Protein AF-0000000074036406 (afdb_homodimer)

Sequence (628 aa):
MITITDKYSKDADAIIYNGSCYEFVKKIPSESVKLVVTSPPYNIGKEYEKRTDLDQYYKDQEKIIDECVRILSEDGSICWQVGNYVTNGEIVPLDVLLFPIFTKHNLKLRNRIVWHFGHGLHASKRFSGRYETILWFTKGDNYTFNLDAVRIPQKYPNKKYFKGNKRGELSCNPLGKNPSDIWEIPNVKSNHVEKTIHPCQFPIELIERLVLSMTNENDYVFDPFLGVGSTTAAAVKNKRKGIGSEIMKEYWEIAVERTEAAYNGTLKTRPMHKPVYDPADPKINLNYDKELHSQTQQTLFEKKRKYEVINENRMITITDKYSKDADAIIYNGSCYEFVKKIPSESVKLVVTSPPYNIGKEYEKRTDLDQYYKDQEKIIDECVRILSEDGSICWQVGNYVTNGEIVPLDVLLFPIFTKHNLKLRNRIVWHFGHGLHASKRFSGRYETILWFTKGDNYTFNLDAVRIPQKYPNKKYFKGNKRGELSCNPLGKNPSDIWEIPNVKSNHVEKTIHPCQFPIELIERLVLSMTNENDYVFDPFLGVGSTTAAAVKNKRKGIGSEIMKEYWEIAVERTEAAYNGTLKTRPMHKPVYDPADPKINLNYDKELHSQTQQTLFEKKRKYEVINENR

Organism: NCBI:txid159291

pLDDT: mean 85.47, std 21.01, range [24.28, 98.94]

InterPro domains:
  IPR001091 Restriction/modification DNA-methyltransferase [PR00508] (32-46)
  IPR001091 Restriction/modification DNA-methyltransferase [PR00508] (64-84)
  IPR001091 Restriction/modification DNA-methyltransferase [PR00508] (198-215)
  IPR001091 Restriction/modification DNA-methyltransferase [PR00508] (217-235)
  IPR001091 Restriction/modification DNA-methyltransferase [PR00508] (240-260)
  IPR002941 DNA methylase N-4/N-6 [PF01555] (33-257)
  IPR017985 DNA methylase, N-4 cytosine-specific, conserved site [PS00093] (37-42)
  IPR029063 S-adenosyl-L-methionine-dependent methyltransferase superfamily [G3DSA:3.40.50.150] (11-295)
  IPR029063 S-adenosyl-L-methionine-dependent methyltransferase superfamily [SSF53335] (9-262)

Nearest PDB structures (foldseek):
  1nw6-assembly1_A  TM=8.028E-01  e=1.243E-21  Cereibacter sphaeroides
  1nw8-assembly1_A  TM=8.332E-01  e=6.015E-21  Cereibacter sphaeroides
  1eg2-assembly1_A  TM=8.199E-01  e=3.770E-21  Cereibacter sphaeroides
  8urk-assembly1_B  TM=8.378E-01  e=5.869E-20  Burkholderia cenocepacia
  9c3u-assembly1_A  TM=8.305E-01  e=1.183E-19  Burkholderia cenocepacia

Foldseek 3Di:
DAAEDCADDLPHQEHEHAAALLVRLVRAAFQQFAEEAEEDDPQQDPPDDSVVSLVVVLVVVLSNVVSVNRRHHQQHKYKYKYAWDDDPNDTDQVCVVNVVSCVVLVWDWPDWAWEFADDDDDDDVDHTDGTITITMTHNDDRHFFDQLQAAAAEPCQLDADCDDPRGNDGPDDPSHHRPPRYDYDHADDDPFLQDDPDHGDGALLVLLSVPRTGHDAQGEYEYADQFQASNLLSQLLRRYGYYYYHNDPVRSVNNVVSNVCSNVVNHDHDDHNPDDDDPVPVVCVVCVVPDPPDDDVPPSVVVVVVVVVVVVPD/DAAEDCADDLPHQEHEHAAALLVRLVRAAFQQFAEEAEEDDPQQDPPDDSVVSLVVVQVVVLSNVVSVNGRHHQQHKYKYKYAWDDDPNDTDGVCVVNVVSCVVLVWDWPDWAWEFADDDDDDDVDHTDGTITITMTHNDDRHFFDQLQAAAAEPCQLDADCDDPRGNDGPDDLSHHRPPRYDYDHAQDDPFLQDDPDHGDGALLVLLSVPRTGHDAQGEYEYADQFQASNLLSQLLRRYGYYYYHNDPVSSVNNVVSNVCSNVVNHDHDDHNPDDDDPVPVVCVVCVVPDPPDDDVPPSVVVVVPVVVVVVVD

Structure (mmCIF, N/CA/C/O backbone):
data_AF-0000000074036406-model_v1
#
loop_
_entity.id
_entity.type
_entity.pdbx_description
1 polymer Methyltransferase
#
loop_
_atom_site.group_PDB
_atom_site.id
_atom_site.type_symbol
_atom_site.label_atom_id
_atom_site.label_alt_id
_atom_site.label_comp_id
_atom_site.label_asym_id
_atom_site.label_entity_id
_atom_site.label_seq_id
_atom_site.pdbx_PDB_ins_code
_atom_site.Cartn_x
_atom_site.Cartn_y
_atom_site.Cartn_z
_atom_site.occupancy
_atom_site.B_iso_or_equiv
_atom_site.auth_seq_id
_atom_site.auth_comp_id
_atom_site.auth_asym_id
_atom_site.auth_atom_id
_atom_site.pdbx_PDB_model_num
ATOM 1 N N . MET A 1 1 ? 8.789 -39.25 -10.5 1 86.31 1 MET A N 1
ATOM 2 C CA . MET A 1 1 ? 9.742 -38.312 -11.102 1 86.31 1 MET A CA 1
ATOM 3 C C . MET A 1 1 ? 9.016 -37.156 -11.781 1 86.31 1 MET A C 1
ATOM 5 O O . MET A 1 1 ? 7.965 -37.344 -12.391 1 86.31 1 MET A O 1
ATOM 9 N N . ILE A 1 2 ? 9.578 -35.938 -11.531 1 92.62 2 ILE A N 1
ATOM 10 C CA . ILE A 1 2 ? 8.961 -34.75 -12.133 1 92.62 2 ILE A CA 1
ATOM 11 C C . ILE A 1 2 ? 9.289 -34.719 -13.625 1 92.62 2 ILE A C 1
ATOM 13 O O . ILE A 1 2 ? 10.391 -35.062 -14.039 1 92.62 2 ILE A O 1
ATOM 17 N N . THR A 1 3 ? 8.344 -34.375 -14.406 1 95.81 3 THR A N 1
ATOM 18 C CA . THR A 1 3 ? 8.555 -34.156 -15.836 1 95.81 3 THR A CA 1
ATOM 19 C C . THR A 1 3 ? 8.648 -32.656 -16.156 1 95.81 3 THR A C 1
ATOM 21 O O . THR A 1 3 ? 7.664 -31.938 -16.016 1 95.81 3 THR A O 1
ATOM 24 N N . ILE A 1 4 ? 9.836 -32.219 -16.562 1 96.88 4 ILE A N 1
ATOM 25 C CA . ILE A 1 4 ? 10.07 -30.828 -16.953 1 96.88 4 ILE A CA 1
ATOM 26 C C . ILE A 1 4 ? 10.43 -30.766 -18.438 1 96.88 4 ILE A C 1
ATOM 28 O O . ILE A 1 4 ? 11.305 -31.484 -18.906 1 96.88 4 ILE A O 1
ATOM 32 N N . THR A 1 5 ? 9.742 -29.953 -19.172 1 96.69 5 THR A N 1
ATOM 33 C CA . THR A 1 5 ? 10 -29.781 -20.594 1 96.69 5 THR A CA 1
ATOM 34 C C . THR A 1 5 ? 10.211 -28.312 -20.922 1 96.69 5 THR A C 1
ATOM 36 O O . THR A 1 5 ? 10.016 -27.438 -20.078 1 96.69 5 THR A O 1
ATOM 39 N N . ASP A 1 6 ? 10.656 -28.016 -22.141 1 94.19 6 ASP A N 1
ATOM 40 C CA . ASP A 1 6 ? 10.867 -26.641 -22.594 1 94.19 6 ASP A CA 1
ATOM 41 C C . ASP A 1 6 ? 9.891 -26.281 -23.703 1 94.19 6 ASP A C 1
ATOM 43 O O . ASP A 1 6 ? 10.023 -25.219 -24.328 1 94.19 6 ASP A O 1
ATOM 47 N N . LYS A 1 7 ? 8.984 -27.219 -23.969 1 91.75 7 LYS A N 1
ATOM 48 C CA . LYS A 1 7 ? 7.887 -26.984 -24.891 1 91.75 7 LYS A CA 1
ATOM 49 C C . LYS A 1 7 ? 6.539 -27.281 -24.234 1 91.75 7 LYS A C 1
ATOM 51 O O . LYS A 1 7 ? 6.445 -28.156 -23.375 1 91.75 7 LYS A O 1
ATOM 56 N N . TYR A 1 8 ? 5.629 -26.547 -24.719 1 88.88 8 TYR A N 1
ATOM 57 C CA . TYR A 1 8 ? 4.309 -26.766 -24.141 1 88.88 8 TYR A CA 1
ATOM 58 C C . TYR A 1 8 ? 3.881 -28.219 -24.281 1 88.88 8 TYR A C 1
ATOM 60 O O . TYR A 1 8 ? 3.975 -28.797 -25.375 1 88.88 8 TYR A O 1
ATOM 68 N N . SER A 1 9 ? 3.516 -28.812 -23.203 1 89.19 9 SER A N 1
ATOM 69 C CA . SER A 1 9 ? 3.045 -30.188 -23.125 1 89.19 9 SER A CA 1
ATOM 70 C C . SER A 1 9 ? 2.041 -30.359 -21.984 1 89.19 9 SER A C 1
ATOM 72 O O . SER A 1 9 ? 2.316 -29.984 -20.844 1 89.19 9 SER A O 1
ATOM 74 N N . LYS A 1 10 ? 0.959 -30.984 -22.266 1 88.5 10 LYS A N 1
ATOM 75 C CA . LYS A 1 10 ? -0.092 -31.172 -21.266 1 88.5 10 LYS A CA 1
ATOM 76 C C . LYS A 1 10 ? 0.315 -32.219 -20.219 1 88.5 10 LYS A C 1
ATOM 78 O O . LYS A 1 10 ? -0.265 -32.25 -19.125 1 88.5 10 LYS A O 1
ATOM 83 N N . ASP A 1 11 ? 1.328 -32.969 -20.531 1 90.12 11 ASP A N 1
ATOM 84 C CA . ASP A 1 11 ? 1.706 -34.094 -19.656 1 90.12 11 ASP A CA 1
ATOM 85 C C . ASP A 1 11 ? 2.822 -33.688 -18.703 1 90.12 11 ASP A C 1
ATOM 87 O O . ASP A 1 11 ? 3.129 -34.406 -17.75 1 90.12 11 ASP A O 1
ATOM 91 N N . ALA A 1 12 ? 3.35 -32.5 -18.922 1 95.06 12 ALA A N 1
ATOM 92 C CA . ALA A 1 12 ? 4.492 -32.094 -18.109 1 95.06 12 ALA A CA 1
ATOM 93 C C . ALA A 1 12 ? 4.035 -31.484 -16.797 1 95.06 12 ALA A C 1
ATOM 95 O O . ALA A 1 12 ? 2.965 -30.875 -16.719 1 95.06 12 ALA A O 1
ATOM 96 N N . ASP A 1 13 ? 4.828 -31.703 -15.797 1 97.06 13 ASP A N 1
ATOM 97 C CA . ASP A 1 13 ? 4.594 -31.047 -14.508 1 97.06 13 ASP A CA 1
ATOM 98 C C . ASP A 1 13 ? 5.023 -29.594 -14.547 1 97.06 13 ASP A C 1
ATOM 100 O O . ASP A 1 13 ? 4.465 -28.75 -13.828 1 97.06 13 ASP A O 1
ATOM 104 N N . ALA A 1 14 ? 6.02 -29.391 -15.297 1 98.31 14 ALA A N 1
ATOM 105 C CA . ALA A 1 14 ? 6.52 -28.031 -15.477 1 98.31 14 ALA A CA 1
ATOM 106 C C . ALA A 1 14 ? 7.055 -27.828 -16.891 1 98.31 14 ALA A C 1
ATOM 108 O O . ALA A 1 14 ? 7.582 -28.75 -17.5 1 98.31 14 ALA A O 1
ATOM 109 N N . ILE A 1 15 ? 6.797 -26.703 -17.375 1 98.56 15 ILE A N 1
ATOM 110 C CA . ILE A 1 15 ? 7.324 -26.25 -18.656 1 98.56 15 ILE A CA 1
ATOM 111 C C . ILE A 1 15 ? 8.188 -25.016 -18.469 1 98.56 15 ILE A C 1
ATOM 113 O O . ILE A 1 15 ? 7.672 -23.938 -18.156 1 98.56 15 ILE A O 1
ATOM 117 N N . ILE A 1 16 ? 9.445 -25.078 -18.609 1 98.62 16 ILE A N 1
ATOM 118 C CA . ILE A 1 16 ? 10.383 -23.984 -18.391 1 98.62 16 ILE A CA 1
ATOM 119 C C . ILE A 1 16 ? 11.18 -23.719 -19.672 1 98.62 16 ILE A C 1
ATOM 121 O O . ILE A 1 16 ? 12.133 -24.438 -19.984 1 98.62 16 ILE A O 1
ATOM 125 N N . TYR A 1 17 ? 10.828 -22.672 -20.312 1 98.56 17 T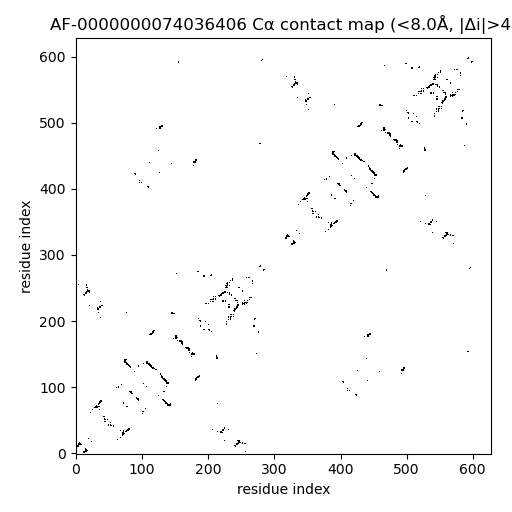YR A N 1
ATOM 126 C CA . TYR A 1 17 ? 11.383 -22.344 -21.625 1 98.56 17 TYR A CA 1
ATOM 127 C C . TYR A 1 17 ? 12.562 -21.391 -21.484 1 98.56 17 TYR A C 1
ATOM 129 O O . TYR A 1 17 ? 12.461 -20.359 -20.812 1 98.56 17 TYR A O 1
ATOM 137 N N . ASN A 1 18 ? 13.719 -21.734 -22.047 1 98.56 18 ASN A N 1
ATOM 138 C CA . ASN A 1 18 ? 14.859 -20.812 -22.109 1 98.56 18 ASN A CA 1
ATOM 139 C C . ASN A 1 18 ? 14.797 -19.922 -23.359 1 98.56 18 ASN A C 1
ATOM 141 O O . ASN A 1 18 ? 15.305 -20.297 -24.422 1 98.56 18 ASN A O 1
ATOM 145 N N . GLY A 1 19 ? 14.211 -18.781 -23.219 1 98 19 GLY A N 1
ATOM 146 C CA . GLY A 1 19 ? 14.039 -17.859 -24.328 1 98 19 GLY A CA 1
ATOM 147 C C . GLY A 1 19 ? 13.102 -16.719 -24.016 1 98 19 GLY A C 1
ATOM 148 O O . GLY A 1 19 ? 12.727 -16.516 -22.859 1 98 19 GLY A O 1
ATOM 149 N N . SER A 1 20 ? 12.727 -16.031 -25 1 97.31 20 SER A N 1
ATOM 150 C CA . SER A 1 20 ? 11.883 -14.852 -24.859 1 97.31 20 SER A CA 1
ATOM 151 C C . SER A 1 20 ? 10.445 -15.234 -24.5 1 97.31 20 SER A C 1
ATOM 153 O O . SER A 1 20 ? 9.852 -16.078 -25.172 1 97.31 20 SER A O 1
ATOM 155 N N . CYS A 1 21 ? 9.969 -14.562 -23.484 1 97.12 21 CYS A N 1
ATOM 156 C CA . CYS A 1 21 ? 8.586 -14.805 -23.094 1 97.12 21 CYS A CA 1
ATOM 157 C C . CYS A 1 21 ? 7.625 -14.398 -24.203 1 97.12 21 CYS A C 1
ATOM 159 O O . CYS A 1 21 ? 6.566 -15.016 -24.359 1 97.12 21 CYS A O 1
ATOM 161 N N . TYR A 1 22 ? 7.965 -13.406 -25.016 1 96.75 22 TYR A N 1
ATOM 162 C CA . TYR A 1 22 ? 7.102 -12.875 -26.062 1 96.75 22 TYR A CA 1
ATOM 163 C C . TYR A 1 22 ? 6.863 -13.914 -27.156 1 96.75 22 TYR A C 1
ATOM 165 O O . TYR A 1 22 ? 5.797 -13.938 -27.766 1 96.75 22 TYR A O 1
ATOM 173 N N . GLU A 1 23 ? 7.793 -14.727 -27.312 1 96.62 23 GLU A N 1
ATOM 174 C CA . GLU A 1 23 ? 7.668 -15.797 -28.297 1 96.62 23 GLU A CA 1
ATOM 175 C C . GLU A 1 23 ? 7.004 -17.031 -27.688 1 96.62 23 GLU A C 1
ATOM 177 O O . GLU A 1 23 ? 6.141 -17.656 -28.312 1 96.62 23 GLU A O 1
ATOM 182 N N . PHE A 1 24 ? 7.406 -17.312 -26.547 1 97.75 24 PHE A N 1
ATOM 183 C CA . PHE A 1 24 ? 6.949 -18.547 -25.891 1 97.75 24 PHE A CA 1
ATOM 184 C C . PHE A 1 24 ? 5.453 -18.484 -25.609 1 97.75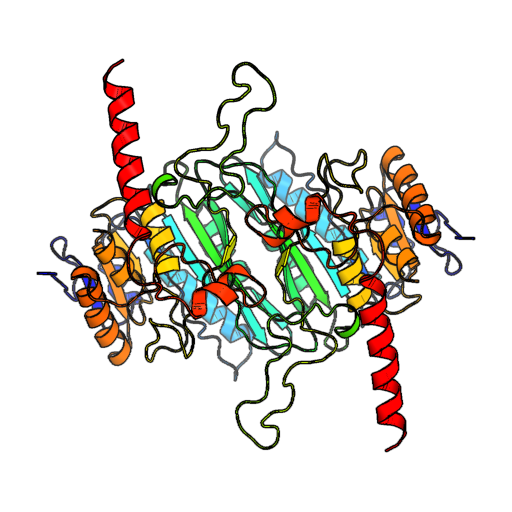 24 PHE A C 1
ATOM 186 O O . PHE A 1 24 ? 4.738 -19.469 -25.828 1 97.75 24 PHE A O 1
ATOM 193 N N . VAL A 1 25 ? 4.961 -17.344 -25.141 1 98.12 25 VAL A N 1
ATOM 194 C CA . VAL A 1 25 ? 3.58 -17.188 -24.703 1 98.12 25 VAL A CA 1
ATOM 195 C C . VAL A 1 25 ? 2.635 -17.438 -25.875 1 98.12 25 VAL A C 1
ATOM 197 O O . VAL A 1 25 ? 1.507 -17.906 -25.672 1 98.12 25 VAL A O 1
ATOM 200 N N . LYS A 1 26 ? 3.062 -17.203 -27.094 1 97.56 26 LYS A N 1
ATOM 201 C CA . LYS A 1 26 ? 2.254 -17.406 -28.281 1 97.56 26 LYS A CA 1
ATOM 202 C C . LYS A 1 26 ? 1.947 -18.875 -28.5 1 97.56 26 LYS A C 1
ATOM 204 O O . LYS A 1 26 ? 1.013 -19.219 -29.234 1 97.56 26 LYS A O 1
ATOM 209 N N . LYS A 1 27 ? 2.74 -19.703 -27.906 1 97 27 LYS A N 1
ATOM 210 C CA . LYS A 1 27 ? 2.594 -21.156 -28.078 1 97 27 LYS A CA 1
ATOM 211 C C . LYS A 1 27 ? 1.662 -21.734 -27.016 1 97 27 LYS A C 1
ATOM 213 O O . LYS A 1 27 ? 1.32 -22.922 -27.078 1 97 27 LYS A O 1
ATOM 218 N N . ILE A 1 28 ? 1.323 -21 -26.047 1 97.69 28 ILE A N 1
ATOM 219 C CA . ILE A 1 28 ? 0.422 -21.453 -24.984 1 97.69 28 ILE A CA 1
ATOM 220 C C . ILE A 1 28 ? -1.026 -21.25 -25.422 1 97.69 28 ILE A C 1
ATOM 222 O O . ILE A 1 28 ? -1.403 -20.156 -25.859 1 97.69 28 ILE A O 1
ATOM 226 N N . PRO A 1 29 ? -1.901 -22.266 -25.359 1 97.94 29 PRO A N 1
ATOM 227 C CA . PRO A 1 29 ? -3.289 -22.141 -25.812 1 97.94 29 PRO A CA 1
ATOM 228 C C . PRO A 1 29 ? -4.086 -21.125 -25 1 97.94 29 PRO A C 1
ATOM 230 O O . PRO A 1 29 ? -3.824 -20.922 -23.812 1 97.94 29 PRO A O 1
ATOM 233 N N . SER A 1 30 ? -5.094 -20.516 -25.672 1 98.44 30 SER A N 1
ATOM 234 C CA . SER A 1 30 ? -5.988 -19.578 -25.016 1 98.44 30 SER A CA 1
ATOM 235 C C . SER A 1 30 ? -6.734 -20.25 -23.859 1 98.44 30 SER A C 1
ATOM 237 O O . SER A 1 30 ? -7.066 -21.438 -23.938 1 98.44 30 SER A O 1
ATOM 239 N N . GLU A 1 31 ? -6.938 -19.484 -22.797 1 98.44 31 GLU A N 1
ATOM 240 C CA . GLU A 1 31 ? -7.789 -19.844 -21.672 1 98.44 31 GLU A CA 1
ATOM 241 C C . GLU A 1 31 ? -7.332 -21.172 -21.047 1 98.44 31 GLU A C 1
ATOM 243 O O . GLU A 1 31 ? -8.156 -21.984 -20.656 1 98.44 31 GLU A O 1
ATOM 248 N N . SER A 1 32 ? -6.012 -21.391 -21 1 98.12 32 SER A N 1
ATOM 249 C CA . SER A 1 32 ? -5.477 -22.656 -20.5 1 98.12 32 SER A CA 1
ATOM 250 C C . SER A 1 32 ? -4.809 -22.484 -19.141 1 98.12 32 SER A C 1
ATOM 252 O O . SER A 1 32 ? -4.516 -23.469 -18.469 1 98.12 32 SER A O 1
ATOM 254 N N . VAL A 1 33 ? -4.609 -21.281 -18.766 1 98.69 33 VAL A N 1
ATOM 255 C CA . VAL A 1 33 ? -3.867 -20.969 -17.547 1 98.69 33 VAL A CA 1
ATOM 256 C C . VAL A 1 33 ? -4.82 -20.438 -16.469 1 98.69 33 VAL A C 1
ATOM 258 O O . VAL A 1 33 ? -5.691 -19.609 -16.766 1 98.69 33 VAL A O 1
ATOM 261 N N . LYS A 1 34 ? -4.629 -20.922 -15.25 1 98.94 34 LYS A N 1
ATOM 262 C CA . LYS A 1 34 ? -5.512 -20.516 -14.156 1 98.94 34 LYS A CA 1
ATOM 263 C C . LYS A 1 34 ? -4.969 -19.281 -13.438 1 98.94 34 LYS A C 1
ATOM 265 O O . LYS A 1 34 ? -5.738 -18.438 -12.961 1 98.94 34 LYS A O 1
ATOM 270 N N . LEU A 1 35 ? -3.699 -19.188 -13.336 1 98.94 35 LEU A N 1
ATOM 271 C CA . LEU A 1 35 ? -3.053 -18.094 -12.641 1 98.94 35 LEU A CA 1
ATOM 272 C C . LEU A 1 35 ? -1.825 -17.609 -13.406 1 98.94 35 LEU A C 1
ATOM 274 O O . LEU A 1 35 ? -0.971 -18.406 -13.789 1 98.94 35 LEU A O 1
ATOM 278 N N . VAL A 1 36 ? -1.831 -16.344 -13.703 1 98.94 36 VAL A N 1
ATOM 279 C CA . VAL A 1 36 ? -0.621 -15.641 -14.125 1 98.94 36 VAL A CA 1
ATOM 280 C C . VAL A 1 36 ? -0.043 -14.852 -12.961 1 98.94 36 VAL A C 1
ATOM 282 O O . VAL A 1 36 ? -0.745 -14.047 -12.336 1 98.94 36 VAL A O 1
ATOM 285 N N . VAL A 1 37 ? 1.159 -15.094 -12.562 1 98.88 37 VAL A N 1
ATOM 286 C CA . VAL A 1 37 ? 1.828 -14.352 -11.5 1 98.88 37 VAL A CA 1
ATOM 287 C C . VAL A 1 37 ? 3.262 -14.031 -11.914 1 98.88 37 VAL A C 1
ATOM 289 O O . VAL A 1 37 ? 3.979 -14.898 -12.414 1 98.88 37 VAL A O 1
ATOM 292 N N . THR A 1 38 ? 3.648 -12.789 -11.75 1 98.56 38 THR A N 1
ATOM 293 C CA . THR A 1 38 ? 4.977 -12.43 -12.234 1 98.56 38 THR A CA 1
ATOM 294 C C . THR A 1 38 ? 5.453 -11.133 -11.578 1 98.56 38 THR A C 1
ATOM 296 O O . THR A 1 38 ? 4.664 -10.422 -10.953 1 98.56 38 THR A O 1
ATOM 299 N N . SER A 1 39 ? 6.691 -10.898 -11.641 1 97.94 39 SER A N 1
ATOM 300 C CA . SER A 1 39 ? 7.367 -9.625 -11.398 1 97.94 39 SER A CA 1
ATOM 301 C C . SER A 1 39 ? 8.219 -9.219 -12.602 1 97.94 39 SER A C 1
ATOM 303 O O . SER A 1 39 ? 9.367 -9.641 -12.719 1 97.94 39 SER A O 1
ATOM 305 N N . PRO A 1 40 ? 7.715 -8.383 -13.414 1 96.31 40 PRO A N 1
ATOM 306 C CA . PRO A 1 40 ? 8.438 -8.039 -14.641 1 96.31 40 PRO A CA 1
ATOM 307 C C . PRO A 1 40 ? 9.695 -7.219 -14.367 1 96.31 40 PRO A C 1
ATOM 309 O O . PRO A 1 40 ? 9.789 -6.531 -13.352 1 96.31 40 PRO A O 1
ATOM 312 N N . PRO A 1 41 ? 10.664 -7.309 -15.234 1 90.88 41 PRO A N 1
ATOM 313 C CA . PRO A 1 41 ? 11.859 -6.477 -15.094 1 90.88 41 PRO A CA 1
ATOM 314 C C . PRO A 1 41 ? 11.57 -4.988 -15.297 1 90.88 41 PRO A C 1
ATOM 316 O O . PRO A 1 41 ? 10.641 -4.633 -16.031 1 90.88 41 PRO A O 1
ATOM 319 N N . TYR A 1 42 ? 12.344 -4.199 -14.5 1 82.62 42 TYR A N 1
ATOM 320 C CA . TYR A 1 42 ? 12.242 -2.752 -14.633 1 82.62 42 TYR A CA 1
ATOM 321 C C . TYR A 1 42 ? 13.234 -2.23 -15.664 1 82.62 42 TYR A C 1
ATOM 323 O O . TYR A 1 42 ? 14.164 -1.496 -15.32 1 82.62 42 TYR A O 1
ATOM 331 N N . ASN A 1 43 ? 13.258 -2.58 -16.812 1 72.31 43 ASN A N 1
ATOM 332 C CA . ASN A 1 43 ? 14.188 -2.154 -17.859 1 72.31 43 ASN A CA 1
ATOM 333 C C . ASN A 1 43 ? 14.031 -0.67 -18.172 1 72.31 43 ASN A C 1
ATOM 335 O O . ASN A 1 43 ? 13.875 -0.291 -19.344 1 72.31 43 ASN A O 1
ATOM 339 N N . ILE A 1 44 ? 13.977 0.204 -17.203 1 68.88 44 ILE A N 1
ATOM 340 C CA . ILE A 1 44 ? 13.82 1.643 -17.391 1 68.88 44 ILE A CA 1
ATOM 341 C C . ILE A 1 44 ? 15.188 2.316 -17.359 1 68.88 44 ILE A C 1
ATOM 343 O O . ILE A 1 44 ? 15.953 2.164 -16.406 1 68.88 44 ILE A O 1
ATOM 347 N N . GLY A 1 45 ? 15.922 2.5 -18.562 1 59.09 45 GLY A N 1
ATOM 348 C CA . GLY A 1 45 ? 17.266 2.996 -18.797 1 59.09 45 GLY A CA 1
ATOM 349 C C . GLY A 1 45 ? 17.578 4.285 -18.047 1 59.09 45 GLY A C 1
ATOM 350 O O . GLY A 1 45 ? 16.656 4.984 -17.625 1 59.09 45 GLY A O 1
ATOM 351 N N . LYS A 1 46 ? 18.719 4.488 -17.297 1 51.09 46 LYS A N 1
ATOM 352 C CA . LYS A 1 46 ? 19.188 5.727 -16.688 1 51.09 46 LYS A CA 1
ATOM 353 C C . LYS A 1 46 ? 19.562 6.762 -17.734 1 51.09 46 LYS A C 1
ATOM 355 O O . LYS A 1 46 ? 19.453 7.969 -17.5 1 51.09 46 LYS A O 1
ATOM 360 N N . GLU A 1 47 ? 20.219 6.34 -18.781 1 47.22 47 GLU A N 1
ATOM 361 C CA . GLU A 1 47 ? 20.953 7.316 -19.562 1 47.22 47 GLU A CA 1
ATOM 362 C C . GLU A 1 47 ? 20.016 8.203 -20.375 1 47.22 47 GLU A C 1
ATOM 364 O O . GLU A 1 47 ? 20.344 9.344 -20.703 1 47.22 47 GLU A O 1
ATOM 369 N N . TYR A 1 48 ? 19.172 7.648 -21.172 1 46.69 48 TYR A N 1
ATOM 370 C CA . TYR A 1 48 ? 18.422 8.484 -22.109 1 46.69 48 TYR A CA 1
ATOM 371 C C . TYR A 1 48 ? 17.25 9.156 -21.422 1 46.69 48 TYR A C 1
ATOM 373 O O . TYR A 1 48 ? 16.969 8.891 -20.25 1 46.69 48 TYR A O 1
ATOM 381 N N . GLU A 1 49 ? 16.312 9.922 -22.219 1 51.62 49 GLU A N 1
ATOM 382 C CA . GLU A 1 49 ? 15.164 10.703 -21.75 1 51.62 49 GLU A CA 1
ATOM 383 C C . GLU A 1 49 ? 14.18 9.836 -20.969 1 51.62 49 GLU A C 1
ATOM 385 O O . GLU A 1 49 ? 13.641 8.867 -21.5 1 51.62 49 GLU A O 1
ATOM 390 N N . LYS A 1 50 ? 14.195 9.922 -19.672 1 56.34 50 LYS A N 1
ATOM 391 C CA . LYS A 1 50 ? 13.383 9.227 -18.672 1 56.34 50 LYS A CA 1
ATOM 392 C C . LYS A 1 50 ? 12 8.906 -19.219 1 56.34 50 LYS A C 1
ATOM 394 O O . LYS A 1 50 ? 11.508 7.785 -19.078 1 56.34 50 LYS A O 1
ATOM 399 N N . ARG A 1 51 ? 11.539 9.742 -19.922 1 59.66 51 ARG A N 1
ATOM 400 C CA . ARG A 1 51 ? 10.18 9.586 -20.438 1 59.66 51 ARG A CA 1
ATOM 401 C C . ARG A 1 51 ? 10.133 8.523 -21.547 1 59.66 51 ARG A C 1
ATOM 403 O O . ARG A 1 51 ? 9.211 7.703 -21.578 1 59.66 51 ARG A O 1
ATOM 410 N N . THR A 1 52 ? 11.094 8.547 -22.391 1 67.31 52 THR A N 1
ATOM 411 C CA . THR A 1 52 ? 11.141 7.602 -23.5 1 67.31 52 THR A CA 1
ATOM 412 C C . THR A 1 52 ? 11.32 6.176 -22.984 1 67.31 52 THR A C 1
ATOM 414 O O . THR A 1 52 ? 10.703 5.242 -23.5 1 67.31 52 THR A O 1
ATOM 417 N N . ASP A 1 53 ? 11.922 6.172 -21.859 1 80.06 53 ASP A N 1
ATOM 418 C CA . ASP A 1 53 ? 12.195 4.859 -21.281 1 80.06 53 ASP A CA 1
ATOM 419 C C . ASP A 1 53 ? 10.953 4.281 -20.609 1 80.06 53 ASP A C 1
ATOM 421 O O . ASP A 1 53 ? 10.656 3.096 -20.766 1 80.06 53 ASP A O 1
ATOM 425 N N . LEU A 1 54 ? 10.203 5.145 -20.016 1 85.44 54 LEU A N 1
ATOM 426 C CA . LEU A 1 54 ? 8.977 4.691 -19.375 1 85.44 54 LEU A CA 1
ATOM 427 C C . LEU A 1 54 ? 7.93 4.312 -20.406 1 85.44 54 LEU A C 1
ATOM 429 O O . LEU A 1 54 ? 7.172 3.359 -20.219 1 85.44 54 LEU A O 1
ATOM 433 N N . ASP A 1 55 ? 7.938 4.992 -21.469 1 89.38 55 ASP A N 1
ATOM 434 C CA . ASP A 1 55 ? 6.996 4.703 -22.547 1 89.38 55 ASP A CA 1
ATOM 435 C C . ASP A 1 55 ? 7.277 3.338 -23.172 1 89.38 55 ASP A C 1
ATOM 437 O O . ASP A 1 55 ? 6.352 2.574 -23.453 1 89.38 55 ASP A O 1
ATOM 441 N N . GLN A 1 56 ? 8.547 3.115 -23.422 1 91.56 56 GLN A N 1
ATOM 442 C CA . GLN A 1 56 ? 8.914 1.818 -23.984 1 91.56 56 GLN A CA 1
ATOM 443 C C . GLN A 1 56 ? 8.594 0.688 -23 1 91.56 56 GLN A C 1
ATOM 445 O O . GLN A 1 56 ? 8.102 -0.365 -23.406 1 91.56 56 GLN A O 1
ATOM 450 N N . TYR A 1 57 ? 8.898 0.98 -21.797 1 93.12 57 TYR A N 1
ATOM 451 C CA . TYR A 1 57 ? 8.555 0.016 -20.766 1 93.12 57 TYR A CA 1
ATOM 452 C C . TYR A 1 57 ? 7.059 -0.288 -20.781 1 93.12 57 TYR A C 1
ATOM 454 O O . TYR A 1 57 ? 6.656 -1.452 -20.75 1 93.12 57 TYR A O 1
ATOM 462 N N . TYR A 1 58 ? 6.27 0.695 -20.812 1 94.94 58 TYR A N 1
ATOM 463 C CA . TYR A 1 58 ? 4.816 0.579 -20.844 1 94.94 58 TYR A CA 1
ATOM 464 C C . TYR A 1 58 ? 4.363 -0.26 -22.031 1 94.94 58 TYR A C 1
ATOM 466 O O . TYR A 1 58 ? 3.555 -1.179 -21.891 1 94.94 58 TYR A O 1
ATOM 474 N N . LYS A 1 59 ? 4.891 -0.033 -23.188 1 95.31 59 LYS A N 1
ATOM 475 C CA . LYS A 1 59 ? 4.512 -0.739 -24.406 1 95.31 59 LYS A CA 1
ATOM 476 C C . LYS A 1 59 ? 4.891 -2.215 -24.328 1 95.31 59 LYS A C 1
ATOM 478 O O . LYS A 1 59 ? 4.125 -3.084 -24.75 1 95.31 59 LYS A O 1
ATOM 483 N N . ASP A 1 60 ? 6.047 -2.426 -23.844 1 94.75 60 ASP A N 1
ATOM 484 C CA . ASP A 1 60 ? 6.504 -3.805 -23.703 1 94.75 60 ASP A CA 1
ATOM 485 C C . ASP A 1 60 ? 5.613 -4.578 -22.719 1 94.75 60 ASP A C 1
ATOM 487 O O . ASP A 1 60 ? 5.258 -5.73 -22.984 1 94.75 60 ASP A O 1
ATOM 491 N N . GLN A 1 61 ? 5.277 -3.914 -21.641 1 97.25 61 GLN A N 1
ATOM 492 C CA . GLN A 1 61 ? 4.383 -4.535 -20.672 1 97.25 61 GLN A CA 1
ATOM 493 C C . GLN A 1 61 ? 3.004 -4.789 -21.281 1 97.25 61 GLN A C 1
ATOM 495 O O . GLN A 1 61 ? 2.393 -5.832 -21.031 1 97.25 61 GLN A O 1
ATOM 500 N N . GLU A 1 62 ? 2.547 -3.861 -22.047 1 97.88 62 GLU A N 1
ATOM 501 C CA . GLU A 1 62 ? 1.241 -4.008 -22.688 1 97.88 62 GLU A CA 1
ATOM 502 C C . GLU A 1 62 ? 1.189 -5.258 -23.562 1 97.88 62 GLU A C 1
ATOM 504 O O . GLU A 1 62 ? 0.225 -6.023 -23.5 1 97.88 62 GLU A O 1
ATOM 509 N N . LYS A 1 63 ? 2.213 -5.508 -24.328 1 97.69 63 LYS A N 1
ATOM 510 C CA . LYS A 1 63 ? 2.275 -6.652 -25.219 1 97.69 63 LYS A CA 1
ATOM 511 C C . LYS A 1 63 ? 2.156 -7.965 -24.453 1 97.69 63 LYS A C 1
ATOM 513 O O . LYS A 1 63 ? 1.38 -8.844 -24.828 1 97.69 63 LYS A O 1
ATOM 518 N N . ILE A 1 64 ? 2.914 -8.047 -23.422 1 98.38 64 ILE A N 1
ATOM 519 C CA . ILE A 1 64 ? 2.934 -9.312 -22.688 1 98.38 64 ILE A CA 1
ATOM 520 C C . ILE A 1 64 ? 1.637 -9.469 -21.891 1 98.38 64 ILE A C 1
ATOM 522 O O . ILE A 1 64 ? 1.116 -10.578 -21.75 1 98.38 64 ILE A O 1
ATOM 526 N N . ILE A 1 65 ? 1.103 -8.383 -21.359 1 98.75 65 ILE A N 1
ATOM 527 C CA . ILE A 1 65 ? -0.149 -8.43 -20.609 1 98.75 65 ILE A CA 1
ATOM 528 C C . ILE A 1 65 ? -1.285 -8.859 -21.531 1 98.75 65 ILE A C 1
ATOM 530 O O . ILE A 1 65 ? -2.146 -9.648 -21.141 1 98.75 65 ILE A O 1
ATOM 534 N N . ASP A 1 66 ? -1.257 -8.406 -22.781 1 98.62 66 ASP A N 1
ATOM 535 C CA . ASP A 1 66 ? -2.244 -8.82 -23.766 1 98.62 66 ASP A CA 1
ATOM 536 C C . ASP A 1 66 ? -2.256 -10.344 -23.922 1 98.62 66 ASP A C 1
ATOM 538 O O . ASP A 1 66 ? -3.32 -10.961 -23.906 1 98.62 66 ASP A O 1
ATOM 542 N N . GLU A 1 67 ? -1.121 -10.883 -24.062 1 98.81 67 GLU A N 1
ATOM 543 C CA . GLU A 1 67 ? -0.992 -12.328 -24.234 1 98.81 67 GLU A CA 1
ATOM 544 C C . GLU A 1 67 ? -1.396 -13.07 -22.969 1 98.81 67 GLU A C 1
ATOM 546 O O . GLU A 1 67 ? -1.999 -14.148 -23.031 1 98.81 67 GLU A O 1
ATOM 551 N N . CYS A 1 68 ? -1.052 -12.492 -21.828 1 98.88 68 CYS A N 1
ATOM 552 C CA . CYS A 1 68 ? -1.433 -13.109 -20.562 1 98.88 68 CYS A CA 1
ATOM 553 C C . CYS A 1 68 ? -2.949 -13.164 -20.422 1 98.88 68 CYS A C 1
ATOM 555 O O . CYS A 1 68 ? -3.494 -14.141 -19.906 1 98.88 68 CYS A O 1
ATOM 557 N N . VAL A 1 69 ? -3.613 -12.117 -20.828 1 98.81 69 VAL A N 1
ATOM 558 C CA . VAL A 1 69 ? -5.074 -12.094 -20.781 1 98.81 69 VAL A CA 1
ATOM 559 C C . VAL A 1 69 ? -5.629 -13.188 -21.703 1 98.81 69 VAL A C 1
ATOM 561 O O . VAL A 1 69 ? -6.578 -13.883 -21.344 1 98.81 69 VAL A O 1
ATOM 564 N N . ARG A 1 70 ? -5.059 -13.359 -22.859 1 98.75 70 ARG A N 1
ATOM 565 C CA . ARG A 1 70 ? -5.5 -14.359 -23.828 1 98.75 70 ARG A CA 1
ATOM 566 C C . ARG A 1 70 ? -5.414 -15.766 -23.25 1 98.75 70 ARG A C 1
ATOM 568 O O . ARG A 1 70 ? -6.34 -16.562 -23.406 1 98.75 70 ARG A O 1
ATOM 575 N N . ILE A 1 71 ? -4.355 -16.094 -22.578 1 98.75 71 ILE A N 1
ATOM 576 C CA . ILE A 1 71 ? -4.125 -17.469 -22.141 1 98.75 71 ILE A CA 1
ATOM 577 C C . ILE A 1 71 ? -4.848 -17.734 -20.828 1 98.75 71 ILE A C 1
ATOM 579 O O . ILE A 1 71 ? -4.996 -18.891 -20.406 1 98.75 71 ILE A O 1
ATOM 583 N N . LEU A 1 72 ? -5.254 -16.703 -20.141 1 98.88 72 LEU A N 1
ATOM 584 C CA . LEU A 1 72 ? -5.922 -16.828 -18.844 1 98.88 72 LEU A CA 1
ATOM 585 C C . LEU A 1 72 ? -7.32 -17.422 -19 1 98.88 72 LEU A C 1
ATOM 587 O O . LEU A 1 72 ? -8.078 -17 -19.875 1 98.88 72 LEU A O 1
ATOM 591 N N . SER A 1 73 ? -7.648 -18.438 -18.172 1 98.75 73 SER A N 1
ATOM 592 C CA . SER A 1 73 ? -8.992 -19 -18.156 1 98.75 73 SER A CA 1
ATOM 593 C C . SER A 1 73 ? -10.016 -17.984 -17.672 1 98.75 73 SER A C 1
ATOM 595 O O . SER A 1 73 ? -9.664 -17 -17.016 1 98.75 73 SER A O 1
ATOM 597 N N . GLU A 1 74 ? -11.297 -18.203 -17.922 1 98.38 74 GLU A N 1
ATOM 598 C CA . GLU A 1 74 ? -12.367 -17.266 -17.578 1 98.38 74 GLU A CA 1
ATOM 599 C C . GLU A 1 74 ? -12.469 -17.078 -16.078 1 98.38 74 GLU A C 1
ATOM 601 O O . GLU A 1 74 ? -12.812 -15.984 -15.602 1 98.38 74 GLU A O 1
ATOM 606 N N . ASP A 1 75 ? -12.133 -18.094 -15.352 1 98.69 75 ASP A N 1
ATOM 607 C CA . ASP A 1 75 ? -12.25 -18.047 -13.898 1 98.69 75 ASP A CA 1
ATOM 608 C C . ASP A 1 75 ? -10.875 -17.922 -13.242 1 98.69 75 ASP A C 1
ATOM 610 O O . ASP A 1 75 ? -10.695 -18.297 -12.086 1 98.69 75 ASP A O 1
ATOM 614 N N . GLY A 1 76 ? -9.867 -17.422 -14.039 1 98.88 76 GLY A N 1
ATOM 615 C CA . GLY A 1 76 ? -8.5 -17.312 -13.555 1 98.88 76 GLY A CA 1
ATOM 616 C C . GLY A 1 76 ? -8.164 -15.938 -13.008 1 98.88 76 GLY A C 1
ATOM 617 O O . GLY A 1 76 ? -9.016 -15.055 -12.961 1 98.88 76 GLY A O 1
ATOM 618 N N . SER A 1 77 ? -6.91 -15.82 -12.555 1 98.94 77 SER A N 1
ATOM 619 C CA . SER A 1 77 ? -6.43 -14.578 -11.945 1 98.94 77 SER A CA 1
ATOM 620 C C . SER A 1 77 ? -5.082 -14.172 -12.523 1 98.94 77 SER A C 1
ATOM 622 O O . SER A 1 77 ? -4.297 -15.016 -12.953 1 98.94 77 SER A O 1
ATOM 624 N N . ILE A 1 78 ? -4.891 -12.891 -12.57 1 98.94 78 ILE A N 1
ATOM 625 C CA . ILE A 1 78 ? -3.592 -12.305 -12.883 1 98.94 78 ILE A CA 1
ATOM 626 C C . ILE A 1 78 ? -3.068 -11.531 -11.672 1 98.94 78 ILE A C 1
ATOM 628 O O . ILE A 1 78 ? -3.771 -10.688 -11.117 1 98.94 78 ILE A O 1
ATOM 632 N N . CYS A 1 79 ? -1.876 -11.852 -11.242 1 98.94 79 CYS A N 1
ATOM 633 C CA . CYS A 1 79 ? -1.165 -11.148 -10.188 1 98.94 79 CYS A CA 1
ATOM 634 C C . CYS A 1 79 ? 0.134 -10.547 -10.711 1 98.94 79 CYS A C 1
ATOM 636 O O . CYS A 1 79 ? 1.05 -11.273 -11.094 1 98.94 79 CYS A O 1
ATOM 638 N N . TRP A 1 80 ? 0.212 -9.258 -10.695 1 98.88 80 TRP A N 1
ATOM 639 C CA . TRP A 1 80 ? 1.328 -8.508 -11.266 1 98.88 80 TRP A CA 1
ATOM 640 C C . TRP A 1 80 ? 2.074 -7.742 -10.172 1 98.88 80 TRP A C 1
ATOM 642 O O . TRP A 1 80 ? 1.565 -6.75 -9.648 1 98.88 80 TRP A O 1
ATOM 652 N N . GLN A 1 81 ? 3.242 -8.234 -9.789 1 98.62 81 GLN A N 1
ATOM 653 C CA . GLN A 1 81 ? 3.998 -7.66 -8.68 1 98.62 81 GLN A CA 1
ATOM 654 C C . GLN A 1 81 ? 5.012 -6.637 -9.18 1 98.62 81 GLN A C 1
ATOM 656 O O . GLN A 1 81 ? 5.852 -6.949 -10.023 1 98.62 81 GLN A O 1
ATOM 661 N N . VAL A 1 82 ? 4.926 -5.383 -8.688 1 97.69 82 VAL A N 1
ATOM 662 C CA . VAL A 1 82 ? 5.848 -4.332 -9.109 1 97.69 82 VAL A CA 1
ATOM 663 C C . VAL A 1 82 ? 6.176 -3.428 -7.93 1 97.69 82 VAL A C 1
ATOM 665 O O . VAL A 1 82 ? 5.484 -3.447 -6.91 1 97.69 82 VAL A O 1
ATOM 668 N N . GLY A 1 83 ? 7.246 -2.744 -8.039 1 95.56 83 GLY A N 1
ATOM 669 C CA . GLY A 1 83 ? 7.652 -1.721 -7.09 1 95.56 83 GLY A CA 1
ATOM 670 C C . GLY A 1 83 ? 7.598 -0.318 -7.668 1 95.56 83 GLY A C 1
ATOM 671 O O . GLY A 1 83 ? 6.672 0.024 -8.398 1 95.56 83 GLY A O 1
ATOM 672 N N . ASN A 1 84 ? 8.5 0.473 -7.211 1 93.5 84 ASN A N 1
ATOM 673 C CA . ASN A 1 84 ? 8.594 1.869 -7.625 1 93.5 84 ASN A CA 1
ATOM 674 C C . ASN A 1 84 ? 9.82 2.113 -8.5 1 93.5 84 ASN A C 1
ATOM 676 O O . ASN A 1 84 ? 10.875 1.502 -8.289 1 93.5 84 ASN A O 1
ATOM 680 N N . TYR A 1 85 ? 9.617 2.918 -9.5 1 91.69 85 TYR A N 1
ATOM 681 C CA . TYR A 1 85 ? 10.758 3.504 -10.188 1 91.69 85 TYR A CA 1
ATOM 682 C C . TYR A 1 85 ? 11.18 4.812 -9.531 1 91.69 85 TYR A C 1
ATOM 684 O O . TYR A 1 85 ? 10.398 5.758 -9.453 1 91.69 85 TYR A O 1
ATOM 692 N N . VAL A 1 86 ? 12.391 4.871 -8.984 1 87.69 86 VAL A N 1
ATOM 693 C CA . VAL A 1 86 ? 12.844 6.016 -8.203 1 87.69 86 VAL A CA 1
ATOM 694 C C . VAL A 1 86 ? 13.945 6.75 -8.961 1 87.69 86 VAL A C 1
ATOM 696 O O . VAL A 1 86 ? 14.938 6.145 -9.383 1 87.69 86 VAL A O 1
ATOM 699 N N . THR A 1 87 ? 13.75 8 -9.227 1 84.81 87 THR A N 1
ATOM 700 C CA . THR A 1 87 ? 14.758 8.844 -9.852 1 84.81 87 THR A CA 1
ATOM 701 C C . THR A 1 87 ? 14.828 10.211 -9.164 1 84.81 87 THR A C 1
ATOM 703 O O . THR A 1 87 ? 13.836 10.938 -9.117 1 84.81 87 THR A O 1
ATOM 706 N N . ASN A 1 88 ? 15.977 10.602 -8.609 1 84.5 88 ASN A N 1
ATOM 707 C CA . ASN A 1 88 ? 16.219 11.898 -7.984 1 84.5 88 ASN A CA 1
ATOM 708 C C . ASN A 1 88 ? 15.172 12.211 -6.922 1 84.5 88 ASN A C 1
ATOM 710 O O . ASN A 1 88 ? 14.586 13.289 -6.93 1 84.5 88 ASN A O 1
ATOM 714 N N . GLY A 1 89 ? 14.875 11.273 -6.105 1 87.25 89 GLY A N 1
ATOM 715 C CA . GLY A 1 89 ? 13.969 11.484 -4.984 1 87.25 89 GLY A CA 1
ATOM 716 C C . GLY A 1 89 ? 12.508 11.477 -5.387 1 87.25 89 GLY A C 1
ATOM 717 O O . GLY A 1 89 ? 11.625 11.672 -4.547 1 87.25 89 GLY A O 1
ATOM 718 N N . GLU A 1 90 ? 12.242 11.312 -6.617 1 92.5 90 GLU A N 1
ATOM 719 C CA . GLU A 1 90 ? 10.883 11.195 -7.137 1 92.5 90 GLU A CA 1
ATOM 720 C C . GLU A 1 90 ? 10.523 9.734 -7.402 1 92.5 90 GLU A C 1
ATOM 722 O O . GLU A 1 90 ? 11.344 8.969 -7.914 1 92.5 90 GLU A O 1
ATOM 727 N N . ILE A 1 91 ? 9.297 9.43 -7.051 1 94.12 91 ILE A N 1
ATOM 728 C CA . ILE A 1 91 ? 8.844 8.055 -7.191 1 94.12 91 ILE A CA 1
ATOM 729 C C . ILE A 1 91 ? 7.781 7.969 -8.281 1 94.12 91 ILE A C 1
ATOM 731 O O . ILE A 1 91 ? 6.895 8.82 -8.359 1 94.12 91 ILE A O 1
ATOM 735 N N . VAL A 1 92 ? 7.902 6.988 -9.133 1 93.19 92 VAL A N 1
ATOM 736 C CA . VAL A 1 92 ? 6.832 6.574 -10.031 1 93.19 92 VAL A CA 1
ATOM 737 C C . VAL A 1 92 ? 6.363 5.164 -9.664 1 93.19 92 VAL A C 1
ATOM 739 O O . VAL A 1 92 ? 7.078 4.188 -9.914 1 93.19 92 VAL A O 1
ATOM 742 N N . PRO A 1 93 ? 5.207 5.078 -9.031 1 96.56 93 PRO A N 1
ATOM 743 C CA . PRO A 1 93 ? 4.699 3.732 -8.75 1 96.56 93 PRO A CA 1
ATOM 744 C C . PRO A 1 93 ? 4.316 2.971 -10.023 1 96.56 93 PRO A C 1
ATOM 746 O O . PRO A 1 93 ? 3.426 3.398 -10.758 1 96.56 93 PRO A O 1
ATOM 749 N N . LEU A 1 94 ? 4.906 1.866 -10.219 1 96.62 94 LEU A N 1
ATOM 750 C CA . LEU A 1 94 ? 4.715 1.161 -11.484 1 96.62 94 LEU A CA 1
ATOM 751 C C . LEU A 1 94 ? 3.328 0.531 -11.547 1 96.62 94 LEU A C 1
ATOM 753 O O . LEU A 1 94 ? 2.801 0.293 -12.641 1 96.62 94 LEU A O 1
ATOM 757 N N . ASP A 1 95 ? 2.797 0.173 -10.367 1 97.62 95 ASP A N 1
ATOM 758 C CA . ASP A 1 95 ? 1.433 -0.344 -10.375 1 97.62 95 ASP A CA 1
ATOM 759 C C . ASP A 1 95 ? 0.447 0.712 -10.867 1 97.62 95 ASP A C 1
ATOM 761 O O . ASP A 1 95 ? -0.539 0.387 -11.531 1 97.62 95 ASP A O 1
ATOM 765 N N . VAL A 1 96 ? 0.682 1.953 -10.539 1 96.62 96 VAL A N 1
ATOM 766 C CA . VAL A 1 96 ? -0.143 3.051 -11.039 1 96.62 96 VAL A CA 1
ATOM 767 C C . VAL A 1 96 ? 0.044 3.195 -12.547 1 96.62 96 VAL A C 1
ATOM 769 O O . VAL A 1 96 ? -0.93 3.355 -13.281 1 96.62 96 VAL A O 1
ATOM 772 N N . LEU A 1 97 ? 1.219 3.119 -13.008 1 94.75 97 LEU A N 1
ATOM 773 C CA . LEU A 1 97 ? 1.557 3.266 -14.422 1 94.75 97 LEU A CA 1
ATOM 774 C C . LEU A 1 97 ? 0.887 2.178 -15.25 1 94.75 97 LEU A C 1
ATOM 776 O O . LEU A 1 97 ? 0.37 2.453 -16.344 1 94.75 97 LEU A O 1
ATOM 780 N N . LEU A 1 98 ? 0.889 0.969 -14.766 1 96.88 98 LEU A N 1
ATOM 781 C CA . LEU A 1 98 ? 0.481 -0.186 -15.555 1 96.88 98 LEU A CA 1
ATOM 782 C C . LEU A 1 98 ? -1.014 -0.448 -15.406 1 96.88 98 LEU A C 1
ATOM 784 O O . LEU A 1 98 ? -1.601 -1.19 -16.188 1 96.88 98 LEU A O 1
ATOM 788 N N . PHE A 1 99 ? -1.613 0.166 -14.422 1 97.69 99 PHE A N 1
ATOM 789 C CA . PHE A 1 99 ? -3.006 -0.08 -14.062 1 97.69 99 PHE A CA 1
ATOM 790 C C . PHE A 1 99 ? -3.908 0.052 -15.289 1 97.69 99 PHE A C 1
ATOM 792 O O . PHE A 1 99 ? -4.75 -0.812 -15.539 1 97.69 99 PHE A O 1
ATOM 799 N N . PRO A 1 100 ? -3.746 1.03 -16.156 1 96.44 100 PRO A N 1
ATOM 800 C CA . PRO A 1 100 ? -4.648 1.227 -17.281 1 96.44 100 PRO A CA 1
ATOM 801 C C . PRO A 1 100 ? -4.598 0.075 -18.281 1 96.44 100 PRO A C 1
ATOM 803 O O . PRO A 1 100 ? -5.582 -0.186 -18.984 1 96.44 100 PRO A O 1
ATOM 806 N N . ILE A 1 101 ? -3.498 -0.583 -18.391 1 97.88 101 ILE A N 1
ATOM 807 C CA . ILE A 1 101 ? -3.371 -1.694 -19.328 1 97.88 101 ILE A CA 1
ATOM 808 C C . ILE A 1 101 ? -4.379 -2.785 -18.969 1 97.88 101 ILE A C 1
ATOM 810 O O . ILE A 1 101 ? -5.047 -3.332 -19.844 1 97.88 101 ILE A O 1
ATOM 814 N N . PHE A 1 102 ? -4.512 -3.055 -17.688 1 98.44 102 PHE A N 1
ATOM 815 C CA . PHE A 1 102 ? -5.406 -4.113 -17.234 1 98.44 102 PHE A CA 1
ATOM 816 C C . PHE A 1 102 ? -6.863 -3.695 -17.391 1 98.44 102 PHE A C 1
ATOM 818 O O . PHE A 1 102 ? -7.707 -4.504 -17.781 1 98.44 102 PHE A O 1
ATOM 825 N N . THR A 1 103 ? -7.133 -2.453 -17.047 1 95.38 103 THR A N 1
ATOM 826 C CA . THR A 1 103 ? -8.508 -1.983 -17.125 1 95.38 103 THR A CA 1
ATOM 827 C C . THR A 1 103 ? -8.984 -1.906 -18.5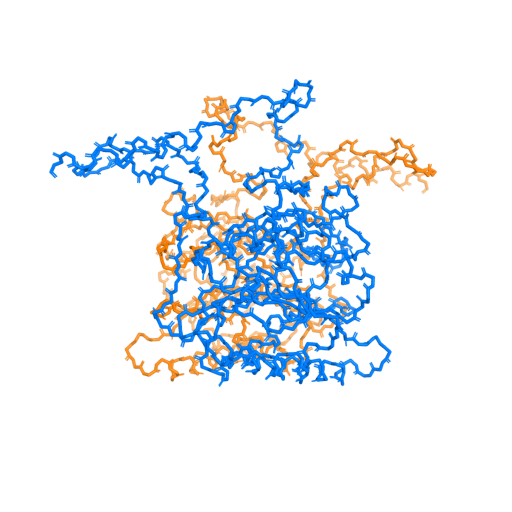78 1 95.38 103 THR A C 1
ATOM 829 O O . THR A 1 103 ? -10.164 -2.098 -18.859 1 95.38 103 THR A O 1
ATOM 832 N N . LYS A 1 104 ? -8.094 -1.643 -19.484 1 96.5 104 LYS A N 1
ATOM 833 C CA . LYS A 1 104 ? -8.414 -1.644 -20.906 1 96.5 104 LYS A CA 1
ATOM 834 C C . LYS A 1 104 ? -8.938 -3.006 -21.359 1 96.5 104 LYS A C 1
ATOM 836 O O . LYS A 1 104 ? -9.734 -3.094 -22.297 1 96.5 104 LYS A O 1
ATOM 841 N N . HIS A 1 105 ? -8.508 -4.043 -20.719 1 97.94 105 HIS A N 1
ATOM 842 C CA . HIS A 1 105 ? -8.945 -5.402 -21.016 1 97.94 105 HIS A CA 1
ATOM 843 C C . HIS A 1 105 ? -10.203 -5.766 -20.234 1 97.94 105 HIS A C 1
ATOM 845 O O . HIS A 1 105 ? -10.602 -6.93 -20.203 1 97.94 105 HIS A O 1
ATOM 851 N N . ASN A 1 106 ? -10.773 -4.746 -19.531 1 96.25 106 ASN A N 1
ATOM 852 C CA . ASN A 1 106 ? -11.977 -4.898 -18.719 1 96.25 106 ASN A CA 1
ATOM 853 C C . ASN A 1 106 ? -11.75 -5.871 -17.562 1 96.25 106 ASN A C 1
ATOM 855 O O . ASN A 1 106 ? -12.664 -6.605 -17.188 1 96.25 106 ASN A O 1
ATOM 859 N N . LEU A 1 107 ? -10.531 -6.02 -17.188 1 98.38 107 LEU A N 1
ATOM 860 C CA . LEU A 1 107 ? -10.258 -6.82 -15.992 1 98.38 107 LEU A CA 1
ATOM 861 C C . LEU A 1 107 ? -10.711 -6.098 -14.734 1 98.38 107 LEU A C 1
ATOM 863 O O . LEU A 1 107 ? -10.695 -4.863 -14.68 1 98.38 107 LEU A O 1
ATOM 867 N N . LYS A 1 108 ? -11.117 -6.855 -13.703 1 98 108 LYS A N 1
ATOM 868 C CA . LYS A 1 108 ? -11.602 -6.305 -12.438 1 98 108 LYS A CA 1
ATOM 869 C C . LYS A 1 108 ? -10.562 -6.477 -11.328 1 98 108 LYS A C 1
ATOM 871 O O . LYS A 1 108 ? -10.133 -7.598 -11.047 1 98 108 LYS A O 1
ATOM 876 N N . LEU A 1 109 ? -10.148 -5.391 -10.773 1 98.56 109 LEU A N 1
ATOM 877 C CA . LEU A 1 109 ? -9.211 -5.461 -9.656 1 98.56 109 LEU A CA 1
ATOM 878 C C . LEU A 1 109 ? -9.891 -5.992 -8.398 1 98.56 109 LEU A C 1
ATOM 880 O O . LEU A 1 109 ? -10.922 -5.465 -7.977 1 98.56 109 LEU A O 1
ATOM 884 N N . ARG A 1 110 ? -9.32 -7.023 -7.805 1 98.44 110 ARG A N 1
ATOM 885 C CA . ARG A 1 110 ? -9.891 -7.609 -6.594 1 98.44 110 ARG A CA 1
ATOM 886 C C . ARG A 1 110 ? -9.141 -7.129 -5.355 1 98.44 110 ARG A C 1
ATOM 888 O O . ARG A 1 110 ? -9.75 -6.887 -4.312 1 98.44 110 ARG A O 1
ATOM 895 N N . ASN A 1 111 ? -7.816 -7 -5.473 1 98.44 111 ASN A N 1
ATOM 896 C CA . ASN A 1 111 ? -6.965 -6.422 -4.441 1 98.44 111 ASN A CA 1
ATOM 897 C C . ASN A 1 111 ? -5.73 -5.754 -5.047 1 98.44 111 ASN A C 1
ATOM 899 O O . ASN A 1 111 ? -5.293 -6.121 -6.137 1 98.44 111 ASN A O 1
ATOM 903 N N . ARG A 1 112 ? -5.336 -4.785 -4.422 1 98.62 112 ARG A N 1
ATOM 904 C CA . ARG A 1 112 ? -3.943 -4.348 -4.469 1 98.62 112 ARG A CA 1
ATOM 905 C C . ARG A 1 112 ? -3.201 -4.746 -3.197 1 98.62 112 ARG A C 1
ATOM 907 O O . ARG A 1 112 ? -3.363 -4.109 -2.154 1 98.62 112 ARG A O 1
ATOM 914 N N . ILE A 1 113 ? -2.459 -5.777 -3.295 1 98.81 113 ILE A N 1
ATOM 915 C CA . ILE A 1 113 ? -1.81 -6.371 -2.131 1 98.81 113 ILE A CA 1
ATOM 916 C C . ILE A 1 113 ? -0.484 -5.66 -1.86 1 98.81 113 ILE A C 1
ATOM 918 O O . ILE A 1 113 ? 0.279 -5.383 -2.789 1 98.81 113 ILE A O 1
ATOM 922 N N . VAL A 1 114 ? -0.295 -5.285 -0.638 1 98.75 114 VAL A N 1
ATOM 923 C CA . VAL A 1 114 ? 0.962 -4.691 -0.196 1 98.75 114 VAL A CA 1
ATOM 924 C C . VAL A 1 114 ? 1.889 -5.781 0.34 1 98.75 114 VAL A C 1
ATOM 926 O O . VAL A 1 114 ? 1.553 -6.473 1.305 1 98.75 114 VAL A O 1
ATOM 929 N N . TRP A 1 115 ? 3.023 -6.012 -0.347 1 98.44 115 TRP A N 1
ATOM 930 C CA . TRP A 1 115 ? 4.094 -6.875 0.141 1 98.44 115 TRP A CA 1
ATOM 931 C C . TRP A 1 115 ? 5.105 -6.078 0.96 1 98.44 115 TRP A C 1
ATOM 933 O O . TRP A 1 115 ? 5.914 -5.332 0.404 1 98.44 115 TRP A O 1
ATOM 943 N N . HIS A 1 116 ? 5.008 -6.207 2.248 1 97.56 116 HIS A N 1
ATOM 944 C CA . HIS A 1 116 ? 5.852 -5.496 3.201 1 97.56 116 HIS A CA 1
ATOM 945 C C . HIS A 1 116 ? 7.098 -6.312 3.547 1 97.56 116 HIS A C 1
ATOM 947 O O . HIS A 1 116 ? 7 -7.496 3.865 1 97.56 116 HIS A O 1
ATOM 953 N N . PHE A 1 117 ? 8.266 -5.703 3.477 1 93.81 117 PHE A N 1
ATOM 954 C CA . PHE A 1 117 ? 9.508 -6.344 3.883 1 93.81 117 PHE A CA 1
ATOM 955 C C . PHE A 1 117 ? 10.375 -5.387 4.688 1 93.81 117 PHE A C 1
ATOM 957 O O . PHE A 1 117 ? 10.281 -4.168 4.527 1 93.81 117 PHE A O 1
ATOM 964 N N . GLY A 1 118 ? 11.234 -5.891 5.578 1 86.06 118 GLY A N 1
ATOM 965 C CA . GLY A 1 118 ? 11.922 -5.113 6.598 1 86.06 118 GLY A CA 1
ATOM 966 C C . GLY A 1 118 ? 13.203 -4.48 6.102 1 86.06 118 GLY A C 1
ATOM 967 O O . GLY A 1 118 ? 13.773 -3.611 6.766 1 86.06 118 GLY A O 1
ATOM 968 N N . HIS A 1 119 ? 13.609 -4.895 5.027 1 84.06 119 HIS A N 1
ATOM 969 C CA . HIS A 1 119 ? 14.906 -4.398 4.582 1 84.06 119 HIS A CA 1
ATOM 970 C C . HIS A 1 119 ? 14.781 -3.613 3.279 1 84.06 119 HIS A C 1
ATOM 972 O O . HIS A 1 119 ? 13.945 -3.941 2.434 1 84.06 119 HIS A O 1
ATOM 978 N N . GLY A 1 120 ? 15.594 -2.543 3.223 1 85.62 120 GLY A N 1
ATOM 979 C CA . GLY A 1 120 ? 15.625 -1.685 2.049 1 85.62 120 GLY A CA 1
ATOM 980 C C . GLY A 1 120 ? 16.594 -0.519 2.189 1 85.62 120 GLY A C 1
ATOM 981 O O . GLY A 1 120 ? 17.266 -0.383 3.213 1 85.62 120 GLY A O 1
ATOM 982 N N . LEU A 1 121 ? 16.641 0.168 1.156 1 87.12 121 LEU A N 1
ATOM 983 C CA . LEU A 1 121 ? 17.516 1.335 1.17 1 87.12 121 LEU A CA 1
ATOM 984 C C . LEU A 1 121 ? 16.984 2.398 2.127 1 87.12 121 LEU A C 1
ATOM 986 O O . LEU A 1 121 ? 15.773 2.578 2.258 1 87.12 121 LEU A O 1
ATOM 990 N N . HIS A 1 122 ? 17.922 3.027 2.754 1 90.44 122 HIS A N 1
ATOM 991 C CA . HIS A 1 122 ? 17.578 4.102 3.68 1 90.44 122 HIS A CA 1
ATOM 992 C C . HIS A 1 122 ? 17.531 5.449 2.967 1 90.44 122 HIS A C 1
ATOM 994 O O . HIS A 1 122 ? 18.359 5.73 2.107 1 90.44 122 HIS A O 1
ATOM 1000 N N . ALA A 1 123 ? 16.5 6.207 3.305 1 93.12 123 ALA A N 1
ATOM 1001 C CA . ALA A 1 123 ? 16.359 7.551 2.752 1 93.12 123 ALA A CA 1
ATOM 1002 C C . ALA A 1 123 ? 16.438 8.609 3.85 1 93.12 123 ALA A C 1
ATOM 1004 O O . ALA A 1 123 ? 16.047 8.352 4.992 1 93.12 123 ALA A O 1
ATOM 1005 N N . SER A 1 124 ? 16.938 9.781 3.502 1 93.12 124 SER A N 1
ATOM 1006 C CA . SER A 1 124 ? 17.047 10.859 4.473 1 93.12 124 SER A CA 1
ATOM 1007 C C . SER A 1 124 ? 16.156 12.039 4.098 1 93.12 124 SER A C 1
ATOM 1009 O O . SER A 1 124 ? 15.844 12.883 4.941 1 93.12 124 SER A O 1
ATOM 1011 N N . LYS A 1 125 ? 15.703 12.109 2.891 1 95.62 125 LYS A N 1
ATOM 1012 C CA . LYS A 1 125 ? 14.914 13.25 2.441 1 95.62 125 LYS A CA 1
ATOM 1013 C C . LYS A 1 125 ? 13.461 12.844 2.203 1 95.62 125 LYS A C 1
ATOM 1015 O O . LYS A 1 125 ? 12.695 13.602 1.596 1 95.62 125 LYS A O 1
ATOM 1020 N N . ARG A 1 126 ? 13.117 11.625 2.527 1 97.19 126 ARG A N 1
ATOM 1021 C CA . ARG A 1 126 ? 11.773 11.07 2.477 1 97.19 126 ARG A CA 1
ATOM 1022 C C . ARG A 1 126 ? 11.664 9.82 3.338 1 97.19 126 ARG A C 1
ATOM 1024 O O . ARG A 1 126 ? 12.633 9.414 3.977 1 97.19 126 ARG A O 1
ATOM 1031 N N . PHE A 1 127 ? 10.531 9.305 3.373 1 97.75 127 PHE A N 1
ATOM 1032 C CA . PHE A 1 127 ? 10.359 8.07 4.129 1 97.75 127 PHE A CA 1
ATOM 1033 C C . PHE A 1 127 ? 10.891 6.875 3.35 1 97.75 127 PHE A C 1
ATOM 1035 O O . PHE A 1 127 ? 10.695 6.781 2.137 1 97.75 127 PHE A O 1
ATOM 1042 N N . SER A 1 128 ? 11.648 6 4.074 1 96.94 128 SER A N 1
ATOM 1043 C CA . SER A 1 128 ? 12.273 4.844 3.436 1 96.94 128 SER A CA 1
ATOM 1044 C C . SER A 1 128 ? 11.219 3.883 2.887 1 96.94 128 SER A C 1
ATOM 1046 O O . SER A 1 128 ? 10.227 3.588 3.561 1 96.94 128 SER A O 1
ATOM 1048 N N . GLY A 1 129 ? 11.414 3.438 1.647 1 96.62 129 GLY A N 1
ATOM 1049 C CA . GLY A 1 129 ? 10.516 2.467 1.045 1 96.62 129 GLY A CA 1
ATOM 1050 C C . GLY A 1 129 ? 10.656 1.075 1.631 1 96.62 129 GLY A C 1
ATOM 1051 O O . GLY A 1 129 ? 11.773 0.567 1.771 1 96.62 129 GLY A O 1
ATOM 1052 N N . ARG A 1 130 ? 9.461 0.442 1.977 1 97.31 130 ARG A N 1
ATOM 1053 C CA . ARG A 1 130 ? 9.508 -0.868 2.619 1 97.31 130 ARG A CA 1
ATOM 1054 C C . ARG A 1 130 ? 8.422 -1.785 2.068 1 97.31 130 ARG A C 1
ATOM 1056 O O . ARG A 1 130 ? 8.008 -2.732 2.738 1 97.31 130 ARG A O 1
ATOM 1063 N N . TYR A 1 131 ? 7.965 -1.494 0.885 1 98 131 TYR A N 1
ATOM 1064 C CA . TYR A 1 131 ? 6.953 -2.391 0.34 1 98 131 TYR A CA 1
ATOM 1065 C C . TYR A 1 131 ? 6.922 -2.322 -1.182 1 98 131 TYR A C 1
ATOM 1067 O O . TYR A 1 131 ? 7.457 -1.383 -1.776 1 98 131 TYR A O 1
ATOM 1075 N N . GLU A 1 132 ? 6.398 -3.289 -1.735 1 97.62 132 GLU A N 1
ATOM 1076 C CA . GLU A 1 132 ? 5.965 -3.369 -3.129 1 97.62 132 GLU A CA 1
ATOM 1077 C C . GLU A 1 132 ? 4.512 -3.824 -3.23 1 97.62 132 GLU A C 1
ATOM 1079 O O . GLU A 1 132 ? 3.865 -4.078 -2.213 1 97.62 132 GLU A O 1
ATOM 1084 N N . THR A 1 133 ? 3.979 -3.812 -4.473 1 98.62 133 THR A N 1
ATOM 1085 C CA . THR A 1 133 ? 2.557 -4.109 -4.59 1 98.62 133 THR A CA 1
ATOM 1086 C C . THR A 1 133 ? 2.324 -5.27 -5.559 1 98.62 133 THR A C 1
ATOM 1088 O O . THR A 1 133 ? 3.148 -5.523 -6.438 1 98.62 133 THR A O 1
ATOM 1091 N N . ILE A 1 134 ? 1.271 -5.992 -5.332 1 98.81 134 ILE A N 1
ATOM 1092 C CA . ILE A 1 134 ? 0.736 -6.992 -6.254 1 98.81 134 ILE A CA 1
ATOM 1093 C C . ILE A 1 134 ? -0.677 -6.594 -6.68 1 98.81 134 ILE A C 1
ATOM 1095 O O . ILE A 1 134 ? -1.582 -6.516 -5.844 1 98.81 134 ILE A O 1
ATOM 1099 N N . LEU A 1 135 ? -0.85 -6.34 -7.961 1 98.81 135 LEU A N 1
ATOM 1100 C CA . LEU A 1 135 ? -2.186 -6.125 -8.508 1 98.81 135 LEU A CA 1
ATOM 1101 C C . LEU A 1 135 ? -2.857 -7.453 -8.836 1 98.81 135 LEU A C 1
ATOM 1103 O O . LEU A 1 135 ? -2.35 -8.227 -9.656 1 98.81 135 LEU A O 1
ATOM 1107 N N . TRP A 1 136 ? -3.963 -7.742 -8.211 1 98.88 136 TRP A N 1
ATOM 1108 C CA . TRP A 1 136 ? -4.719 -8.961 -8.484 1 98.88 136 TRP A CA 1
ATOM 1109 C C . TRP A 1 136 ? -5.98 -8.648 -9.281 1 98.88 136 TRP A C 1
ATOM 1111 O O . TRP A 1 136 ? -6.902 -8.008 -8.773 1 98.88 136 TRP A O 1
ATOM 1121 N N . PHE A 1 137 ? -6.047 -9.172 -10.516 1 98.88 137 PHE A N 1
ATOM 1122 C CA . PHE A 1 137 ? -7.176 -8.953 -11.414 1 98.88 137 PHE A CA 1
ATOM 1123 C C . PHE A 1 137 ? -7.852 -10.273 -11.766 1 98.88 137 PHE A C 1
ATOM 1125 O O . PHE A 1 137 ? -7.199 -11.32 -11.789 1 98.88 137 PHE A O 1
ATOM 1132 N N . THR A 1 138 ? -9.125 -10.18 -12.094 1 98.69 138 THR A N 1
ATOM 1133 C CA . THR A 1 138 ? -9.891 -11.273 -12.68 1 98.69 138 THR A CA 1
ATOM 1134 C C . THR A 1 138 ? -10.664 -10.805 -13.898 1 98.69 138 THR A C 1
ATOM 1136 O O . THR A 1 138 ? -10.867 -9.602 -14.094 1 98.69 138 THR A O 1
ATOM 1139 N N . LYS A 1 139 ? -11.086 -11.727 -14.766 1 97.5 139 LYS A N 1
ATOM 1140 C CA . LYS A 1 139 ? -11.875 -11.398 -15.953 1 97.5 139 LYS A CA 1
ATOM 1141 C C . LYS A 1 139 ? -13.32 -11.094 -15.586 1 97.5 139 LYS A C 1
ATOM 1143 O O . LYS A 1 139 ? -13.953 -10.234 -16.203 1 97.5 139 LYS A O 1
ATOM 1148 N N . GLY A 1 140 ? -13.836 -11.789 -14.617 1 96 140 GLY A N 1
ATOM 1149 C CA . GLY A 1 140 ? -15.227 -11.648 -14.211 1 96 140 GLY A CA 1
ATOM 1150 C C . GLY A 1 140 ? -15.453 -11.961 -12.742 1 96 140 GLY A C 1
ATOM 1151 O O . GLY A 1 140 ? -14.508 -11.961 -11.945 1 96 140 GLY A O 1
ATOM 1152 N N . ASP A 1 141 ? -16.719 -12.125 -12.398 1 96.38 141 ASP A N 1
ATOM 1153 C CA . ASP A 1 141 ? -17.078 -12.234 -10.992 1 96.38 141 ASP A CA 1
ATOM 1154 C C . ASP A 1 141 ? -17.094 -13.695 -10.539 1 96.38 141 ASP A C 1
ATOM 1156 O O . ASP A 1 141 ? -17.203 -13.977 -9.344 1 96.38 141 ASP A O 1
ATOM 1160 N N . ASN A 1 142 ? -16.969 -14.578 -11.484 1 97.44 142 ASN A N 1
ATOM 1161 C CA . ASN A 1 142 ? -16.828 -15.992 -11.164 1 97.44 142 ASN A CA 1
ATOM 1162 C C . ASN A 1 142 ? -15.383 -16.453 -11.258 1 97.44 142 ASN A C 1
ATOM 1164 O O . ASN A 1 142 ? -14.922 -16.859 -12.328 1 97.44 142 ASN A O 1
ATOM 1168 N N . TYR A 1 143 ? -14.664 -16.328 -10.227 1 98.31 143 TYR A N 1
ATOM 1169 C CA . TYR A 1 143 ? -13.258 -16.703 -10.203 1 98.31 143 TYR A CA 1
ATOM 1170 C C . TYR A 1 143 ? -12.953 -17.625 -9.023 1 98.31 143 TYR A C 1
ATOM 1172 O O . TYR A 1 143 ? -13.734 -17.703 -8.07 1 98.31 143 TYR A O 1
ATOM 1180 N N . THR A 1 144 ? -11.891 -18.375 -9.133 1 98.69 144 THR A N 1
ATOM 1181 C CA . THR A 1 144 ? -11.438 -19.266 -8.078 1 98.69 144 THR A CA 1
ATOM 1182 C C . THR A 1 144 ? -10.789 -18.484 -6.938 1 98.69 144 THR A C 1
ATOM 1184 O O . THR A 1 144 ? -9.93 -17.641 -7.176 1 98.69 144 THR A O 1
ATOM 1187 N N . PHE A 1 145 ? -11.25 -18.734 -5.723 1 98.62 145 PHE A N 1
ATOM 1188 C CA . PHE A 1 145 ? -10.633 -18.172 -4.531 1 98.62 145 PHE A CA 1
ATOM 1189 C C . PHE A 1 145 ? -10.812 -19.094 -3.334 1 98.62 145 PHE A C 1
ATOM 1191 O O . PHE A 1 145 ? -11.914 -19.234 -2.807 1 98.62 145 PHE A O 1
ATOM 1198 N N . ASN A 1 146 ? -9.727 -19.625 -2.926 1 98.5 146 ASN A N 1
ATOM 1199 C CA . ASN A 1 146 ? -9.695 -20.562 -1.799 1 98.5 146 ASN A CA 1
ATOM 1200 C C . ASN A 1 146 ? -9.117 -19.906 -0.549 1 98.5 146 ASN A C 1
ATOM 1202 O O . ASN A 1 146 ? -7.953 -20.141 -0.204 1 98.5 146 ASN A O 1
ATOM 1206 N N . LEU A 1 147 ? -9.922 -19.234 0.171 1 97.69 147 LEU A N 1
ATOM 1207 C CA . LEU A 1 147 ? -9.477 -18.516 1.357 1 97.69 147 LEU A CA 1
ATOM 1208 C C . LEU A 1 147 ? -8.992 -19.484 2.432 1 97.69 147 LEU A C 1
ATOM 1210 O O . LEU A 1 147 ? -7.992 -19.219 3.105 1 97.69 147 LEU A O 1
ATOM 1214 N N . ASP A 1 148 ? -9.609 -20.547 2.619 1 96.75 148 ASP A N 1
ATOM 1215 C CA . ASP A 1 148 ? -9.312 -21.484 3.693 1 96.75 148 ASP A CA 1
ATOM 1216 C C . ASP A 1 148 ? -7.891 -22.047 3.568 1 96.75 148 ASP A C 1
ATOM 1218 O O . ASP A 1 148 ? -7.262 -22.375 4.57 1 96.75 148 ASP A O 1
ATOM 1222 N N . ALA A 1 149 ? -7.398 -22.062 2.389 1 96.81 149 ALA A N 1
ATOM 1223 C CA . ALA A 1 149 ? -6.07 -22.625 2.145 1 96.81 149 ALA A CA 1
ATOM 1224 C C . ALA A 1 149 ? -4.98 -21.672 2.627 1 96.81 149 ALA A C 1
ATOM 1226 O O . ALA A 1 149 ? -3.816 -22.062 2.75 1 96.81 149 ALA A O 1
ATOM 1227 N N . VAL A 1 150 ? -5.383 -20.422 2.926 1 97.06 150 VAL A N 1
ATOM 1228 C CA . VAL A 1 150 ? -4.316 -19.453 3.201 1 97.06 150 VAL A CA 1
ATOM 1229 C C . VAL A 1 150 ? -4.645 -18.672 4.469 1 97.06 150 VAL A C 1
ATOM 1231 O O . VAL A 1 150 ? -4.082 -17.594 4.703 1 97.06 150 VAL A O 1
ATOM 1234 N N . ARG A 1 151 ? -5.566 -19.109 5.234 1 94.94 151 ARG A N 1
ATOM 1235 C CA . ARG A 1 151 ? -5.891 -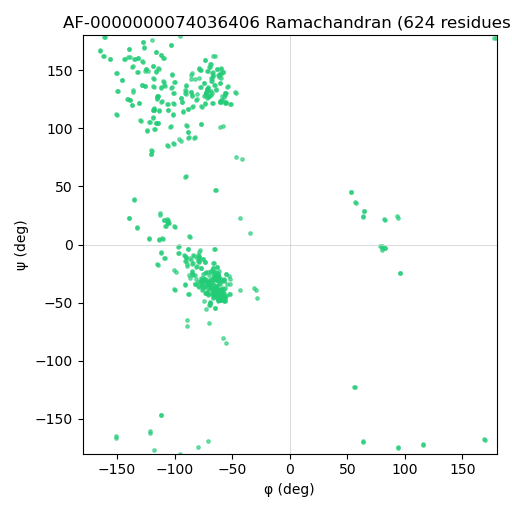18.438 6.492 1 94.94 151 ARG A CA 1
ATOM 1236 C C . ARG A 1 151 ? -4.68 -18.406 7.422 1 94.94 151 ARG A C 1
ATOM 1238 O O . ARG A 1 151 ? -3.824 -19.297 7.363 1 94.94 151 ARG A O 1
ATOM 1245 N N . ILE A 1 152 ? -4.59 -17.375 8.18 1 91.12 152 ILE A N 1
ATOM 1246 C CA . ILE A 1 152 ? -3.516 -17.234 9.156 1 91.12 152 ILE A CA 1
ATOM 1247 C C . ILE A 1 152 ? -4.09 -17.312 10.57 1 91.12 152 ILE A C 1
ATOM 1249 O O . ILE A 1 152 ? -5.301 -17.188 10.758 1 91.12 152 ILE A O 1
ATOM 1253 N N . PRO A 1 153 ? -3.225 -17.547 11.539 1 84.88 153 PRO A N 1
ATOM 1254 C CA . PRO A 1 153 ? -3.727 -17.688 12.914 1 84.88 153 PRO A CA 1
ATOM 1255 C C . PRO A 1 153 ? -4.5 -16.469 13.391 1 84.88 153 PRO A C 1
ATOM 1257 O O . PRO A 1 153 ? -4.164 -15.336 13.023 1 84.88 153 PRO A O 1
ATOM 1260 N N . GLN A 1 154 ? -5.438 -16.719 14.219 1 80.75 154 GLN A N 1
ATOM 1261 C CA . GLN A 1 154 ? -6.246 -15.656 14.797 1 80.75 154 GLN A CA 1
ATOM 1262 C C . GLN A 1 154 ? -5.418 -14.781 15.734 1 80.75 154 GLN A C 1
ATOM 1264 O O . GLN A 1 154 ? -4.57 -15.289 16.469 1 80.75 154 GLN A O 1
ATOM 1269 N N . LYS A 1 155 ? -5.715 -13.531 15.633 1 73.5 155 LYS A N 1
ATOM 1270 C CA . LYS A 1 155 ? -5.062 -12.633 16.578 1 73.5 155 LYS A CA 1
ATOM 1271 C C . LYS A 1 155 ? -5.531 -12.898 18 1 73.5 155 LYS A C 1
ATOM 1273 O O . LYS A 1 155 ? -4.73 -12.883 18.938 1 73.5 155 LYS A O 1
ATOM 1278 N N . TYR A 1 156 ? -6.949 -13.125 18.109 1 69.5 156 TYR A N 1
ATOM 1279 C CA . TYR A 1 156 ? -7.59 -13.414 19.391 1 69.5 156 TYR A CA 1
ATOM 1280 C C . TYR A 1 156 ? -8.281 -14.773 19.344 1 69.5 156 TYR A C 1
ATOM 1282 O O . TYR A 1 156 ? -9.5 -14.852 19.188 1 69.5 156 TYR A O 1
ATOM 1290 N N . PRO A 1 157 ? -7.582 -15.844 19.516 1 64.44 157 PRO A N 1
ATOM 1291 C CA . PRO A 1 157 ? -8.156 -17.188 19.344 1 64.44 157 PRO A CA 1
ATOM 1292 C C . PRO A 1 157 ? -9.266 -17.484 20.344 1 64.44 157 PRO A C 1
ATOM 1294 O O . PRO A 1 157 ? -10.156 -18.297 20.062 1 64.44 157 PRO A O 1
ATOM 1297 N N . ASN A 1 158 ? -9.281 -16.734 21.391 1 66.19 158 ASN A N 1
ATOM 1298 C CA . ASN A 1 158 ? -10.266 -17.094 22.406 1 66.19 158 ASN A CA 1
ATOM 1299 C C . ASN A 1 158 ? -11.398 -16.078 22.484 1 66.19 158 ASN A C 1
ATOM 1301 O O . ASN A 1 158 ? -12.172 -16.062 23.438 1 66.19 158 ASN A O 1
ATOM 1305 N N . LYS A 1 159 ? -11.477 -15.422 21.422 1 69.19 159 LYS A N 1
ATOM 1306 C CA . LYS A 1 159 ? -12.547 -14.438 21.438 1 69.19 159 LYS A CA 1
ATOM 1307 C C . LYS A 1 159 ? -13.914 -15.109 21.328 1 69.19 159 LYS A C 1
ATOM 1309 O O . LYS A 1 159 ? -14.094 -16.047 20.547 1 69.19 159 LYS A O 1
ATOM 1314 N N . LYS A 1 160 ? -14.828 -14.711 22.234 1 69.25 160 LYS A N 1
ATOM 1315 C CA . LYS A 1 160 ? -16.172 -15.289 22.281 1 69.25 160 LYS A CA 1
ATOM 1316 C C . LYS A 1 160 ? -17.234 -14.25 21.938 1 69.25 160 LYS A C 1
ATOM 1318 O O . LYS A 1 160 ? -16.984 -13.047 22.031 1 69.25 160 LYS A O 1
ATOM 1323 N N . TYR A 1 161 ? -18.297 -14.734 21.406 1 70.5 161 TYR A N 1
ATOM 1324 C CA . TYR A 1 161 ? -19.438 -13.844 21.219 1 70.5 161 TYR A CA 1
ATOM 1325 C C . TYR A 1 161 ? -19.859 -13.195 22.531 1 70.5 161 TYR A C 1
ATOM 1327 O O . TYR A 1 161 ? -19.938 -13.867 23.562 1 70.5 161 TYR A O 1
ATOM 1335 N N . PHE A 1 162 ? -19.828 -11.898 22.5 1 67.75 162 PHE A N 1
ATOM 1336 C CA . PHE A 1 162 ? -20.156 -11.195 23.734 1 67.75 162 PHE A CA 1
ATOM 1337 C C . PHE A 1 162 ? -21.656 -11.031 23.875 1 67.75 162 PHE A C 1
ATOM 1339 O O . PHE A 1 162 ? -22.172 -10.867 25 1 67.75 162 PHE A O 1
ATOM 1346 N N . LYS A 1 163 ? -22.375 -11.023 22.75 1 66.75 163 LYS A N 1
ATOM 1347 C CA . LYS A 1 163 ? -23.828 -10.844 22.812 1 66.75 163 LYS A CA 1
ATOM 1348 C C . LYS A 1 163 ? -24.547 -11.766 21.844 1 66.75 163 LYS A C 1
ATOM 1350 O O . LYS A 1 163 ? -23.922 -12.375 20.969 1 66.75 163 LYS A O 1
ATOM 1355 N N . GLY A 1 164 ? -25.844 -12 22.031 1 65.56 164 GLY A N 1
ATOM 1356 C CA . GLY A 1 164 ? -26.688 -12.742 21.109 1 65.56 164 GLY A CA 1
ATOM 1357 C C . GLY A 1 164 ? -26.797 -14.219 21.453 1 65.56 164 GLY A C 1
ATOM 1358 O O . GLY A 1 164 ? -26.344 -14.648 22.531 1 65.56 164 GLY A O 1
ATOM 1359 N N . ASN A 1 165 ? -27.453 -14.898 20.547 1 70.06 165 ASN A N 1
ATOM 1360 C CA . ASN A 1 165 ? -27.766 -16.312 20.766 1 70.06 165 ASN A CA 1
ATOM 1361 C C . ASN A 1 165 ? -26.516 -17.172 20.797 1 70.06 165 ASN A C 1
ATOM 1363 O O . ASN A 1 165 ? -26.547 -18.312 21.25 1 70.06 165 ASN A O 1
ATOM 1367 N N . LYS A 1 166 ? -25.422 -16.594 20.312 1 72.19 166 LYS A N 1
ATOM 1368 C CA . LYS A 1 166 ? -24.188 -17.359 20.281 1 72.19 166 LYS A CA 1
ATOM 1369 C C . LYS A 1 166 ? -23.219 -16.906 21.359 1 72.19 166 LYS A C 1
ATOM 1371 O O . LYS A 1 166 ? -22.016 -17.188 21.297 1 72.19 166 LYS A O 1
ATOM 1376 N N . ARG A 1 167 ? -23.719 -16.25 22.328 1 69.44 167 ARG A N 1
ATOM 1377 C CA . ARG A 1 167 ? -22.891 -15.719 23.406 1 69.44 167 ARG A CA 1
ATOM 1378 C C . ARG A 1 167 ? -22.078 -16.828 24.078 1 69.44 167 ARG A C 1
ATOM 1380 O O . ARG A 1 167 ? -22.625 -17.875 24.406 1 69.44 167 ARG A O 1
ATOM 1387 N N . GLY A 1 168 ? -20.719 -16.594 24.234 1 69.5 168 GLY A N 1
ATOM 1388 C CA . GLY A 1 168 ? -19.859 -17.562 24.891 1 69.5 168 GLY A CA 1
ATOM 1389 C C . GLY A 1 168 ? -19.156 -18.484 23.922 1 69.5 168 GLY A C 1
ATOM 1390 O O . GLY A 1 168 ? -18.156 -19.125 24.281 1 69.5 168 GLY A O 1
ATOM 1391 N N . GLU A 1 169 ? -19.734 -18.656 22.734 1 69.5 169 GLU A N 1
ATOM 1392 C CA . GLU A 1 169 ? -19.094 -19.469 21.719 1 69.5 169 GLU A CA 1
ATOM 1393 C C . GLU A 1 169 ? -17.969 -18.703 21.031 1 69.5 169 GLU A C 1
ATOM 1395 O O . GLU A 1 169 ? -17.953 -17.469 21.031 1 69.5 169 GLU A O 1
ATOM 1400 N N . LEU A 1 170 ? -17 -19.562 20.609 1 68.69 170 LEU A N 1
ATOM 1401 C CA . LEU A 1 170 ? -15.898 -18.938 19.891 1 68.69 170 LEU A CA 1
ATOM 1402 C C . LEU A 1 170 ? -16.391 -18.234 18.625 1 68.69 170 LEU A C 1
ATOM 1404 O O . LEU A 1 170 ? -17.172 -18.797 17.859 1 68.69 170 LEU A O 1
ATOM 1408 N N . SER A 1 171 ? -16.141 -17.047 18.547 1 69.44 171 SER A N 1
ATOM 1409 C CA . SER A 1 171 ? -16.656 -16.219 17.469 1 69.44 171 SER A CA 1
ATOM 1410 C C . SER A 1 171 ? -15.695 -16.25 16.266 1 69.44 171 SER A C 1
ATOM 1412 O O . SER A 1 171 ? -16.062 -15.812 15.172 1 69.44 171 SER A O 1
ATOM 1414 N N . CYS A 1 172 ? -14.609 -16.938 16.5 1 74.62 172 CYS A N 1
ATOM 1415 C CA . CYS A 1 172 ? -13.609 -16.875 15.445 1 74.62 172 CYS A CA 1
ATOM 1416 C C . CYS A 1 172 ? -13.625 -18.141 14.609 1 74.62 172 CYS A C 1
ATOM 1418 O O . CYS A 1 172 ? -14 -19.219 15.094 1 74.62 172 CYS A O 1
ATOM 1420 N N . ASN A 1 173 ? -13.32 -18.047 13.234 1 79.81 173 ASN A N 1
ATOM 1421 C CA . ASN A 1 173 ? -13.117 -19.219 12.367 1 79.81 173 ASN A CA 1
ATOM 1422 C C . ASN A 1 173 ? -11.953 -20.078 12.852 1 79.81 173 ASN A C 1
ATOM 1424 O O . ASN A 1 173 ? -10.844 -19.578 13.023 1 79.81 173 ASN A O 1
ATOM 1428 N N . PRO A 1 174 ? -12.211 -21.297 13.109 1 79.56 174 PRO A N 1
ATOM 1429 C CA . PRO A 1 174 ? -11.156 -22.172 13.641 1 79.56 174 PRO A CA 1
ATOM 1430 C C . PRO A 1 174 ? -9.977 -22.328 12.68 1 79.56 174 PRO A C 1
ATOM 1432 O O . PRO A 1 174 ? -8.867 -22.656 13.109 1 79.56 174 PRO A O 1
ATOM 1435 N N . LEU A 1 175 ? -10.195 -22.109 11.438 1 86.06 175 LEU A N 1
ATOM 1436 C CA . LEU A 1 175 ? -9.133 -22.266 10.445 1 86.06 175 LEU A CA 1
ATOM 1437 C C . LEU A 1 175 ? -8.242 -21.031 10.422 1 86.06 175 LEU A C 1
ATOM 1439 O O . LEU A 1 175 ? -7.184 -21.031 9.789 1 86.06 175 LEU A O 1
ATOM 1443 N N . GLY A 1 176 ? -8.672 -20 11.07 1 90.56 176 GLY A N 1
ATOM 1444 C CA . GLY A 1 176 ? -7.883 -18.781 11.102 1 90.56 176 GLY A CA 1
ATOM 1445 C C . GLY A 1 176 ? -8.57 -17.609 10.422 1 90.56 176 GLY A C 1
ATOM 1446 O O . GLY A 1 176 ? -9.773 -17.672 10.141 1 90.56 176 GLY A O 1
ATOM 1447 N N . LYS A 1 177 ? -7.832 -16.594 10.305 1 92.06 177 LYS A N 1
ATOM 1448 C CA . LYS A 1 177 ? -8.43 -15.383 9.758 1 92.06 177 LYS A CA 1
ATOM 1449 C C . LYS A 1 177 ? -7.891 -15.094 8.359 1 92.06 177 LYS A C 1
ATOM 1451 O O . LYS A 1 177 ? -6.879 -15.664 7.941 1 92.06 177 LYS A O 1
ATOM 1456 N N . ASN A 1 178 ? -8.586 -14.297 7.598 1 96.12 178 ASN A N 1
ATOM 1457 C CA . ASN A 1 178 ? -8.133 -13.734 6.332 1 96.12 178 ASN A CA 1
ATOM 1458 C C . ASN A 1 178 ? -6.812 -12.984 6.492 1 96.12 178 ASN A C 1
ATOM 1460 O O . ASN A 1 178 ? -6.699 -12.102 7.348 1 96.12 178 ASN A O 1
ATOM 1464 N N . PRO A 1 179 ? -5.816 -13.406 5.742 1 95.75 179 PRO A N 1
ATOM 1465 C CA . PRO A 1 179 ? -4.523 -12.75 5.922 1 95.75 179 PRO A CA 1
ATOM 1466 C C . PRO A 1 179 ? -4.547 -11.273 5.512 1 95.75 179 PRO A C 1
ATOM 1468 O O . PRO A 1 179 ? -3.537 -10.578 5.645 1 95.75 179 PRO A O 1
ATOM 1471 N N . SER A 1 180 ? -5.613 -10.758 4.996 1 97 180 SER A N 1
ATOM 1472 C CA . SER A 1 180 ? -5.805 -9.375 4.578 1 97 180 SER A CA 1
ATOM 1473 C C . SER A 1 180 ? -4.871 -9.008 3.43 1 97 180 SER A C 1
ATOM 1475 O O . SER A 1 180 ? -4.324 -9.891 2.762 1 97 180 SER A O 1
ATOM 1477 N N . ASP A 1 181 ? -4.793 -7.707 3.096 1 98.06 181 ASP A N 1
ATOM 1478 C CA . ASP A 1 181 ? -4.105 -7.312 1.87 1 98.06 181 ASP A CA 1
ATOM 1479 C C . ASP A 1 181 ? -2.768 -6.641 2.18 1 98.06 181 ASP A C 1
ATOM 1481 O O . ASP A 1 181 ? -2.213 -5.93 1.339 1 98.06 181 ASP A O 1
ATOM 1485 N N . ILE A 1 182 ? -2.281 -6.777 3.344 1 97.75 182 ILE A N 1
ATOM 1486 C CA . ILE A 1 182 ? -0.91 -6.43 3.703 1 97.75 182 ILE A CA 1
ATOM 1487 C C . ILE A 1 182 ? -0.172 -7.68 4.18 1 97.75 182 ILE A C 1
ATOM 1489 O O . ILE A 1 182 ? -0.523 -8.258 5.211 1 97.75 182 ILE A O 1
ATOM 1493 N N . TRP A 1 183 ? 0.831 -8.102 3.471 1 97.5 183 TRP A N 1
ATOM 1494 C CA . TRP A 1 183 ? 1.576 -9.32 3.766 1 97.5 183 TRP A CA 1
ATOM 1495 C C . TRP A 1 183 ? 3.008 -9 4.18 1 97.5 183 TRP A C 1
ATOM 1497 O O . TRP A 1 183 ? 3.785 -8.461 3.389 1 97.5 183 TRP A O 1
ATOM 1507 N N . GLU A 1 184 ? 3.322 -9.305 5.379 1 95.06 184 GLU A N 1
ATOM 1508 C CA . GLU A 1 184 ? 4.699 -9.156 5.844 1 95.06 184 GLU A CA 1
ATOM 1509 C C . GLU A 1 184 ? 5.516 -10.414 5.566 1 95.06 184 GLU A C 1
ATOM 1511 O O . GLU A 1 184 ? 5.457 -11.383 6.324 1 95.06 184 GLU A O 1
ATOM 1516 N N . ILE A 1 185 ? 6.23 -10.461 4.535 1 95.44 185 ILE A N 1
ATOM 1517 C CA . ILE A 1 185 ? 7.07 -11.555 4.066 1 95.44 185 ILE A CA 1
ATOM 1518 C C . ILE A 1 185 ? 8.461 -11.031 3.723 1 95.44 185 ILE A C 1
ATOM 1520 O O . ILE A 1 185 ? 8.602 -10.133 2.887 1 95.44 185 ILE A O 1
ATOM 1524 N N . PRO A 1 186 ? 9.5 -11.547 4.355 1 94 186 PRO A N 1
ATOM 1525 C CA . PRO A 1 186 ? 10.844 -11.031 4.094 1 94 186 PRO A CA 1
ATOM 1526 C C . PRO A 1 186 ? 11.266 -11.188 2.633 1 94 186 PRO A C 1
ATOM 1528 O O . PRO A 1 186 ? 10.93 -12.188 1.995 1 94 186 PRO A O 1
ATOM 1531 N N . ASN A 1 187 ? 11.898 -10.164 2.154 1 93.81 187 ASN A N 1
ATOM 1532 C CA . ASN A 1 187 ? 12.484 -10.297 0.825 1 93.81 187 ASN A CA 1
ATOM 1533 C C . ASN A 1 187 ? 13.727 -11.18 0.851 1 93.81 187 ASN A C 1
ATOM 1535 O O . ASN A 1 187 ? 14.297 -11.43 1.917 1 93.81 187 ASN A O 1
ATOM 1539 N N . VAL A 1 188 ? 14.086 -11.734 -0.31 1 93.56 188 VAL A N 1
ATOM 1540 C CA . VAL A 1 188 ? 15.219 -12.648 -0.415 1 93.56 188 VAL A CA 1
ATOM 1541 C C . VAL A 1 188 ? 16.516 -11.844 -0.539 1 93.56 188 VAL A C 1
ATOM 1543 O O . VAL A 1 188 ? 16.891 -11.422 -1.636 1 93.56 188 VAL A O 1
ATOM 1546 N N . LYS A 1 189 ? 17.047 -11.617 0.589 1 87.19 189 LYS A N 1
ATOM 1547 C CA . LYS A 1 189 ? 18.328 -10.922 0.664 1 87.19 189 LYS A CA 1
ATOM 1548 C C . LYS A 1 189 ? 19.391 -11.781 1.342 1 87.19 189 LYS A C 1
ATOM 1550 O O . LYS A 1 189 ? 19.125 -12.93 1.706 1 87.19 189 LYS A O 1
ATOM 1555 N N . SER A 1 190 ? 20.672 -11.312 1.411 1 78.19 190 SER A N 1
ATOM 1556 C CA . SER A 1 190 ? 21.953 -11.938 1.687 1 78.19 190 SER A CA 1
ATOM 1557 C C . SER A 1 190 ? 21.797 -13.156 2.59 1 78.19 190 SER A C 1
ATOM 1559 O O . SER A 1 190 ? 22.281 -14.242 2.266 1 78.19 190 SER A O 1
ATOM 1561 N N . ASN A 1 191 ? 21.047 -13.195 3.697 1 82.5 191 ASN A N 1
ATOM 1562 C CA . ASN A 1 191 ? 21.016 -14.312 4.629 1 82.5 191 ASN A CA 1
ATOM 1563 C C . ASN A 1 191 ? 19.719 -15.117 4.5 1 82.5 191 ASN A C 1
ATOM 1565 O O . ASN A 1 191 ? 19.453 -16 5.316 1 82.5 191 ASN A O 1
ATOM 1569 N N . HIS A 1 192 ? 19.109 -14.914 3.418 1 89.56 192 HIS A N 1
ATOM 1570 C CA . HIS A 1 192 ? 17.859 -15.633 3.225 1 89.56 192 HIS A CA 1
ATOM 1571 C C . HIS A 1 192 ? 18.109 -17.047 2.723 1 89.56 192 HIS A C 1
ATOM 1573 O O . HIS A 1 192 ? 18.969 -17.266 1.859 1 89.56 192 HIS A O 1
ATOM 1579 N N . VAL A 1 193 ? 17.375 -18.031 3.139 1 91.94 193 VAL A N 1
ATOM 1580 C CA . VAL A 1 193 ? 17.562 -19.453 2.855 1 91.94 193 VAL A CA 1
ATOM 1581 C C . VAL A 1 193 ? 17.375 -19.703 1.361 1 91.94 193 VAL A C 1
ATOM 1583 O O . VAL A 1 193 ? 17.953 -20.656 0.812 1 91.94 193 VAL A O 1
ATOM 1586 N N . GLU A 1 194 ? 16.641 -18.875 0.68 1 94.38 194 GLU A N 1
ATOM 1587 C CA . GLU A 1 194 ? 16.312 -19.078 -0.726 1 94.38 194 GLU A CA 1
ATOM 1588 C C . GLU A 1 194 ? 17.266 -18.312 -1.639 1 94.38 194 GLU A C 1
ATOM 1590 O O . GLU A 1 194 ? 17.156 -18.391 -2.863 1 94.38 194 GLU A O 1
ATOM 1595 N N . LYS A 1 195 ? 18.172 -17.594 -1.059 1 93.94 195 LYS A N 1
ATOM 1596 C CA . LYS A 1 195 ? 19.016 -16.703 -1.837 1 93.94 195 LYS A CA 1
ATOM 1597 C C . LYS A 1 195 ? 19.75 -17.453 -2.947 1 93.94 195 LYS A C 1
ATOM 1599 O O . LYS A 1 195 ? 20.281 -18.531 -2.719 1 93.94 195 LYS A O 1
ATOM 1604 N N . THR A 1 196 ? 19.656 -16.938 -4.172 1 94.19 196 THR A N 1
ATOM 1605 C CA . THR A 1 196 ? 20.406 -17.406 -5.336 1 94.19 196 THR A CA 1
ATOM 1606 C C . THR A 1 196 ? 21.25 -16.281 -5.926 1 94.19 196 THR A C 1
ATOM 1608 O O . THR A 1 196 ? 21.547 -15.297 -5.246 1 94.19 196 THR A O 1
ATOM 1611 N N . ILE A 1 197 ? 21.656 -16.406 -7.137 1 93 197 ILE A N 1
ATOM 1612 C CA . ILE A 1 197 ? 22.469 -15.406 -7.801 1 93 197 ILE A CA 1
ATOM 1613 C C . ILE A 1 197 ? 21.578 -14.273 -8.32 1 93 197 ILE A C 1
ATOM 1615 O O . ILE A 1 197 ? 22.078 -13.211 -8.695 1 93 197 ILE A O 1
ATOM 1619 N N . HIS A 1 198 ? 20.328 -14.594 -8.43 1 92.81 198 HIS A N 1
ATOM 1620 C CA . HIS A 1 198 ? 19.406 -13.562 -8.891 1 92.81 198 HIS A CA 1
ATOM 1621 C C . HIS A 1 198 ? 19.25 -12.453 -7.855 1 92.81 198 HIS A C 1
ATOM 1623 O O . HIS A 1 198 ? 18.969 -12.719 -6.688 1 92.81 198 HIS A O 1
ATOM 1629 N N . PRO A 1 199 ? 19.406 -11.211 -8.195 1 88.44 199 PRO A N 1
ATOM 1630 C CA . PRO A 1 199 ? 19.438 -10.117 -7.23 1 88.44 199 PRO A CA 1
ATOM 1631 C C . PRO A 1 199 ? 18.062 -9.781 -6.652 1 88.44 199 PRO A C 1
ATOM 1633 O O . PRO A 1 199 ? 17.969 -9.219 -5.562 1 88.44 199 PRO A O 1
ATOM 1636 N N . CYS A 1 200 ? 16.969 -10.07 -7.34 1 88.56 200 CYS A N 1
ATOM 1637 C CA . CYS A 1 200 ? 15.664 -9.562 -6.926 1 88.56 200 CYS A CA 1
ATOM 1638 C C . CYS A 1 200 ? 14.602 -10.664 -6.992 1 88.56 200 CYS A C 1
ATOM 1640 O O . CYS A 1 200 ? 13.461 -10.406 -7.375 1 88.56 200 CYS A O 1
ATOM 1642 N N . GLN A 1 201 ? 14.961 -11.867 -6.621 1 93.38 201 GLN A N 1
ATOM 1643 C CA . GLN A 1 201 ? 13.961 -12.922 -6.625 1 93.38 201 GLN A CA 1
ATOM 1644 C C . GLN A 1 201 ? 12.953 -12.734 -5.488 1 93.38 201 GLN A C 1
ATOM 1646 O O . GLN A 1 201 ? 13.328 -12.328 -4.387 1 93.38 201 GLN A O 1
ATOM 1651 N N . PHE A 1 202 ? 11.648 -12.867 -5.75 1 95.31 202 PHE A N 1
ATOM 1652 C CA . PHE A 1 202 ? 10.68 -12.852 -4.66 1 95.31 202 PHE A CA 1
ATOM 1653 C C . PHE A 1 202 ? 10.641 -14.195 -3.949 1 95.31 202 PHE A C 1
ATOM 1655 O O . PHE A 1 202 ? 10.977 -15.227 -4.539 1 95.31 202 PHE A O 1
ATOM 1662 N N . PRO A 1 203 ? 10.305 -14.234 -2.676 1 96.62 203 PRO A N 1
ATOM 1663 C CA . PRO A 1 203 ? 10.25 -15.477 -1.907 1 96.62 203 PRO A CA 1
ATOM 1664 C C . PRO A 1 203 ? 9.133 -16.406 -2.371 1 96.62 203 PRO A C 1
ATOM 1666 O O . PRO A 1 203 ? 8.055 -15.945 -2.742 1 96.62 203 PRO A O 1
ATOM 1669 N N . ILE A 1 204 ? 9.336 -17.656 -2.271 1 97.62 204 ILE A N 1
ATOM 1670 C CA . ILE A 1 204 ? 8.375 -18.672 -2.693 1 97.62 204 ILE A CA 1
ATOM 1671 C C . ILE A 1 204 ? 7.078 -18.516 -1.9 1 97.62 204 ILE A C 1
ATOM 1673 O O . ILE A 1 204 ? 5.988 -18.719 -2.436 1 97.62 204 ILE A O 1
ATOM 1677 N N . GLU A 1 205 ? 7.184 -18.094 -0.615 1 96.88 205 GLU A N 1
ATOM 1678 C CA . GLU A 1 205 ? 6.016 -17.922 0.243 1 96.88 205 GLU A CA 1
ATOM 1679 C C . GLU A 1 205 ? 5.016 -16.938 -0.373 1 96.88 205 GLU A C 1
ATOM 1681 O O . GLU A 1 205 ? 3.805 -17.141 -0.285 1 96.88 205 GLU A O 1
ATOM 1686 N N . LEU A 1 206 ? 5.516 -15.906 -0.902 1 97.94 206 LEU A N 1
ATOM 1687 C CA . LEU A 1 206 ? 4.676 -14.891 -1.526 1 97.94 206 LEU A CA 1
ATOM 1688 C C . LEU A 1 206 ? 3.822 -15.492 -2.637 1 97.94 206 LEU A C 1
ATOM 1690 O O . LEU A 1 206 ? 2.609 -15.281 -2.68 1 97.94 206 LEU A O 1
ATOM 1694 N N . ILE A 1 207 ? 4.434 -16.312 -3.475 1 98.44 207 ILE A N 1
ATOM 1695 C CA . ILE A 1 207 ? 3.773 -16.922 -4.621 1 98.44 207 ILE A CA 1
ATOM 1696 C C . ILE A 1 207 ? 2.873 -18.062 -4.152 1 98.44 207 ILE A C 1
ATOM 1698 O O . ILE A 1 207 ? 1.782 -18.266 -4.691 1 98.44 207 ILE A O 1
ATOM 1702 N N . GLU A 1 208 ? 3.367 -18.781 -3.189 1 98.12 208 GLU A N 1
ATOM 1703 C CA . GLU A 1 208 ? 2.586 -19.891 -2.664 1 98.12 208 GLU A CA 1
ATOM 1704 C C . GLU A 1 208 ? 1.208 -19.438 -2.197 1 98.12 208 GLU A C 1
ATOM 1706 O O . GLU A 1 208 ? 0.207 -20.109 -2.436 1 98.12 208 GLU A O 1
ATOM 1711 N N . ARG A 1 209 ? 1.191 -18.328 -1.496 1 98.38 209 ARG A N 1
ATOM 1712 C CA . ARG A 1 209 ? -0.087 -17.797 -1.025 1 98.38 209 ARG A CA 1
ATOM 1713 C C . ARG A 1 209 ? -1.024 -17.516 -2.193 1 98.38 209 ARG A C 1
ATOM 1715 O O . ARG A 1 209 ? -2.225 -17.781 -2.113 1 98.38 209 ARG A O 1
ATOM 1722 N N . LEU A 1 210 ? -0.526 -17.031 -3.252 1 98.88 210 LEU A N 1
ATOM 1723 C CA . LEU A 1 210 ? -1.318 -16.75 -4.441 1 98.88 210 LEU A CA 1
ATOM 1724 C C . LEU A 1 210 ? -1.768 -18.031 -5.121 1 98.88 210 LEU A C 1
ATOM 1726 O O . LEU A 1 210 ? -2.932 -18.172 -5.508 1 98.88 210 LEU A O 1
ATOM 1730 N N . VAL A 1 211 ? -0.883 -19.016 -5.234 1 98.88 211 VAL A N 1
ATOM 1731 C CA . VAL A 1 211 ? -1.182 -20.281 -5.871 1 98.88 211 VAL A CA 1
ATOM 1732 C C . VAL A 1 211 ? -2.285 -21 -5.098 1 98.88 211 VAL A C 1
ATOM 1734 O O . VAL A 1 211 ? -3.27 -21.453 -5.688 1 98.88 211 VAL A O 1
ATOM 1737 N N . LEU A 1 212 ? -2.133 -21.016 -3.803 1 98.75 212 LEU A N 1
ATOM 1738 C CA . LEU A 1 212 ? -3.064 -21.75 -2.963 1 98.75 212 LEU A CA 1
ATOM 1739 C C . LEU A 1 212 ? -4.434 -21.094 -2.945 1 98.75 212 LEU A C 1
ATOM 1741 O O . LEU A 1 212 ? -5.461 -21.766 -2.904 1 98.75 212 LEU A O 1
ATOM 1745 N N . SER A 1 213 ? -4.457 -19.812 -3 1 98.75 213 SER A N 1
ATOM 1746 C CA . SER A 1 213 ? -5.723 -19.094 -2.873 1 98.75 213 SER A CA 1
ATOM 1747 C C . SER A 1 213 ? -6.434 -19 -4.219 1 98.75 213 SER A C 1
ATOM 1749 O O . SER A 1 213 ? -7.66 -18.891 -4.27 1 98.75 213 SER A O 1
ATOM 1751 N N . MET A 1 214 ? -5.668 -19.109 -5.352 1 98.88 214 MET A N 1
ATOM 1752 C CA . MET A 1 214 ? -6.277 -18.688 -6.609 1 98.88 214 MET A CA 1
ATOM 1753 C C . MET A 1 214 ? -6.277 -19.828 -7.625 1 98.88 214 MET A C 1
ATOM 1755 O O . MET A 1 214 ? -6.605 -19.625 -8.797 1 98.88 214 MET A O 1
ATOM 1759 N N . THR A 1 215 ? -5.863 -20.984 -7.246 1 98.88 215 THR A N 1
ATOM 1760 C CA . THR A 1 215 ? -5.852 -22.156 -8.125 1 98.88 215 THR A CA 1
ATOM 1761 C C . THR A 1 215 ? -6.293 -23.406 -7.367 1 98.88 215 THR A C 1
ATOM 1763 O O . THR A 1 215 ? -6.461 -23.359 -6.145 1 98.88 215 THR A O 1
ATOM 1766 N N . ASN A 1 216 ? -6.539 -24.453 -8.117 1 98.81 216 ASN A N 1
ATOM 1767 C CA . ASN A 1 216 ? -6.746 -25.812 -7.625 1 98.81 216 ASN A CA 1
ATOM 1768 C C . ASN A 1 216 ? -5.648 -26.75 -8.117 1 98.81 216 ASN A C 1
ATOM 1770 O O . ASN A 1 216 ? -4.871 -26.406 -9 1 98.81 216 ASN A O 1
ATOM 1774 N N . GLU A 1 217 ? -5.605 -27.922 -7.48 1 98.62 217 GLU A N 1
ATOM 1775 C CA . GLU A 1 217 ? -4.625 -28.906 -7.906 1 98.62 217 GLU A CA 1
ATOM 1776 C C . GLU A 1 217 ? -4.734 -29.203 -9.398 1 98.62 217 GLU A C 1
ATOM 1778 O O . GLU A 1 217 ? -5.836 -29.266 -9.945 1 98.62 217 GLU A O 1
ATOM 1783 N N . ASN A 1 218 ? -3.547 -29.25 -10.055 1 98.19 218 ASN A N 1
ATOM 1784 C CA . ASN A 1 218 ? -3.375 -29.594 -11.461 1 98.19 218 ASN A CA 1
ATOM 1785 C C . ASN A 1 218 ? -3.617 -28.391 -12.367 1 98.19 218 ASN A C 1
ATOM 1787 O O . ASN A 1 218 ? -3.471 -28.484 -13.586 1 98.19 218 ASN A O 1
ATOM 1791 N N . ASP A 1 219 ? -3.992 -27.25 -11.781 1 98.69 219 ASP A N 1
ATOM 1792 C CA . ASP A 1 219 ? -4.109 -26.031 -12.578 1 98.69 219 ASP A CA 1
ATOM 1793 C C . ASP A 1 219 ? -2.74 -25.547 -13.055 1 98.69 219 ASP A C 1
ATOM 1795 O O . ASP A 1 219 ? -1.724 -25.812 -12.406 1 98.69 219 ASP A O 1
ATOM 1799 N N . TYR A 1 220 ? -2.723 -24.812 -14.148 1 98.75 220 TYR A N 1
ATOM 1800 C CA . TYR A 1 220 ? -1.493 -24.25 -14.688 1 98.75 220 TYR A CA 1
ATOM 1801 C C . TYR A 1 220 ? -1.238 -22.859 -14.109 1 98.75 220 TYR A C 1
ATOM 1803 O O . TYR A 1 220 ? -2.148 -22.031 -14.047 1 98.75 220 TYR A O 1
ATOM 1811 N N . VAL A 1 221 ? -0.035 -22.625 -13.672 1 98.94 221 VAL A N 1
ATOM 1812 C CA . VAL A 1 221 ? 0.456 -21.328 -13.219 1 98.94 221 VAL A CA 1
ATOM 1813 C C . VAL A 1 221 ? 1.548 -20.828 -14.164 1 98.94 221 VAL A C 1
ATOM 1815 O O . VAL A 1 221 ? 2.525 -21.547 -14.414 1 98.94 221 VAL A O 1
ATOM 1818 N N . PHE A 1 222 ? 1.398 -19.609 -14.656 1 98.94 222 PHE A N 1
ATOM 1819 C CA . PHE A 1 222 ? 2.32 -19.078 -15.656 1 98.94 222 PHE A CA 1
ATOM 1820 C C . PHE A 1 222 ? 3.055 -17.859 -15.133 1 98.94 222 PHE A C 1
ATOM 1822 O O . PHE A 1 222 ? 2.447 -16.984 -14.516 1 98.94 222 PHE A O 1
ATOM 1829 N N . ASP A 1 223 ? 4.359 -17.828 -15.391 1 98.94 223 ASP A N 1
ATOM 1830 C CA . ASP A 1 223 ? 5.227 -16.672 -15.125 1 98.94 223 ASP A CA 1
ATOM 1831 C C . ASP A 1 223 ? 6.062 -16.328 -16.344 1 98.94 223 ASP A C 1
ATOM 1833 O O . ASP A 1 223 ? 7.012 -17.031 -16.688 1 98.94 223 ASP A O 1
ATOM 1837 N N . PRO A 1 224 ? 5.734 -15.219 -17.031 1 98.75 224 PRO A N 1
ATOM 1838 C CA . PRO A 1 224 ? 6.477 -14.859 -18.234 1 98.75 224 PRO A CA 1
ATOM 1839 C C . PRO A 1 224 ? 7.914 -14.43 -17.938 1 98.75 224 PRO A C 1
ATOM 1841 O O . PRO A 1 224 ? 8.758 -14.43 -18.844 1 98.75 224 PRO A O 1
ATOM 1844 N N . PHE A 1 225 ? 8.164 -14.008 -16.766 1 98.25 225 PHE A N 1
ATOM 1845 C CA . PHE A 1 225 ? 9.492 -13.594 -16.328 1 98.25 225 PHE A CA 1
ATOM 1846 C C . PHE A 1 225 ? 9.969 -14.43 -15.148 1 98.25 225 PHE A C 1
ATOM 1848 O O . PHE A 1 225 ? 10.102 -13.914 -14.031 1 98.25 225 PHE A O 1
ATOM 1855 N N . LEU A 1 226 ? 10.391 -15.562 -15.422 1 98.5 226 LEU A N 1
ATOM 1856 C CA . LEU A 1 226 ? 10.461 -16.641 -14.445 1 98.5 226 LEU A CA 1
ATOM 1857 C C . LEU A 1 226 ? 11.648 -16.438 -13.508 1 98.5 226 LEU A C 1
ATOM 1859 O O . LEU A 1 226 ? 11.602 -16.844 -12.336 1 98.5 226 LEU A O 1
ATOM 1863 N N . GLY A 1 227 ? 12.695 -15.82 -14.008 1 97.69 227 GLY A N 1
ATOM 1864 C CA . GLY A 1 227 ? 13.898 -15.711 -13.195 1 97.69 227 GLY A CA 1
ATOM 1865 C C . GLY A 1 227 ? 14.422 -17.062 -12.719 1 97.69 227 GLY A C 1
ATOM 1866 O O . GLY A 1 227 ? 14.617 -17.969 -13.531 1 97.69 227 GLY A O 1
ATOM 1867 N N . VAL A 1 228 ? 14.523 -17.188 -11.422 1 98.25 228 VAL A N 1
ATOM 1868 C CA . VAL A 1 228 ? 15.148 -18.391 -10.883 1 98.25 228 VAL A CA 1
ATOM 1869 C C . VAL A 1 228 ? 14.062 -19.375 -10.438 1 98.25 228 VAL A C 1
ATOM 1871 O O . VAL A 1 228 ? 14.32 -20.25 -9.609 1 98.25 228 VAL A O 1
ATOM 1874 N N . GLY A 1 229 ? 12.859 -19.219 -10.812 1 98.5 229 GLY A N 1
ATOM 1875 C CA . GLY A 1 229 ? 11.859 -20.266 -10.797 1 98.5 229 GLY A CA 1
ATOM 1876 C C . GLY A 1 229 ? 11.023 -20.297 -9.531 1 98.5 229 GLY A C 1
ATOM 1877 O O . GLY A 1 229 ? 10.484 -21.328 -9.156 1 98.5 229 GLY A O 1
ATOM 1878 N N . SER A 1 230 ? 10.898 -19.141 -8.797 1 98.38 230 SER A N 1
ATOM 1879 C CA . SER A 1 230 ? 10.062 -19.125 -7.602 1 98.38 230 SER A CA 1
ATOM 1880 C C . SER A 1 230 ? 8.633 -19.547 -7.918 1 98.38 230 SER A C 1
ATOM 1882 O O . SER A 1 230 ? 8.016 -20.297 -7.156 1 98.38 230 SER A O 1
ATOM 1884 N N . THR A 1 231 ? 8.148 -19.141 -9.039 1 98.81 231 THR A N 1
ATOM 1885 C CA . THR A 1 231 ? 6.766 -19.422 -9.43 1 98.81 231 THR A CA 1
ATOM 1886 C C . THR A 1 231 ? 6.574 -20.906 -9.727 1 98.81 231 THR A C 1
ATOM 1888 O O . THR A 1 231 ? 5.652 -21.531 -9.203 1 98.81 231 THR A O 1
ATOM 1891 N N . THR A 1 232 ? 7.441 -21.484 -10.594 1 98.81 232 THR A N 1
ATOM 1892 C CA . THR A 1 232 ? 7.293 -22.891 -10.93 1 98.81 232 THR A CA 1
ATOM 1893 C C . THR A 1 232 ? 7.543 -23.781 -9.711 1 98.81 232 THR A C 1
ATOM 1895 O O . THR A 1 232 ? 6.883 -24.797 -9.531 1 98.81 232 THR A O 1
ATOM 1898 N N . ALA A 1 233 ? 8.445 -23.391 -8.844 1 98.62 233 ALA A N 1
ATOM 1899 C CA . ALA A 1 233 ? 8.688 -24.109 -7.598 1 98.62 233 ALA A CA 1
ATOM 1900 C C . ALA A 1 233 ? 7.441 -24.109 -6.715 1 98.62 233 ALA A C 1
ATOM 1902 O O . ALA A 1 233 ? 7.031 -25.172 -6.215 1 98.62 233 ALA A O 1
ATOM 1903 N N . ALA A 1 234 ? 6.816 -22.953 -6.52 1 98.56 234 ALA A N 1
ATOM 1904 C CA . ALA A 1 234 ? 5.605 -22.844 -5.703 1 98.56 234 ALA A CA 1
ATOM 1905 C C . ALA A 1 234 ? 4.477 -23.688 -6.285 1 98.56 234 ALA A C 1
ATOM 1907 O O . ALA A 1 234 ? 3.717 -24.328 -5.543 1 98.56 234 ALA A O 1
ATOM 1908 N N . ALA A 1 235 ? 4.371 -23.703 -7.59 1 98.81 235 ALA A N 1
ATOM 1909 C CA . ALA A 1 235 ? 3.312 -24.453 -8.258 1 98.81 235 ALA A CA 1
ATOM 1910 C C . ALA A 1 235 ? 3.463 -25.953 -8.016 1 98.81 235 ALA A C 1
ATOM 1912 O O . ALA A 1 235 ? 2.564 -26.578 -7.461 1 98.81 235 ALA A O 1
ATOM 1913 N N . VAL A 1 236 ? 4.621 -26.5 -8.328 1 98.69 236 VAL A N 1
ATOM 1914 C CA . VAL A 1 236 ? 4.793 -27.953 -8.281 1 98.69 236 VAL A CA 1
ATOM 1915 C C . VAL A 1 236 ? 4.82 -28.422 -6.832 1 98.69 236 VAL A C 1
ATOM 1917 O O . VAL A 1 236 ? 4.359 -29.531 -6.52 1 98.69 236 VAL A O 1
ATOM 1920 N N . LYS A 1 237 ? 5.332 -27.578 -5.957 1 97.88 237 LYS A N 1
ATOM 1921 C CA . LYS A 1 237 ? 5.312 -27.875 -4.527 1 97.88 237 LYS A CA 1
ATOM 1922 C C . LYS A 1 237 ? 3.885 -28.109 -4.039 1 97.88 237 LYS A C 1
ATOM 1924 O O . LYS A 1 237 ? 3.664 -28.891 -3.107 1 97.88 237 LYS A O 1
ATOM 1929 N N . ASN A 1 238 ? 2.949 -27.484 -4.652 1 98.06 238 ASN A N 1
ATOM 1930 C CA . ASN A 1 238 ? 1.555 -27.531 -4.227 1 98.06 238 ASN A CA 1
ATOM 1931 C C . ASN A 1 238 ? 0.684 -28.266 -5.246 1 98.06 238 ASN A C 1
ATOM 1933 O O . ASN A 1 238 ? -0.5 -27.953 -5.387 1 98.06 238 ASN A O 1
ATOM 1937 N N . LYS A 1 239 ? 1.264 -29.141 -6.008 1 98.19 239 LYS A N 1
ATOM 1938 C CA . LYS A 1 239 ? 0.604 -30.078 -6.91 1 98.19 239 LYS A CA 1
ATOM 1939 C C . LYS A 1 239 ? -0.127 -29.344 -8.031 1 98.19 239 LYS A C 1
ATOM 1941 O O . LYS A 1 239 ? -1.23 -29.734 -8.414 1 98.19 239 LYS A O 1
ATOM 1946 N N . ARG A 1 240 ? 0.373 -28.203 -8.375 1 98.69 240 ARG A N 1
ATOM 1947 C CA . ARG A 1 240 ? -0.028 -27.516 -9.602 1 98.69 240 ARG A CA 1
ATOM 1948 C C . ARG A 1 240 ? 1.036 -27.672 -10.688 1 98.69 240 ARG A C 1
ATOM 1950 O O . ARG A 1 240 ? 2.123 -28.188 -10.43 1 98.69 240 ARG A O 1
ATOM 1957 N N . LYS A 1 241 ? 0.73 -27.25 -11.883 1 98.69 241 LYS A N 1
ATOM 1958 C CA . LYS A 1 241 ? 1.669 -27.281 -13 1 98.69 241 LYS A CA 1
ATOM 1959 C C . LYS A 1 241 ? 2.26 -25.891 -13.25 1 98.69 241 LYS A C 1
ATOM 1961 O O . LYS A 1 241 ? 1.53 -24.906 -13.289 1 98.69 241 LYS A O 1
ATOM 1966 N N . GLY A 1 242 ? 3.605 -25.828 -13.359 1 98.62 242 GLY A N 1
ATOM 1967 C CA . GLY A 1 242 ? 4.27 -24.547 -13.57 1 98.62 242 GLY A CA 1
ATOM 1968 C C . GLY A 1 242 ? 4.711 -24.328 -15.008 1 98.62 242 GLY A C 1
ATOM 1969 O O . GLY A 1 242 ? 5.176 -25.266 -15.664 1 98.62 242 GLY A O 1
ATOM 1970 N N . ILE A 1 243 ? 4.465 -23.156 -15.531 1 98.81 243 ILE A N 1
ATOM 1971 C CA . ILE A 1 243 ? 4.934 -22.734 -16.844 1 98.81 243 ILE A CA 1
ATOM 1972 C C . ILE A 1 243 ? 5.699 -21.422 -16.734 1 98.81 243 ILE A C 1
ATOM 1974 O O . ILE A 1 243 ? 5.277 -20.516 -16.016 1 98.81 243 ILE A O 1
ATOM 1978 N N . GLY A 1 244 ? 6.836 -21.297 -17.406 1 98.44 244 GLY A N 1
ATOM 1979 C CA . GLY A 1 244 ? 7.531 -20.016 -17.391 1 98.44 244 GLY A CA 1
ATOM 1980 C C . GLY A 1 244 ? 8.594 -19.906 -18.469 1 98.44 244 GLY A C 1
ATOM 1981 O O . GLY A 1 244 ? 8.898 -20.891 -19.141 1 98.44 244 GLY A O 1
ATOM 1982 N N . SER A 1 245 ? 9.07 -18.719 -18.672 1 98.5 245 SER A N 1
ATOM 1983 C CA . SER A 1 245 ? 10.133 -18.391 -19.625 1 98.5 245 SER A CA 1
ATOM 1984 C C . SER A 1 245 ? 11.242 -17.578 -18.953 1 98.5 245 SER A C 1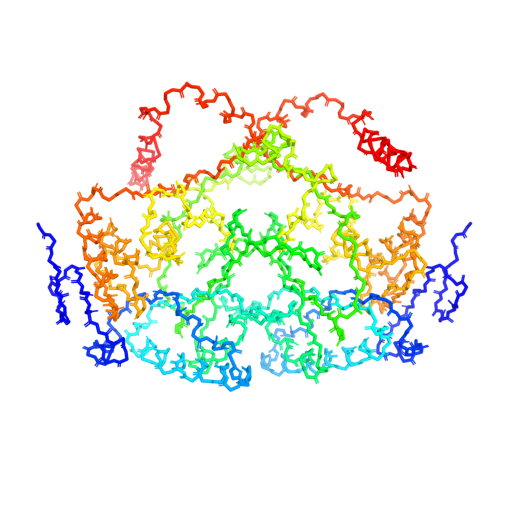
ATOM 1986 O O . SER A 1 245 ? 10.961 -16.719 -18.125 1 98.5 245 SER A O 1
ATOM 1988 N N . GLU A 1 246 ? 12.43 -17.922 -19.25 1 98.12 246 GLU A N 1
ATOM 1989 C CA . GLU A 1 246 ? 13.609 -17.203 -18.797 1 98.12 246 GLU A CA 1
ATOM 1990 C C . GLU A 1 246 ? 14.672 -17.125 -19.891 1 98.12 246 GLU A C 1
ATOM 1992 O O . GLU A 1 246 ? 15.117 -18.156 -20.391 1 98.12 246 GLU A O 1
ATOM 1997 N N . ILE A 1 247 ? 15.062 -15.891 -20.156 1 97.5 247 ILE A N 1
ATOM 1998 C CA . ILE A 1 247 ? 15.93 -15.656 -21.297 1 97.5 247 ILE A CA 1
ATOM 1999 C C . ILE A 1 247 ? 17.391 -15.938 -20.906 1 97.5 247 ILE A C 1
ATOM 2001 O O . ILE A 1 247 ? 18.188 -16.375 -21.734 1 97.5 247 ILE A O 1
ATOM 2005 N N . MET A 1 248 ? 17.766 -15.664 -19.688 1 97.25 248 MET A N 1
ATOM 2006 C CA . MET A 1 248 ? 19.141 -15.891 -19.25 1 97.25 248 MET A CA 1
ATOM 2007 C C . MET A 1 248 ? 19.359 -17.359 -18.891 1 97.25 248 MET A C 1
ATOM 2009 O O . MET A 1 248 ? 18.719 -17.875 -17.969 1 97.25 248 MET A O 1
ATOM 2013 N N . LYS A 1 249 ? 20.312 -17.953 -19.5 1 98 249 LYS A N 1
ATOM 2014 C CA . LYS A 1 249 ? 20.578 -19.375 -19.359 1 98 249 LYS A CA 1
ATOM 2015 C C . LYS A 1 249 ? 20.906 -19.734 -17.906 1 98 249 LYS A C 1
ATOM 2017 O O . LYS A 1 249 ? 20.438 -20.734 -17.391 1 98 249 LYS A O 1
ATOM 2022 N N . GLU A 1 250 ? 21.719 -18.922 -17.281 1 98.06 250 GLU A N 1
ATOM 2023 C CA . GLU A 1 250 ? 22.125 -19.188 -15.906 1 98.06 250 GLU A CA 1
ATOM 2024 C C . GLU A 1 250 ? 20.922 -19.203 -14.961 1 98.06 250 GLU A C 1
ATOM 2026 O O . GLU A 1 250 ? 20.812 -20.078 -14.102 1 98.06 250 GLU A O 1
ATOM 2031 N N . TYR A 1 251 ? 20.047 -18.25 -15.125 1 98.19 251 TYR A N 1
ATOM 2032 C CA . TYR A 1 251 ? 18.828 -18.203 -14.312 1 98.19 251 TYR A CA 1
ATOM 2033 C C . TYR A 1 251 ? 17.922 -19.375 -14.641 1 98.19 251 TYR A C 1
ATOM 2035 O O . TYR A 1 251 ? 17.328 -20 -13.742 1 98.19 251 TYR A O 1
ATOM 2043 N N . TRP A 1 252 ? 17.812 -19.703 -15.891 1 98.38 252 TRP A N 1
ATOM 2044 C CA . TRP A 1 252 ? 16.984 -20.812 -16.344 1 98.38 252 TRP A CA 1
ATOM 2045 C C . TRP A 1 252 ? 17.422 -22.125 -15.711 1 98.38 252 TRP A C 1
ATOM 2047 O O . TRP A 1 252 ? 16.594 -22.906 -15.25 1 98.38 252 TRP A O 1
ATOM 2057 N N . GLU A 1 253 ? 18.703 -22.375 -15.68 1 98.62 253 GLU A N 1
ATOM 2058 C CA . GLU A 1 253 ? 19.25 -23.594 -15.086 1 98.62 253 GLU A CA 1
ATOM 2059 C C . GLU A 1 253 ? 18.875 -23.688 -13.609 1 98.62 253 GLU A C 1
ATOM 2061 O O . GLU A 1 253 ? 18.5 -24.766 -13.133 1 98.62 253 GLU A O 1
ATOM 2066 N N . ILE A 1 254 ? 18.969 -22.594 -12.953 1 98.5 254 ILE A N 1
ATOM 2067 C CA . ILE A 1 254 ? 18.609 -22.547 -11.539 1 98.5 254 ILE A CA 1
ATOM 2068 C C . ILE A 1 254 ? 17.109 -22.797 -11.375 1 98.5 254 ILE A C 1
ATOM 2070 O O . ILE A 1 254 ? 16.703 -23.516 -10.461 1 98.5 254 ILE A O 1
ATOM 2074 N N . ALA A 1 255 ? 16.359 -22.203 -12.219 1 98.62 255 ALA A N 1
ATOM 2075 C CA . ALA A 1 255 ? 14.906 -22.406 -12.164 1 98.62 255 ALA A CA 1
ATOM 2076 C C . ALA A 1 255 ? 14.547 -23.875 -12.305 1 98.62 255 ALA A C 1
ATOM 2078 O O . ALA A 1 255 ? 13.688 -24.375 -11.57 1 98.62 255 ALA A O 1
ATOM 2079 N N . VAL A 1 256 ? 15.164 -24.547 -13.25 1 98.56 256 VAL A N 1
ATOM 2080 C CA . VAL A 1 256 ? 14.922 -25.969 -13.477 1 98.56 256 VAL A CA 1
ATOM 2081 C C . VAL A 1 256 ? 15.289 -26.75 -12.227 1 98.56 256 VAL A C 1
ATOM 2083 O O . VAL A 1 256 ? 14.5 -27.562 -11.742 1 98.56 256 VAL 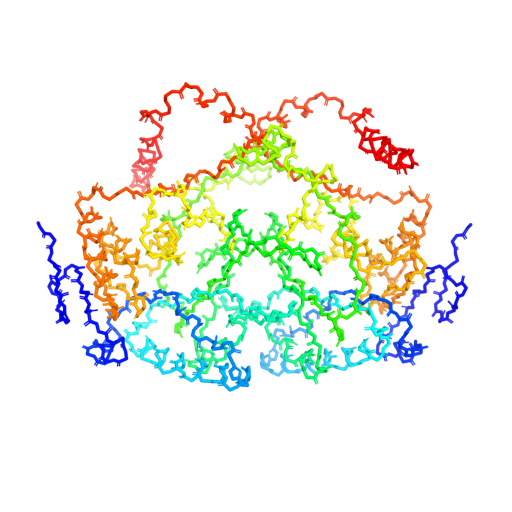A O 1
ATOM 2086 N N . GLU A 1 257 ? 16.422 -26.469 -11.688 1 98.38 257 GLU A N 1
ATOM 2087 C CA . GLU A 1 257 ? 16.906 -27.156 -10.5 1 98.38 257 GLU A CA 1
ATOM 2088 C C . GLU A 1 257 ? 15.984 -26.938 -9.305 1 98.38 257 GLU A C 1
ATOM 2090 O O . GLU A 1 257 ? 15.648 -27.875 -8.586 1 98.38 257 GLU A O 1
ATOM 2095 N N . ARG A 1 258 ? 15.602 -25.719 -9.094 1 98.44 258 ARG A N 1
ATOM 2096 C CA . ARG A 1 258 ? 14.758 -25.359 -7.965 1 98.44 258 ARG A CA 1
ATOM 2097 C C . ARG A 1 258 ? 13.367 -25.969 -8.109 1 98.44 258 ARG A C 1
ATOM 2099 O O . ARG A 1 258 ? 12.773 -26.406 -7.117 1 98.44 258 ARG A O 1
ATOM 2106 N N . THR A 1 259 ? 12.867 -25.984 -9.305 1 98.62 259 THR A N 1
ATOM 2107 C CA . THR A 1 259 ? 11.562 -26.609 -9.555 1 98.62 259 THR A CA 1
ATOM 2108 C C . THR A 1 259 ? 11.602 -28.094 -9.258 1 98.62 259 THR A C 1
ATOM 2110 O O . THR A 1 259 ? 10.703 -28.625 -8.602 1 98.62 259 THR A O 1
ATOM 2113 N N . GLU A 1 260 ? 12.664 -28.75 -9.703 1 98.38 260 GLU A N 1
ATOM 2114 C CA . GLU A 1 260 ? 12.836 -30.172 -9.422 1 98.38 260 GLU A CA 1
ATOM 2115 C C . GLU A 1 260 ? 12.93 -30.422 -7.922 1 98.38 260 GLU A C 1
ATOM 2117 O O . GLU A 1 260 ? 12.297 -31.344 -7.402 1 98.38 260 GLU A O 1
ATOM 2122 N N . ALA A 1 261 ? 13.727 -29.625 -7.289 1 98.25 261 ALA A N 1
ATOM 2123 C CA . ALA A 1 261 ? 13.914 -29.781 -5.848 1 98.25 261 ALA A CA 1
ATOM 2124 C C . ALA A 1 261 ? 12.602 -29.562 -5.098 1 98.25 261 ALA A C 1
ATOM 2126 O O . ALA A 1 261 ? 12.312 -30.25 -4.121 1 98.25 261 ALA A O 1
ATOM 2127 N N . ALA A 1 262 ? 11.828 -28.594 -5.527 1 98.06 262 ALA A N 1
ATOM 2128 C CA . ALA A 1 262 ? 10.539 -28.312 -4.898 1 98.06 262 ALA A CA 1
ATOM 2129 C C . ALA A 1 262 ? 9.578 -29.484 -5.062 1 98.06 262 ALA A C 1
ATOM 2131 O O . ALA A 1 262 ? 8.883 -29.859 -4.113 1 98.06 262 ALA A O 1
ATOM 2132 N N . TYR A 1 263 ? 9.57 -29.984 -6.246 1 97.88 263 TYR A N 1
ATOM 2133 C CA . TYR A 1 263 ? 8.719 -31.141 -6.531 1 97.88 263 TYR A CA 1
ATOM 2134 C C . TYR A 1 263 ? 9.07 -32.312 -5.629 1 97.88 263 TYR A C 1
ATOM 2136 O O . TYR A 1 263 ? 8.18 -33 -5.145 1 97.88 263 TYR A O 1
ATOM 2144 N N . ASN A 1 264 ? 10.328 -32.5 -5.41 1 97.44 264 ASN A N 1
ATOM 2145 C CA . ASN A 1 264 ? 10.836 -33.625 -4.633 1 97.44 264 ASN A CA 1
ATOM 2146 C C . ASN A 1 264 ? 10.781 -33.344 -3.135 1 97.44 264 ASN A C 1
ATOM 2148 O O . ASN A 1 264 ? 11.102 -34.188 -2.32 1 97.44 264 ASN A O 1
ATOM 2152 N N . GLY A 1 265 ? 10.5 -32.125 -2.785 1 96.31 265 GLY A N 1
ATOM 2153 C CA . GLY A 1 265 ? 10.398 -31.766 -1.383 1 96.31 265 GLY A CA 1
ATOM 2154 C C . GLY A 1 265 ? 11.742 -31.484 -0.74 1 96.31 265 GLY A C 1
ATOM 2155 O O . GLY A 1 265 ? 11.867 -31.516 0.486 1 96.31 265 GLY A O 1
ATOM 2156 N N . THR A 1 266 ? 12.758 -31.172 -1.498 1 96.38 266 THR A N 1
ATOM 2157 C CA . THR A 1 266 ? 14.109 -31 -0.965 1 96.38 266 THR A CA 1
ATOM 2158 C C . THR A 1 266 ? 14.539 -29.531 -1.051 1 96.38 266 THR A C 1
ATOM 2160 O O . THR A 1 266 ? 15.602 -29.156 -0.546 1 96.38 266 THR A O 1
ATOM 2163 N N . LEU A 1 267 ? 13.766 -28.719 -1.671 1 96.44 267 LEU A N 1
ATOM 2164 C CA . LEU A 1 267 ? 14.109 -27.297 -1.782 1 96.44 267 LEU A CA 1
ATOM 2165 C C . LEU A 1 267 ? 13.992 -26.609 -0.43 1 96.44 267 LEU A C 1
ATOM 2167 O O . LEU A 1 267 ? 12.961 -26.703 0.239 1 96.44 267 LEU A O 1
ATOM 2171 N N . LYS A 1 268 ? 15.016 -25.922 -0.027 1 93.75 268 LYS A N 1
ATOM 2172 C CA . LYS A 1 268 ? 14.969 -25.125 1.203 1 93.75 268 LYS A CA 1
ATOM 2173 C C . LYS A 1 268 ? 14.195 -23.828 0.999 1 93.75 268 LYS A C 1
ATOM 2175 O O . LYS A 1 268 ? 14.539 -23.031 0.127 1 93.75 268 LYS A O 1
ATOM 2180 N N . THR A 1 269 ? 13.164 -23.672 1.703 1 93.19 269 THR A N 1
ATOM 2181 C CA . THR A 1 269 ? 12.344 -22.469 1.625 1 93.19 269 THR A CA 1
ATOM 2182 C C . THR A 1 269 ? 11.984 -21.969 3.021 1 93.19 269 THR A C 1
ATOM 2184 O O . THR A 1 269 ? 12.109 -22.719 4 1 93.19 269 THR A O 1
ATOM 2187 N N . ARG A 1 270 ? 11.641 -20.766 3.102 1 89.12 270 ARG A N 1
ATOM 2188 C CA . ARG A 1 270 ? 11 -20.25 4.312 1 89.12 270 ARG A CA 1
ATOM 2189 C C . ARG A 1 270 ? 9.562 -20.734 4.414 1 89.12 270 ARG A C 1
ATOM 2191 O O . ARG A 1 270 ? 8.758 -20.531 3.502 1 89.12 270 ARG A O 1
ATOM 2198 N N . PRO A 1 271 ? 9.273 -21.438 5.492 1 83.75 271 PRO A N 1
ATOM 2199 C CA . PRO A 1 271 ? 7.902 -21.938 5.605 1 83.75 271 PRO A CA 1
ATOM 2200 C C . PRO A 1 271 ? 6.855 -20.828 5.605 1 83.75 271 PRO A C 1
ATOM 2202 O O . PRO A 1 271 ? 7.109 -19.734 6.117 1 83.75 271 PRO A O 1
ATOM 2205 N N . MET A 1 272 ? 5.77 -21.25 5.141 1 82 272 MET A N 1
ATOM 2206 C CA . MET A 1 272 ? 4.66 -20.297 5.129 1 82 272 MET A CA 1
ATOM 2207 C C . MET A 1 272 ? 4.238 -19.938 6.547 1 82 272 MET A C 1
ATOM 2209 O O . MET A 1 272 ? 4.246 -20.781 7.441 1 82 272 MET A O 1
ATOM 2213 N N . HIS A 1 273 ? 3.973 -18.75 6.867 1 74.12 273 HIS A N 1
ATOM 2214 C CA . HIS A 1 273 ? 3.42 -18.219 8.109 1 74.12 273 HIS A CA 1
ATOM 2215 C C . HIS A 1 273 ? 4.5 -18.094 9.18 1 74.12 273 HIS A C 1
ATOM 2217 O O . HIS A 1 273 ? 4.199 -17.766 10.336 1 74.12 273 HIS A O 1
ATOM 2223 N N . LYS A 1 274 ? 5.754 -18.578 8.773 1 75.44 274 LYS A N 1
ATOM 2224 C CA . LYS A 1 274 ? 6.812 -18.281 9.734 1 75.44 274 LYS A CA 1
ATOM 2225 C C . LYS A 1 274 ? 6.828 -16.797 10.094 1 75.44 274 LYS A C 1
ATOM 2227 O O . LYS A 1 274 ? 6.898 -15.938 9.219 1 75.44 274 LYS A O 1
ATOM 2232 N N . PRO A 1 275 ? 6.66 -16.531 11.367 1 72.5 275 PRO A N 1
ATOM 2233 C CA . PRO A 1 275 ? 6.691 -15.117 11.758 1 72.5 275 PRO A CA 1
ATOM 2234 C C . PRO A 1 275 ? 8.031 -14.445 11.453 1 72.5 275 PRO A C 1
ATOM 2236 O O . PRO A 1 275 ? 9.062 -15.117 11.422 1 72.5 275 PRO A O 1
ATOM 2239 N N . VAL A 1 276 ? 7.938 -13.227 11.117 1 73.12 276 VAL A N 1
ATOM 2240 C CA . VAL A 1 276 ? 9.164 -12.453 10.914 1 73.12 276 VAL A CA 1
ATOM 2241 C C . VAL A 1 276 ? 9.836 -12.203 12.266 1 73.12 276 VAL A C 1
ATOM 2243 O O . VAL A 1 276 ? 9.164 -11.875 13.25 1 73.12 276 VAL A O 1
ATOM 2246 N N . TYR A 1 277 ? 11.117 -12.383 12.344 1 64.44 277 TYR A N 1
ATOM 2247 C CA . TYR A 1 277 ? 11.891 -12.211 13.57 1 64.44 277 TYR A CA 1
ATOM 2248 C C . TYR A 1 277 ? 11.758 -10.789 14.102 1 64.44 277 TYR A C 1
ATOM 2250 O O . TYR A 1 277 ? 11.883 -9.82 13.352 1 64.44 277 TYR A O 1
ATOM 2258 N N . ASP A 1 278 ? 11.344 -10.578 15.336 1 61.53 278 ASP A N 1
ATOM 2259 C CA . ASP A 1 278 ? 11.273 -9.305 16.047 1 61.53 278 ASP A CA 1
ATOM 2260 C C . ASP A 1 278 ? 12.18 -9.312 17.281 1 61.53 278 ASP A C 1
ATOM 2262 O O . ASP A 1 278 ? 11.875 -9.977 18.266 1 61.53 278 ASP A O 1
ATOM 2266 N N . PRO A 1 279 ? 13.352 -8.711 17.109 1 53.69 279 PRO A N 1
ATOM 2267 C CA . PRO A 1 279 ? 14.266 -8.734 18.25 1 53.69 279 PRO A CA 1
ATOM 2268 C C . PRO A 1 279 ? 13.633 -8.164 19.516 1 53.69 279 PRO A C 1
ATOM 2270 O O . PRO A 1 279 ? 14.102 -8.453 20.625 1 53.69 279 PRO A O 1
ATOM 2273 N N . ALA A 1 280 ? 12.641 -7.281 19.281 1 53.62 280 ALA A N 1
ATOM 2274 C CA . ALA A 1 280 ? 12.008 -6.688 20.469 1 53.62 280 ALA A CA 1
ATOM 2275 C C . ALA A 1 280 ? 11 -7.648 21.094 1 53.62 280 ALA A C 1
ATOM 2277 O O . ALA A 1 280 ? 10.492 -7.402 22.188 1 53.62 280 ALA A O 1
ATOM 2278 N N . ASP A 1 281 ? 10.75 -8.734 20.297 1 52.44 281 ASP A N 1
ATOM 2279 C CA . ASP A 1 281 ? 9.812 -9.734 20.797 1 52.44 281 ASP A CA 1
ATOM 2280 C C . ASP A 1 281 ? 10.461 -10.625 21.859 1 52.44 281 ASP A C 1
ATOM 2282 O O . ASP A 1 281 ? 11.414 -11.344 21.578 1 52.44 281 ASP A O 1
ATOM 2286 N N . PRO A 1 282 ? 10.164 -10.406 23.031 1 48.69 282 PRO A N 1
ATOM 2287 C CA . PRO A 1 282 ? 10.82 -11.141 24.109 1 48.69 282 PRO A CA 1
ATOM 2288 C C . PRO A 1 282 ? 10.773 -12.648 23.922 1 48.69 282 PRO A C 1
ATOM 2290 O O . PRO A 1 282 ? 11.547 -13.383 24.531 1 48.69 282 PRO A O 1
ATOM 2293 N N . LYS A 1 283 ? 9.75 -13.078 23.281 1 42.38 283 LYS A N 1
ATOM 2294 C CA . LYS A 1 283 ? 9.656 -14.531 23.172 1 42.38 283 LYS A CA 1
ATOM 2295 C C . LYS A 1 283 ? 10.852 -15.109 22.422 1 42.38 283 LYS A C 1
ATOM 2297 O O . LYS A 1 283 ? 11.242 -16.25 22.641 1 42.38 283 LYS A O 1
ATOM 2302 N N . ILE A 1 284 ? 11.25 -14.328 21.359 1 42.31 284 ILE A N 1
ATOM 2303 C CA . ILE A 1 284 ? 12.312 -14.867 20.531 1 42.31 284 ILE A CA 1
ATOM 2304 C C . ILE A 1 284 ? 13.633 -14.859 21.297 1 42.31 284 ILE A C 1
ATOM 2306 O O . ILE A 1 284 ? 14.461 -15.758 21.125 1 42.31 284 ILE A O 1
ATOM 2310 N N . ASN A 1 285 ? 13.797 -13.805 22.047 1 39.44 285 ASN A N 1
ATOM 2311 C CA . ASN A 1 285 ? 15.062 -13.781 22.766 1 39.44 285 ASN A CA 1
ATOM 2312 C C . ASN A 1 285 ? 15.219 -14.992 23.672 1 39.44 285 ASN A C 1
ATOM 2314 O O . ASN A 1 285 ? 16.328 -15.32 24.109 1 39.44 285 ASN A O 1
ATOM 2318 N N . LEU A 1 286 ? 14.086 -15.414 24.141 1 35.69 286 LEU A N 1
ATOM 2319 C CA . LEU A 1 286 ? 14.242 -16.594 24.984 1 35.69 286 LEU A CA 1
ATOM 2320 C C . LEU A 1 286 ? 14.641 -17.812 24.172 1 35.69 286 LEU A C 1
ATOM 2322 O O . LEU A 1 286 ? 15.438 -18.641 24.625 1 35.69 286 LEU A O 1
ATOM 2326 N N . ASN A 1 287 ? 13.828 -18.031 23.031 1 35.97 287 ASN A N 1
ATOM 2327 C CA . ASN A 1 287 ? 13.992 -19.328 22.359 1 35.97 287 ASN A CA 1
ATOM 2328 C C . ASN A 1 287 ? 15.234 -19.344 21.469 1 35.97 287 ASN A C 1
ATOM 2330 O O . ASN A 1 287 ? 15.484 -20.312 20.766 1 35.97 287 ASN A O 1
ATOM 2334 N N . TYR A 1 288 ? 15.844 -18.266 21.125 1 32.72 288 TYR A N 1
ATOM 2335 C CA . TYR A 1 288 ? 17.047 -18.422 20.328 1 32.72 288 TYR A CA 1
ATOM 2336 C C . TYR A 1 288 ? 18.047 -19.359 21.016 1 32.72 288 TYR A C 1
ATOM 2338 O O . TYR A 1 288 ? 19 -19.828 20.406 1 32.72 288 TYR A O 1
ATOM 2346 N N . ASP A 1 289 ? 18.062 -19.297 22.312 1 31.02 289 ASP A N 1
ATOM 2347 C CA . ASP A 1 289 ? 18.953 -20.328 22.859 1 31.02 289 ASP A CA 1
ATOM 2348 C C . ASP A 1 289 ? 18.375 -21.719 22.641 1 31.02 289 ASP A C 1
ATOM 2350 O O . ASP A 1 289 ? 19.078 -22.719 22.781 1 31.02 289 ASP A O 1
ATOM 2354 N N . LYS A 1 290 ? 17.016 -21.938 23.047 1 28.88 290 LYS A N 1
ATOM 2355 C CA . LYS A 1 290 ? 16.609 -23.344 23.094 1 28.88 290 LYS A CA 1
ATOM 2356 C C . LYS A 1 290 ? 16.312 -23.859 21.688 1 28.88 290 LYS A C 1
ATOM 2358 O O . LYS A 1 290 ? 15.883 -23.094 20.812 1 28.88 290 LYS A O 1
ATOM 2363 N N . GLU A 1 291 ? 16.625 -25.219 21.188 1 28.98 291 GLU A N 1
ATOM 2364 C CA . GLU A 1 291 ? 16.594 -26.109 20.047 1 28.98 291 GLU A CA 1
ATOM 2365 C C .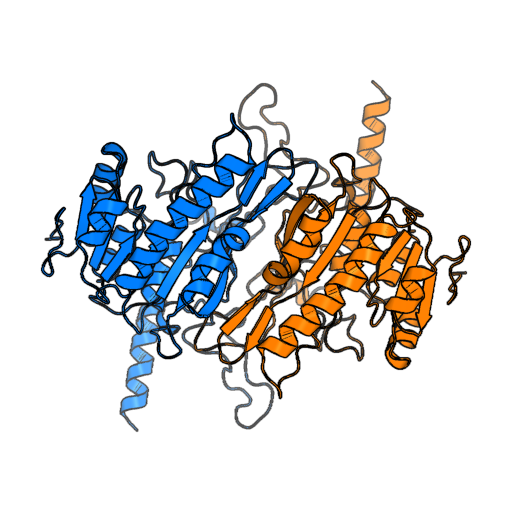 GLU A 1 291 ? 15.234 -26.062 19.344 1 28.98 291 GLU A C 1
ATOM 2367 O O . GLU A 1 291 ? 14.211 -26.422 19.938 1 28.98 291 GLU A O 1
ATOM 2372 N N . LEU A 1 292 ? 14.75 -25.109 18.547 1 32.44 292 LEU A N 1
ATOM 2373 C CA . LEU A 1 292 ? 13.641 -25.047 17.609 1 32.44 292 LEU A CA 1
ATOM 2374 C C . LEU A 1 292 ? 13.445 -26.391 16.922 1 32.44 292 LEU A C 1
ATOM 2376 O O . LEU A 1 292 ? 12.672 -26.5 15.961 1 32.44 292 LEU A O 1
ATOM 2380 N N . HIS A 1 293 ? 14.031 -27.5 17.25 1 28.44 293 HIS A N 1
ATOM 2381 C CA . HIS A 1 293 ? 13.867 -28.656 16.375 1 28.44 293 HIS A CA 1
ATOM 2382 C C . HIS A 1 293 ? 12.391 -29.016 16.219 1 28.44 293 HIS A C 1
ATOM 2384 O O . HIS A 1 293 ? 11.914 -29.25 15.109 1 28.44 293 HIS A O 1
ATOM 2390 N N . SER A 1 294 ? 11.688 -29.766 17.203 1 28.84 294 SER A N 1
ATOM 2391 C CA . SER A 1 294 ? 10.867 -30.953 16.969 1 28.84 294 SER A CA 1
ATOM 2392 C C . SER A 1 294 ? 9.422 -30.578 16.672 1 28.84 294 SER A C 1
ATOM 2394 O O . SER A 1 294 ? 8.82 -31.078 15.711 1 28.84 294 SER A O 1
ATOM 2396 N N . GLN A 1 295 ? 8.508 -30.047 17.641 1 28.16 295 GLN A N 1
ATOM 2397 C CA . GLN A 1 295 ? 7.168 -30.578 17.891 1 28.16 295 GLN A CA 1
ATOM 2398 C C . GLN A 1 295 ? 6.105 -29.719 17.203 1 28.16 295 GLN A C 1
ATOM 2400 O O . GLN A 1 295 ? 4.969 -30.156 17.031 1 28.16 295 GLN A O 1
ATOM 2405 N N . THR A 1 296 ? 6.273 -28.531 16.859 1 30.83 296 THR A N 1
ATOM 2406 C CA . THR A 1 296 ? 5.039 -27.75 16.812 1 30.83 296 THR A CA 1
ATOM 2407 C C . THR A 1 296 ? 4.391 -27.844 15.438 1 30.83 296 THR A C 1
ATOM 2409 O O . THR A 1 296 ? 3.258 -27.391 15.25 1 30.83 296 THR A O 1
ATOM 2412 N N . GLN A 1 297 ? 5.023 -28.25 14.406 1 29.78 297 GLN A N 1
ATOM 2413 C CA . GLN A 1 297 ? 4.395 -28.281 13.094 1 29.78 297 GLN A CA 1
ATOM 2414 C C . GLN A 1 297 ? 3.242 -29.281 13.062 1 29.78 297 GLN A C 1
ATOM 2416 O O . GLN A 1 297 ? 2.383 -29.219 12.18 1 29.78 297 GLN A O 1
ATOM 2421 N N . GLN A 1 298 ? 3.168 -30.312 13.898 1 31.17 298 GLN A N 1
ATOM 2422 C CA . GLN A 1 298 ? 2.252 -31.453 13.812 1 31.17 298 GLN A CA 1
ATOM 2423 C C . GLN A 1 298 ? 0.83 -31.031 14.18 1 31.17 298 GLN A C 1
ATOM 2425 O O . GLN A 1 298 ? -0.139 -31.594 13.664 1 31.17 298 GLN A O 1
ATOM 2430 N N . THR A 1 299 ? 0.672 -29.984 14.93 1 33.84 299 THR A N 1
ATOM 2431 C CA . THR A 1 299 ? -0.62 -29.922 15.602 1 33.84 299 THR A CA 1
ATOM 2432 C C . THR A 1 299 ? -1.66 -29.234 14.719 1 33.84 299 THR A C 1
ATOM 2434 O O . THR A 1 299 ? -2.857 -29.5 14.844 1 33.84 299 THR A O 1
ATOM 2437 N N . LEU A 1 300 ? -1.293 -28.359 13.797 1 32.19 300 LEU A N 1
ATOM 2438 C CA . LEU A 1 300 ? -2.377 -27.672 13.117 1 32.19 300 LEU A CA 1
ATOM 2439 C C . LEU A 1 300 ? -2.988 -28.547 12.031 1 32.19 300 LEU A C 1
ATOM 2441 O O . LEU A 1 300 ? -4.199 -28.516 11.805 1 32.19 300 LEU A O 1
ATOM 2445 N N . PHE A 1 301 ? -2.246 -29.422 11.359 1 32.09 301 PHE A N 1
ATOM 2446 C CA . PHE A 1 301 ? -2.797 -30.359 10.383 1 32.09 301 PHE A CA 1
ATOM 2447 C C . PHE A 1 301 ? -3.682 -31.391 11.07 1 32.09 301 PHE A C 1
ATOM 2449 O O . PHE A 1 301 ? -4.68 -31.844 10.5 1 32.09 301 PHE A O 1
ATOM 2456 N N . GLU A 1 302 ? -3.436 -31.797 12.266 1 30.91 302 GLU A N 1
ATOM 2457 C CA . GLU A 1 302 ? -4.219 -32.812 12.945 1 30.91 302 GLU A CA 1
ATOM 2458 C C . GLU A 1 302 ? -5.57 -32.281 13.398 1 30.91 302 GLU A C 1
ATOM 2460 O O . GLU A 1 302 ? -6.551 -33.031 13.469 1 30.91 302 GLU A O 1
ATOM 2465 N N . LYS A 1 303 ? -5.625 -31.016 13.719 1 33.84 303 LYS A N 1
ATOM 2466 C CA . LYS A 1 303 ? -6.914 -30.516 14.188 1 33.84 303 LYS A CA 1
ATOM 2467 C C . LYS A 1 303 ? -7.875 -30.297 13.016 1 33.84 303 LYS A C 1
ATOM 2469 O O . LYS A 1 303 ? -9.094 -30.234 13.211 1 33.84 303 LYS A O 1
ATOM 2474 N N . LYS A 1 304 ? -7.395 -30.172 11.844 1 34.47 304 LYS A N 1
ATOM 2475 C CA . LYS A 1 304 ? -8.266 -30.094 10.672 1 34.47 304 LYS A CA 1
ATOM 2476 C C . LYS A 1 304 ? -8.922 -31.438 10.383 1 34.47 304 LYS A C 1
ATOM 2478 O O . LYS A 1 304 ? -10 -31.484 9.781 1 34.47 304 LYS A O 1
ATOM 2483 N N . ARG A 1 305 ? -8.32 -32.469 10.641 1 32.12 305 ARG A N 1
ATOM 2484 C CA . ARG A 1 305 ? -8.945 -33.75 10.398 1 32.12 305 ARG A CA 1
ATOM 2485 C C . ARG A 1 305 ? -10.148 -33.969 11.305 1 32.12 305 ARG A C 1
ATOM 2487 O O . ARG A 1 305 ? -11.102 -34.688 10.945 1 32.12 305 ARG A O 1
ATOM 2494 N N . LYS A 1 306 ? -10.102 -33.406 12.461 1 35.94 306 LYS A N 1
ATOM 2495 C CA . LYS A 1 306 ? -11.164 -33.812 13.383 1 35.94 306 LYS A CA 1
ATOM 2496 C C . LYS A 1 306 ? -12.445 -33.031 13.109 1 35.94 306 LYS A C 1
ATOM 2498 O O . LYS A 1 306 ? -13.547 -33.5 13.367 1 35.94 306 LYS A O 1
ATOM 2503 N N . TYR A 1 307 ? -12.414 -31.875 12.586 1 33.12 307 TYR A N 1
ATOM 2504 C CA . TYR A 1 307 ? -13.68 -31.156 12.422 1 33.12 307 TYR A CA 1
ATOM 2505 C C . TYR A 1 307 ? -14.461 -31.703 11.227 1 33.12 307 TYR A C 1
ATOM 2507 O O . TYR A 1 307 ? -15.672 -31.5 11.125 1 33.12 307 TYR A O 1
ATOM 2515 N N . GLU A 1 308 ? -13.852 -32.219 10.172 1 32.78 308 GLU A N 1
ATOM 2516 C CA . GLU A 1 308 ? -14.695 -32.781 9.117 1 32.78 308 GLU A CA 1
ATOM 2517 C C . GLU A 1 308 ? -15.523 -33.969 9.633 1 32.78 308 GLU A C 1
ATOM 2519 O O . GLU A 1 308 ? -16.531 -34.312 9.031 1 32.78 308 GLU A O 1
ATOM 2524 N N . VAL A 1 309 ? -15.07 -34.688 10.641 1 34.59 309 VAL A N 1
ATOM 2525 C CA . VAL A 1 309 ? -15.789 -35.875 11.094 1 34.59 309 VAL A CA 1
ATOM 2526 C C . VAL A 1 309 ? -17.094 -35.469 11.766 1 34.59 309 VAL A C 1
ATOM 2528 O O . VAL A 1 309 ? -18.094 -36.188 11.727 1 34.59 309 VAL A O 1
ATOM 2531 N N . ILE A 1 310 ? -17.125 -34.281 12.398 1 35.81 310 ILE A N 1
ATOM 2532 C CA . ILE A 1 310 ? -18.344 -34.094 13.188 1 35.81 310 ILE A CA 1
ATOM 2533 C C . ILE A 1 310 ? -19.516 -33.781 12.258 1 35.81 310 ILE A C 1
ATOM 2535 O O . ILE A 1 310 ? -20.672 -34.031 12.594 1 35.81 310 ILE A O 1
ATOM 2539 N N . ASN A 1 311 ? -19.312 -33.156 11.094 1 32.75 311 ASN A N 1
ATOM 2540 C CA . ASN A 1 311 ? -20.547 -32.812 10.398 1 32.75 311 ASN A CA 1
ATOM 2541 C C . ASN A 1 311 ? -21.141 -34 9.68 1 32.75 311 ASN A C 1
ATOM 2543 O O . ASN A 1 311 ? -22.141 -33.875 8.969 1 32.75 311 ASN A O 1
ATOM 2547 N N . GLU A 1 312 ? -20.359 -35.156 9.57 1 31.33 312 GLU A N 1
ATOM 2548 C CA . GLU A 1 312 ? -21.078 -36.219 8.875 1 31.33 312 GLU A CA 1
ATOM 2549 C C . GLU A 1 312 ? -22.203 -36.781 9.742 1 31.33 312 GLU A C 1
ATOM 2551 O O . GLU A 1 312 ? -23.094 -37.469 9.234 1 31.33 312 GLU A O 1
ATOM 2556 N N . ASN A 1 313 ? -22.094 -36.844 11.078 1 28.72 313 ASN A N 1
ATOM 2557 C CA . ASN A 1 313 ? -23.141 -37.625 11.75 1 28.72 313 ASN A CA 1
ATOM 2558 C C . ASN A 1 313 ? -24.438 -36.812 11.859 1 28.72 313 ASN A C 1
ATOM 2560 O O . ASN A 1 313 ? -25.391 -37.25 12.508 1 28.72 313 ASN A O 1
ATOM 2564 N N . ARG A 1 314 ? -24.625 -35.531 11.508 1 24.28 314 ARG A N 1
ATOM 2565 C CA . ARG A 1 314 ? -26.062 -35.25 11.508 1 24.28 314 ARG A CA 1
ATOM 2566 C C . ARG A 1 314 ? -26.672 -35.531 10.141 1 24.28 314 ARG A C 1
ATOM 2568 O O . ARG A 1 314 ? -26.031 -35.312 9.109 1 24.28 314 ARG A O 1
ATOM 2575 N N . MET B 1 1 ? -4.238 32.375 25.266 1 86 1 MET B N 1
ATOM 2576 C CA . MET B 1 1 ? -5.512 32 24.656 1 86 1 MET B CA 1
ATOM 2577 C C . MET B 1 1 ? -5.375 31.828 23.141 1 86 1 MET B C 1
ATOM 2579 O O . MET B 1 1 ? -4.656 32.594 22.5 1 86 1 MET B O 1
ATOM 2583 N N . ILE B 1 2 ? -6.008 30.703 22.641 1 92.5 2 ILE B N 1
ATOM 2584 C CA . ILE B 1 2 ? -5.941 30.438 21.203 1 92.5 2 ILE B CA 1
ATOM 2585 C C . ILE B 1 2 ? -6.863 31.406 20.469 1 92.5 2 ILE B C 1
ATOM 2587 O O . ILE B 1 2 ? -7.953 31.719 20.953 1 92.5 2 ILE B O 1
ATOM 2591 N N . THR B 1 3 ? -6.426 31.906 19.391 1 95.69 3 THR B N 1
ATOM 2592 C CA . THR B 1 3 ? -7.246 32.719 18.516 1 95.69 3 THR B CA 1
ATOM 2593 C C . THR B 1 3 ? -7.75 31.922 17.312 1 95.69 3 THR B C 1
ATOM 2595 O O . THR B 1 3 ? -6.961 31.5 16.469 1 95.69 3 THR B O 1
ATOM 2598 N N . ILE B 1 4 ? -9.07 31.672 17.266 1 96.81 4 ILE B N 1
ATOM 2599 C CA . ILE B 1 4 ? -9.703 30.953 16.172 1 96.81 4 ILE B CA 1
ATOM 2600 C C . ILE B 1 4 ? -10.656 31.891 15.43 1 96.81 4 ILE B C 1
ATOM 2602 O O . ILE B 1 4 ? -11.5 32.562 16.047 1 96.81 4 ILE B O 1
ATOM 2606 N N . THR B 1 5 ? -10.5 31.984 14.156 1 96.62 5 THR B N 1
ATOM 2607 C CA . THR B 1 5 ? -11.359 32.844 13.328 1 96.62 5 THR B CA 1
ATOM 2608 C C . THR B 1 5 ? -11.961 32.031 12.18 1 96.62 5 THR B C 1
ATOM 2610 O O . THR B 1 5 ? -11.594 30.875 11.969 1 96.62 5 THR B O 1
ATOM 2613 N N . ASP B 1 6 ? -12.93 32.594 11.461 1 94.06 6 ASP B N 1
ATOM 2614 C CA . ASP B 1 6 ? -13.562 31.938 10.328 1 94.06 6 ASP B CA 1
ATOM 2615 C C . ASP B 1 6 ? -13.234 32.656 9.023 1 94.06 6 ASP B C 1
ATOM 2617 O O . ASP B 1 6 ? -13.828 32.375 7.98 1 94.06 6 ASP B O 1
ATOM 2621 N N . LYS B 1 7 ? -12.367 33.688 9.156 1 91.56 7 LYS B N 1
ATOM 2622 C CA . LYS B 1 7 ? -11.82 34.406 8.008 1 91.56 7 LYS B CA 1
ATOM 2623 C C . LYS B 1 7 ? -10.297 34.375 8.023 1 91.56 7 LYS B C 1
ATOM 2625 O O . LYS B 1 7 ? -9.68 34.375 9.094 1 91.56 7 LYS B O 1
ATOM 2630 N N . TYR B 1 8 ? -9.828 34.406 6.84 1 88.88 8 TYR B N 1
ATOM 2631 C CA . TYR B 1 8 ? -8.367 34.375 6.773 1 88.88 8 TYR B CA 1
ATOM 2632 C C . TYR B 1 8 ? -7.777 35.562 7.539 1 88.88 8 TYR B C 1
ATOM 2634 O O . TYR B 1 8 ? -8.203 36.688 7.363 1 88.88 8 TYR B O 1
ATOM 2642 N N . SER B 1 9 ? -6.887 35.281 8.414 1 89.12 9 SER B N 1
ATOM 2643 C CA . SER B 1 9 ? -6.172 36.25 9.234 1 89.12 9 SER B CA 1
ATOM 2644 C C . SER B 1 9 ? -4.77 35.75 9.578 1 89.12 9 SER B C 1
ATOM 2646 O O . SER B 1 9 ? -4.602 34.625 10.07 1 89.12 9 SER B O 1
ATOM 2648 N N . LYS B 1 10 ? -3.807 36.562 9.406 1 88.31 10 LYS B N 1
ATOM 2649 C CA . LYS B 1 10 ? -2.42 36.188 9.664 1 88.31 10 LYS B CA 1
ATOM 2650 C C . LYS B 1 10 ? -2.143 36.094 11.156 1 88.31 10 LYS B C 1
ATOM 2652 O O . LYS B 1 10 ? -1.16 35.469 11.57 1 88.31 10 LYS B O 1
ATOM 2657 N N . ASP B 1 11 ? -3.027 36.625 11.953 1 90.12 11 ASP B N 1
ATOM 2658 C CA . ASP B 1 11 ? -2.785 36.719 13.391 1 90.12 11 ASP B CA 1
ATOM 2659 C C . ASP B 1 11 ? -3.451 35.562 14.125 1 90.12 11 ASP B C 1
ATOM 2661 O O . ASP B 1 11 ? -3.189 35.312 15.305 1 90.12 11 ASP B O 1
ATOM 2665 N N . ALA B 1 12 ? -4.234 34.781 13.391 1 95 12 ALA B N 1
ATOM 2666 C CA . ALA B 1 12 ? -4.992 33.719 14.031 1 95 12 ALA B CA 1
ATOM 2667 C C . ALA B 1 12 ? -4.148 32.438 14.164 1 95 12 ALA B C 1
ATOM 2669 O O . ALA B 1 12 ? -3.281 32.188 13.328 1 95 12 ALA B O 1
ATOM 2670 N N . ASP B 1 13 ? -4.387 31.75 15.219 1 97 13 ASP B N 1
ATOM 2671 C CA . ASP B 1 13 ? -3.76 30.453 15.398 1 97 13 ASP B CA 1
ATOM 2672 C C . ASP B 1 13 ? -4.434 29.391 14.523 1 97 13 ASP B C 1
ATOM 2674 O O . ASP B 1 13 ? -3.797 28.422 14.102 1 97 13 ASP B O 1
ATOM 2678 N N . ALA B 1 14 ? -5.676 29.594 14.383 1 98.31 14 ALA B N 1
ATOM 2679 C CA . ALA B 1 14 ? -6.449 28.688 13.523 1 98.31 14 ALA B CA 1
ATOM 2680 C C . ALA B 1 14 ? -7.559 29.453 12.797 1 98.31 14 ALA B C 1
ATOM 2682 O O . ALA B 1 14 ? -8.109 30.422 13.328 1 98.31 14 ALA B O 1
ATOM 2683 N N . ILE B 1 15 ? -7.742 29.078 11.617 1 98.56 15 ILE B N 1
ATOM 2684 C CA . ILE B 1 15 ? -8.836 29.578 10.789 1 98.56 15 ILE B CA 1
ATOM 2685 C C . ILE B 1 15 ? -9.75 28.422 10.383 1 98.56 15 ILE B C 1
ATOM 2687 O O . ILE B 1 15 ? -9.359 27.562 9.586 1 98.56 15 ILE B O 1
ATOM 2691 N N . ILE B 1 16 ? -10.914 28.344 10.883 1 98.62 16 ILE B N 1
ATOM 2692 C CA . ILE B 1 16 ? -11.859 27.25 10.625 1 98.62 16 ILE B CA 1
ATOM 2693 C C . ILE B 1 16 ? -13.148 27.828 10.039 1 98.62 16 ILE B C 1
ATOM 2695 O O . ILE B 1 16 ? -13.992 28.344 10.773 1 98.62 16 ILE B O 1
ATOM 2699 N N . TYR B 1 17 ? -13.312 27.641 8.805 1 98.5 17 TYR B N 1
ATOM 2700 C CA . TYR B 1 17 ? -14.414 28.219 8.055 1 98.5 17 TYR B CA 1
ATOM 2701 C C . TYR B 1 17 ? -15.586 27.25 7.953 1 98.5 17 TYR B C 1
ATOM 2703 O O . TYR B 1 17 ? -15.406 26.094 7.57 1 98.5 17 TYR B O 1
ATOM 2711 N N . ASN B 1 18 ? -16.797 27.672 8.359 1 98.5 18 ASN B N 1
ATOM 2712 C CA . ASN B 1 18 ? -18 26.875 8.164 1 98.5 18 ASN B CA 1
ATOM 2713 C C . ASN B 1 18 ? -18.641 27.156 6.801 1 98.5 18 ASN B C 1
ATOM 2715 O O . ASN B 1 18 ? -19.469 28.047 6.676 1 98.5 18 ASN B O 1
ATOM 2719 N N . GLY B 1 19 ? -18.266 26.391 5.828 1 97.94 19 GLY B N 1
ATOM 2720 C CA . GLY B 1 19 ? -18.75 26.578 4.473 1 97.94 19 GLY B CA 1
ATOM 2721 C C . GLY B 1 19 ? -18 25.75 3.443 1 97.94 19 GLY B C 1
ATOM 2722 O O . GLY B 1 19 ? -17.219 24.875 3.803 1 97.94 19 GLY B O 1
ATOM 2723 N N . SER B 1 20 ? -18.219 26.047 2.232 1 97.25 20 SER B N 1
ATOM 2724 C CA . SER B 1 20 ? -17.641 25.297 1.124 1 97.25 20 SER B CA 1
ATOM 2725 C C . SER B 1 20 ? -16.141 25.594 0.99 1 97.25 20 SER B C 1
ATOM 2727 O O . SER B 1 20 ? -15.734 26.75 0.956 1 97.25 20 SER B O 1
ATOM 2729 N N . CYS B 1 21 ? -15.414 24.5 0.9 1 97.06 21 CYS B N 1
ATOM 2730 C CA . CYS B 1 21 ? -13.977 24.656 0.715 1 97.06 21 CYS B CA 1
ATOM 2731 C C . CYS B 1 21 ? -13.664 25.344 -0.608 1 97.06 21 CYS B C 1
ATOM 2733 O O . CYS B 1 21 ? -12.688 26.078 -0.713 1 97.06 21 CYS B O 1
ATOM 2735 N N . TYR B 1 22 ? -14.5 25.172 -1.632 1 96.69 22 TYR B N 1
ATOM 2736 C CA . TYR B 1 22 ? -14.281 25.719 -2.967 1 96.69 22 TYR B CA 1
ATOM 2737 C C . TYR B 1 22 ? -14.336 27.25 -2.949 1 96.69 22 TYR B C 1
ATOM 2739 O O . TYR B 1 22 ? -13.641 27.906 -3.727 1 96.69 22 TYR B O 1
ATOM 2747 N N . GLU B 1 23 ? -15.07 27.734 -2.08 1 96.56 23 GLU B N 1
ATOM 2748 C CA . GLU B 1 23 ? -15.172 29.188 -1.935 1 96.56 23 GLU B CA 1
ATOM 2749 C C . GLU B 1 23 ? -14.094 29.734 -0.998 1 96.56 23 GLU B C 1
ATOM 2751 O O . GLU B 1 23 ? -13.477 30.75 -1.28 1 96.56 23 GLU B O 1
ATOM 2756 N N . PHE B 1 24 ? -13.914 29.031 0.027 1 97.69 24 PHE B N 1
ATOM 2757 C CA . PHE B 1 24 ? -13 29.5 1.068 1 97.69 24 PHE B CA 1
ATOM 2758 C C . PHE B 1 24 ? -11.57 29.547 0.554 1 97.69 24 PHE B C 1
ATOM 2760 O O . PHE B 1 24 ? -10.836 30.5 0.827 1 97.69 24 PHE B O 1
ATOM 2767 N N . VAL B 1 25 ? -11.148 28.516 -0.188 1 98.12 25 VAL B N 1
ATOM 2768 C CA . VAL B 1 25 ? -9.766 28.359 -0.626 1 98.12 25 VAL B CA 1
ATOM 2769 C C . VAL B 1 25 ? -9.375 29.547 -1.512 1 98.12 25 VAL B C 1
ATOM 2771 O O . VAL B 1 25 ? -8.203 29.953 -1.545 1 98.12 25 VAL B O 1
ATOM 2774 N N . LYS B 1 26 ? -10.297 30.156 -2.186 1 97.5 26 LYS B N 1
ATOM 2775 C CA . LYS B 1 26 ? -10.055 31.297 -3.068 1 97.5 26 LYS B CA 1
ATOM 2776 C C . LYS B 1 26 ? -9.602 32.531 -2.277 1 97.5 26 LYS B C 1
ATOM 2778 O O . LYS B 1 26 ? -9.008 33.438 -2.84 1 97.5 26 LYS B O 1
ATOM 2783 N N . LYS B 1 27 ? -9.891 32.531 -1.021 1 96.94 27 LYS B N 1
ATOM 2784 C CA . LYS B 1 27 ? -9.57 33.656 -0.163 1 96.94 27 LYS B CA 1
ATOM 2785 C C . LYS B 1 27 ? -8.188 33.5 0.462 1 96.94 27 LYS B C 1
ATOM 2787 O O . LYS B 1 27 ? -7.684 34.406 1.122 1 96.94 27 LYS B O 1
ATOM 2792 N N . ILE B 1 28 ? -7.609 32.344 0.35 1 97.69 28 ILE B N 1
ATOM 2793 C CA . ILE B 1 28 ? -6.281 32.094 0.892 1 97.69 28 ILE B CA 1
ATOM 2794 C C . ILE B 1 28 ? -5.219 32.531 -0.108 1 97.69 28 ILE B C 1
ATOM 2796 O O . ILE B 1 28 ? -5.273 32.188 -1.286 1 97.69 28 ILE B O 1
ATOM 2800 N N . PRO B 1 29 ? -4.219 33.344 0.281 1 97.88 29 PRO B N 1
ATOM 2801 C CA . PRO B 1 29 ? -3.199 33.844 -0.645 1 97.88 29 PRO B CA 1
ATOM 2802 C C . PRO B 1 29 ? -2.346 32.75 -1.238 1 97.88 29 PRO B C 1
ATOM 2804 O O . PRO B 1 29 ? -2.109 31.719 -0.582 1 97.88 29 PRO B O 1
ATOM 2807 N N . SER B 1 30 ? -1.854 33 -2.475 1 98.44 30 SER B N 1
ATOM 2808 C CA . SER B 1 30 ? -0.956 32.031 -3.135 1 98.44 30 SER B CA 1
ATOM 2809 C C . SER B 1 30 ? 0.317 31.828 -2.324 1 98.44 30 SER B C 1
ATOM 2811 O O . SER B 1 30 ? 0.802 32.75 -1.666 1 98.44 30 SER B O 1
ATOM 2813 N N . GLU B 1 31 ? 0.8 30.594 -2.344 1 98.44 31 GLU B N 1
ATOM 2814 C CA . GLU B 1 31 ? 2.1 30.219 -1.799 1 98.44 31 GLU B CA 1
ATOM 2815 C C . GLU B 1 31 ? 2.207 30.578 -0.322 1 98.44 31 GLU B C 1
ATOM 2817 O O . GLU B 1 31 ? 3.262 31.031 0.138 1 98.44 31 GLU B O 1
ATOM 2822 N N . SER B 1 32 ? 1.106 30.453 0.432 1 98.06 32 SER B N 1
ATOM 2823 C CA . SER B 1 32 ? 1.082 30.859 1.83 1 98.06 32 SER B CA 1
ATOM 2824 C C . SER B 1 32 ? 1.024 29.656 2.764 1 98.06 32 SER B C 1
ATOM 2826 O O . SER B 1 32 ? 1.236 29.797 3.971 1 98.06 32 SER B O 1
ATOM 2828 N N . VAL B 1 33 ? 0.784 28.531 2.215 1 98.69 33 VAL B N 1
ATOM 2829 C CA . VAL B 1 33 ? 0.578 27.312 3.004 1 98.69 33 VAL B CA 1
ATOM 2830 C C . VAL B 1 33 ? 1.769 26.375 2.828 1 98.69 33 VAL B C 1
ATOM 2832 O O . VAL B 1 33 ? 2.262 26.188 1.714 1 98.69 33 VAL B O 1
ATOM 2835 N N . LYS B 1 34 ? 2.207 25.797 3.949 1 98.94 34 LYS B N 1
ATOM 2836 C CA . LYS B 1 34 ? 3.373 24.922 3.912 1 98.94 34 LYS B CA 1
ATOM 2837 C C . LYS B 1 34 ? 2.963 23.469 3.682 1 98.94 34 LYS B C 1
ATOM 2839 O O . LYS B 1 34 ? 3.686 22.719 3.033 1 98.94 34 LYS B O 1
ATOM 2844 N N . LEU B 1 35 ? 1.865 23.109 4.203 1 98.94 35 LEU B N 1
ATOM 2845 C CA . LEU B 1 35 ? 1.375 21.734 4.09 1 98.94 35 LEU B CA 1
ATOM 2846 C C . LEU B 1 35 ? -0.127 21.719 3.828 1 98.94 35 LEU B C 1
ATOM 2848 O O . LEU B 1 35 ? -0.894 22.375 4.539 1 98.94 35 LEU B O 1
ATOM 2852 N N . VAL B 1 36 ? -0.492 21.062 2.77 1 98.94 36 VAL B N 1
ATOM 2853 C CA . VAL B 1 36 ? -1.876 20.656 2.545 1 98.94 36 VAL B CA 1
ATOM 2854 C C . VAL B 1 36 ? -2.045 19.172 2.893 1 98.94 36 VAL B C 1
ATOM 2856 O O . VAL B 1 36 ? -1.313 18.328 2.385 1 98.94 36 VAL B O 1
ATOM 2859 N N . VAL B 1 37 ? -2.9 18.844 3.783 1 98.88 37 VAL B N 1
ATOM 2860 C CA . VAL B 1 37 ? -3.189 17.453 4.145 1 98.88 37 VAL B CA 1
ATOM 2861 C C . VAL B 1 37 ? -4.699 17.266 4.277 1 98.88 37 VAL B C 1
ATOM 2863 O O . VAL B 1 37 ? -5.383 18.078 4.898 1 98.88 37 VAL B O 1
ATOM 2866 N N . THR B 1 38 ? -5.211 16.219 3.672 1 98.56 38 THR B N 1
ATOM 2867 C CA . THR B 1 38 ? -6.66 16.062 3.703 1 98.56 38 THR B CA 1
ATOM 2868 C C . THR B 1 38 ? -7.051 14.625 3.357 1 98.56 38 THR B C 1
ATOM 2870 O O . THR B 1 38 ? -6.219 13.844 2.883 1 98.56 38 THR B O 1
ATOM 2873 N N . SER B 1 39 ? -8.219 14.258 3.674 1 97.94 39 SER B N 1
ATOM 2874 C CA . SER B 1 39 ? -8.953 13.094 3.197 1 97.94 39 SER B CA 1
ATOM 2875 C C . SER B 1 39 ? -10.289 13.5 2.588 1 97.94 39 SER B C 1
ATOM 2877 O O . SER B 1 39 ? -11.289 13.656 3.301 1 97.94 39 SER B O 1
ATOM 2879 N N . PRO B 1 40 ? -10.344 13.617 1.334 1 96.19 40 PRO B N 1
ATOM 2880 C CA . PRO B 1 40 ? -11.57 14.109 0.698 1 96.19 40 PRO B CA 1
ATOM 2881 C C . PRO B 1 40 ? -12.727 13.117 0.799 1 96.19 40 PRO B C 1
ATOM 2883 O O . PRO B 1 40 ? -12.508 11.914 0.929 1 96.19 40 PRO B O 1
ATOM 2886 N N . PRO B 1 41 ? -13.93 13.602 0.776 1 90.56 41 PRO B N 1
ATOM 2887 C CA . PRO B 1 41 ? -15.086 12.711 0.764 1 90.56 41 PRO B CA 1
ATOM 2888 C C . PRO B 1 41 ? -15.188 11.898 -0.524 1 90.56 41 PRO B C 1
ATOM 2890 O O . PRO B 1 41 ? -14.742 12.344 -1.58 1 90.56 41 PRO B O 1
ATOM 2893 N N . TYR B 1 42 ? -15.688 10.641 -0.297 1 82.44 42 TYR B N 1
ATOM 2894 C CA . TYR B 1 42 ? -15.922 9.773 -1.444 1 82.44 42 TYR B CA 1
ATOM 2895 C C . TYR B 1 42 ? -17.344 9.945 -1.979 1 82.44 42 TYR B C 1
ATOM 2897 O O . TYR B 1 42 ? -18.156 9.023 -1.911 1 82.44 42 TYR B O 1
ATOM 2905 N N . ASN B 1 43 ? -17.797 11 -2.367 1 71.19 43 ASN B N 1
ATOM 2906 C CA . ASN B 1 43 ? -19.141 11.266 -2.869 1 71.19 43 ASN B CA 1
ATOM 2907 C C . ASN B 1 43 ? -19.406 10.508 -4.164 1 71.19 43 ASN B C 1
ATOM 2909 O O . ASN B 1 43 ? -19.828 11.102 -5.16 1 71.19 43 ASN B O 1
ATOM 2913 N N . ILE B 1 44 ? -19.094 9.234 -4.254 1 67.62 44 ILE B N 1
ATOM 2914 C CA . ILE B 1 44 ? -19.312 8.422 -5.445 1 67.62 44 ILE B CA 1
ATOM 2915 C C . ILE B 1 44 ? -20.656 7.691 -5.336 1 67.62 44 ILE B C 1
ATOM 2917 O O . ILE B 1 44 ? -20.891 6.969 -4.363 1 67.62 44 ILE B O 1
ATOM 2921 N N . GLY B 1 45 ? -21.844 8.297 -5.809 1 58.31 45 GLY B N 1
ATOM 2922 C CA . GLY B 1 45 ? -23.234 7.883 -5.727 1 58.31 45 GLY B CA 1
ATOM 2923 C C . GLY B 1 45 ? -23.438 6.422 -6.09 1 58.31 45 GLY B C 1
ATOM 2924 O O . GLY B 1 45 ? -22.578 5.805 -6.723 1 58.31 45 GLY B O 1
ATOM 2925 N N . LYS B 1 46 ? -24.172 5.539 -5.301 1 50.28 46 LYS B N 1
ATOM 2926 C CA . LYS B 1 46 ? -24.578 4.172 -5.613 1 50.28 46 LYS B CA 1
ATOM 2927 C C . LYS B 1 46 ? -25.516 4.137 -6.824 1 50.28 46 LYS B C 1
ATOM 2929 O O . LYS B 1 46 ? -25.531 3.158 -7.57 1 50.28 46 LYS B O 1
ATOM 2934 N N . GLU B 1 47 ? -26.469 5.031 -6.883 1 46.41 47 GLU B N 1
ATOM 2935 C CA . GLU B 1 47 ? -27.609 4.754 -7.758 1 46.41 47 GLU B CA 1
ATOM 2936 C C . GLU B 1 47 ? -27.203 4.844 -9.227 1 46.41 47 GLU B C 1
ATOM 2938 O O . GLU B 1 47 ? -27.766 4.133 -10.07 1 46.41 47 GLU B O 1
ATOM 2943 N N . TYR B 1 48 ? -26.875 6.027 -9.68 1 45.84 48 TYR B N 1
ATOM 2944 C CA . TYR B 1 48 ? -26.781 6.195 -11.125 1 45.84 48 TYR B CA 1
ATOM 2945 C C . TYR B 1 48 ? -25.562 5.48 -11.688 1 45.84 48 TYR B C 1
ATOM 2947 O O . TYR B 1 48 ? -24.75 4.957 -10.93 1 45.84 48 TYR B O 1
ATOM 2955 N N . GLU B 1 49 ? -25.156 5.73 -13.062 1 50.91 49 GLU B N 1
ATOM 2956 C CA . GLU B 1 49 ? -24.094 5.094 -13.82 1 50.91 49 GLU B CA 1
ATOM 2957 C C . GLU B 1 49 ? -22.734 5.316 -13.164 1 50.91 49 GLU B C 1
ATOM 2959 O O . GLU B 1 49 ? -22.297 6.457 -13 1 50.91 49 GLU B O 1
ATOM 2964 N N . LYS B 1 50 ? -22.203 4.348 -12.453 1 55.78 50 LYS B N 1
ATOM 2965 C CA . LYS B 1 50 ? -20.938 4.266 -11.734 1 55.78 50 LYS B CA 1
ATOM 2966 C C . LYS B 1 50 ? -19.875 5.137 -12.398 1 55.78 50 LYS B C 1
ATOM 2968 O O . LYS B 1 50 ? -19.172 5.887 -11.719 1 55.78 50 LYS B O 1
ATOM 2973 N N . ARG B 1 51 ? -19.891 5.133 -13.594 1 58.91 51 ARG B N 1
ATOM 2974 C CA . ARG B 1 51 ? -18.875 5.863 -14.344 1 58.91 51 ARG B CA 1
ATOM 2975 C C . ARG B 1 51 ? -19.094 7.371 -14.234 1 58.91 51 ARG B C 1
ATOM 2977 O O . ARG B 1 51 ? -18.141 8.133 -14.07 1 58.91 51 ARG B O 1
ATOM 2984 N N . THR B 1 52 ? -20.312 7.781 -14.32 1 66.06 52 THR B N 1
ATOM 2985 C CA . THR B 1 52 ? -20.641 9.203 -14.258 1 66.06 52 THR B CA 1
ATOM 2986 C C . THR B 1 52 ? -20.312 9.773 -12.883 1 66.06 52 THR B C 1
ATOM 2988 O O . THR B 1 52 ? -19.812 10.891 -12.766 1 66.06 52 THR B O 1
ATOM 2991 N N . ASP B 1 53 ? -20.375 8.867 -11.984 1 79.5 53 ASP B N 1
ATOM 2992 C CA . ASP B 1 53 ? -20.125 9.297 -10.617 1 79.5 53 ASP B CA 1
ATOM 2993 C C . ASP B 1 53 ? -18.625 9.453 -10.344 1 79.5 53 ASP B C 1
ATOM 2995 O O . ASP B 1 53 ? -18.203 10.43 -9.727 1 79.5 53 ASP B O 1
ATOM 2999 N N . LEU B 1 54 ? -17.906 8.586 -10.938 1 85.12 54 LEU B N 1
ATOM 3000 C CA . LEU B 1 54 ? -16.453 8.672 -10.773 1 85.12 54 LEU B CA 1
ATOM 3001 C C . LEU B 1 54 ? -15.883 9.859 -11.539 1 85.12 54 LEU B C 1
ATOM 3003 O O . LEU B 1 54 ? -14.945 10.508 -11.07 1 85.12 54 LEU B O 1
ATOM 3007 N N . ASP B 1 55 ? -16.469 10.141 -12.609 1 89.12 55 ASP B N 1
ATOM 3008 C CA . ASP B 1 55 ? -16.031 11.273 -13.422 1 89.12 55 ASP B CA 1
ATOM 3009 C C . ASP B 1 55 ? -16.281 12.594 -12.695 1 89.12 55 ASP B C 1
ATOM 3011 O O . ASP B 1 55 ? -15.438 13.492 -12.703 1 89.12 55 ASP B O 1
ATOM 3015 N N . GLN B 1 56 ? -17.469 12.695 -12.148 1 91.44 56 GLN B N 1
ATOM 3016 C CA . GLN B 1 56 ? -17.781 13.906 -11.398 1 91.44 56 GLN B CA 1
ATOM 3017 C C . GLN B 1 56 ? -16.875 14.047 -10.18 1 91.44 56 GLN B C 1
ATOM 3019 O O . GLN B 1 56 ? -16.406 15.141 -9.875 1 91.44 56 GLN B O 1
ATOM 3024 N N . TYR B 1 57 ? -16.703 12.93 -9.562 1 92.94 57 TYR B N 1
ATOM 3025 C CA . TYR B 1 57 ? -15.773 12.922 -8.438 1 92.94 57 TYR B CA 1
ATOM 3026 C C . TYR B 1 57 ? -14.398 13.422 -8.859 1 92.94 57 TYR B C 1
ATOM 3028 O O . TYR B 1 57 ? -13.805 14.273 -8.188 1 92.94 57 TYR B O 1
ATOM 3036 N N . TYR B 1 58 ? -13.891 12.93 -9.906 1 94.81 58 TYR B N 1
ATOM 3037 C CA . TYR B 1 58 ? -12.594 13.305 -10.453 1 94.81 58 TYR B CA 1
ATOM 3038 C C . TYR B 1 58 ? -12.531 14.805 -10.734 1 94.81 58 TYR B C 1
ATOM 3040 O O . TYR B 1 58 ? -11.578 15.469 -10.336 1 94.81 58 TYR B O 1
ATOM 3048 N N . LYS B 1 59 ? -13.523 15.359 -11.328 1 95.19 59 LYS B N 1
ATOM 3049 C CA . LYS B 1 59 ? -13.562 16.781 -11.68 1 95.19 59 LYS B CA 1
ATOM 3050 C C . LYS B 1 59 ? -13.594 17.656 -10.43 1 95.19 59 LYS B C 1
ATOM 3052 O O . LYS B 1 59 ? -12.922 18.688 -10.375 1 95.19 59 LYS B O 1
ATOM 3057 N N . ASP B 1 60 ? -14.383 17.234 -9.523 1 94.56 60 ASP B N 1
ATOM 3058 C CA . ASP B 1 60 ? -14.469 17.984 -8.273 1 94.56 60 ASP B CA 1
ATOM 3059 C C . ASP B 1 60 ? -13.125 18 -7.551 1 94.56 60 ASP B C 1
ATOM 3061 O O . ASP B 1 60 ? -12.703 19.031 -7.031 1 94.56 60 ASP B O 1
ATOM 3065 N N . GLN B 1 61 ? -12.5 16.844 -7.543 1 97.12 61 GLN B N 1
ATOM 3066 C CA . GLN B 1 61 ? -11.18 16.75 -6.93 1 97.12 61 GLN B CA 1
ATOM 3067 C C . GLN B 1 61 ? -10.164 17.609 -7.672 1 97.12 61 GLN B C 1
ATOM 3069 O O . GLN B 1 61 ? -9.32 18.266 -7.051 1 97.12 61 GLN B O 1
ATOM 3074 N N . GLU B 1 62 ? -10.25 17.609 -8.961 1 97.81 62 GLU B N 1
ATOM 3075 C CA . GLU B 1 62 ? -9.328 18.406 -9.766 1 97.81 62 GLU B CA 1
ATOM 3076 C C . GLU B 1 62 ? -9.414 19.891 -9.398 1 97.81 62 GLU B C 1
ATOM 3078 O O . GLU B 1 62 ? -8.391 20.547 -9.234 1 97.81 62 GLU B O 1
ATOM 3083 N N . LYS B 1 63 ? -10.594 20.406 -9.234 1 97.62 63 LYS B N 1
ATOM 3084 C CA . LYS B 1 63 ? -10.812 21.812 -8.906 1 97.62 63 LYS B CA 1
ATOM 3085 C C . LYS B 1 63 ? -10.133 22.188 -7.59 1 97.62 63 LYS B C 1
ATOM 3087 O O . LYS B 1 63 ? -9.438 23.203 -7.508 1 97.62 63 LYS B O 1
ATOM 3092 N N . ILE B 1 64 ? -10.359 21.359 -6.629 1 98.31 64 ILE B N 1
ATOM 3093 C CA . ILE B 1 64 ? -9.828 21.703 -5.312 1 98.31 64 ILE B CA 1
ATOM 3094 C C . ILE B 1 64 ? -8.32 21.5 -5.297 1 98.31 64 ILE B C 1
ATOM 3096 O O . ILE B 1 64 ? -7.59 22.25 -4.648 1 98.31 64 ILE B O 1
ATOM 3100 N N . ILE B 1 65 ? -7.828 20.469 -5.984 1 98.75 65 ILE B N 1
ATOM 3101 C CA . ILE B 1 65 ? -6.395 20.219 -6.047 1 98.75 65 ILE B CA 1
ATOM 3102 C C . ILE B 1 65 ? -5.695 21.375 -6.75 1 98.75 65 ILE B C 1
ATOM 3104 O O . ILE B 1 65 ? -4.617 21.812 -6.332 1 98.75 65 ILE B O 1
ATOM 3108 N N . ASP B 1 66 ? -6.316 21.938 -7.773 1 98.62 66 ASP B N 1
ATOM 3109 C CA . ASP B 1 66 ? -5.777 23.109 -8.453 1 98.62 66 ASP B CA 1
ATOM 3110 C C . ASP B 1 66 ? -5.547 24.266 -7.477 1 98.62 66 ASP B C 1
ATOM 3112 O O . ASP B 1 66 ? -4.477 24.875 -7.477 1 98.62 66 ASP B O 1
ATOM 3116 N N . GLU B 1 67 ? -6.508 24.516 -6.691 1 98.81 67 GLU B N 1
ATOM 3117 C CA . GLU B 1 67 ? -6.422 25.609 -5.711 1 98.81 67 GLU B CA 1
ATOM 3118 C C . GLU B 1 67 ? -5.391 25.281 -4.633 1 98.81 67 GLU B C 1
ATOM 3120 O O . GLU B 1 67 ? -4.68 26.188 -4.168 1 98.81 67 GLU B O 1
ATOM 3125 N N . CYS B 1 68 ? -5.336 24.031 -4.246 1 98.88 68 CYS B N 1
ATOM 3126 C CA . CYS B 1 68 ? -4.348 23.625 -3.252 1 98.88 68 CYS B CA 1
ATOM 3127 C C . CYS B 1 68 ? -2.93 23.844 -3.77 1 98.88 68 CYS B C 1
ATOM 3129 O O . CYS B 1 68 ? -2.047 24.25 -3.016 1 98.88 68 CYS B O 1
ATOM 3131 N N . VAL B 1 69 ? -2.705 23.547 -5.02 1 98.81 69 VAL B N 1
ATOM 3132 C CA . VAL B 1 69 ? -1.4 23.781 -5.629 1 98.81 69 VAL B CA 1
ATOM 3133 C C . VAL B 1 69 ? -1.086 25.266 -5.613 1 98.81 69 VAL B C 1
ATOM 3135 O O . VAL B 1 69 ? 0.041 25.672 -5.316 1 98.81 69 VAL B O 1
ATOM 3138 N N . ARG B 1 70 ? -2.045 26.109 -5.91 1 98.75 70 ARG B N 1
ATOM 3139 C CA . ARG B 1 70 ? -1.868 27.547 -5.945 1 98.75 70 ARG B CA 1
ATOM 3140 C C . ARG B 1 70 ? -1.432 28.078 -4.582 1 98.75 70 ARG B C 1
ATOM 3142 O O . ARG B 1 70 ? -0.53 28.922 -4.496 1 98.75 70 ARG B O 1
ATOM 3149 N N . ILE B 1 71 ? -2.025 27.641 -3.521 1 98.75 71 ILE B N 1
ATOM 3150 C CA . ILE B 1 71 ? -1.79 28.234 -2.211 1 98.75 71 ILE B CA 1
ATOM 3151 C C . ILE B 1 71 ? -0.545 27.609 -1.58 1 98.75 71 ILE B C 1
ATOM 3153 O O . ILE B 1 71 ? -0.02 28.125 -0.591 1 98.75 71 ILE B O 1
ATOM 3157 N N . LEU B 1 72 ? -0.097 26.484 -2.08 1 98.88 72 LEU B N 1
ATOM 3158 C CA . LEU B 1 72 ? 1.061 25.781 -1.54 1 98.88 72 LEU B CA 1
ATOM 3159 C C . LEU B 1 72 ? 2.344 26.578 -1.798 1 98.88 72 LEU B C 1
ATOM 3161 O O . LEU B 1 72 ? 2.574 27.047 -2.914 1 98.88 72 LEU B O 1
ATOM 3165 N N . SER B 1 73 ? 3.182 26.734 -0.734 1 98.75 73 SER B N 1
ATOM 3166 C CA . SER B 1 73 ? 4.484 27.375 -0.892 1 98.75 73 SER B CA 1
ATOM 3167 C C . SER B 1 73 ? 5.41 26.531 -1.764 1 98.75 73 SER B C 1
ATOM 3169 O O . SER B 1 73 ? 5.191 25.328 -1.924 1 98.75 73 SER B O 1
ATOM 3171 N N . GLU B 1 74 ? 6.473 27.094 -2.297 1 98.31 74 GLU B N 1
ATOM 3172 C CA . GLU B 1 74 ? 7.387 26.422 -3.211 1 98.31 74 GLU B CA 1
ATOM 3173 C C . GLU B 1 74 ? 8.078 25.25 -2.529 1 98.31 74 GLU B C 1
ATOM 3175 O O . GLU B 1 74 ? 8.375 24.234 -3.172 1 98.31 74 GLU B O 1
ATOM 3180 N N . ASP B 1 75 ? 8.281 25.375 -1.255 1 98.69 75 ASP B N 1
ATOM 3181 C CA . ASP B 1 75 ? 8.984 24.328 -0.506 1 98.69 75 ASP B CA 1
ATOM 3182 C C . ASP B 1 75 ? 8.016 23.516 0.348 1 98.69 75 ASP B C 1
ATOM 3184 O O . ASP B 1 75 ? 8.422 22.922 1.346 1 98.69 75 ASP B O 1
ATOM 3188 N N . GLY B 1 76 ? 6.699 23.562 -0.034 1 98.88 76 GLY B N 1
ATOM 3189 C CA . GLY B 1 76 ? 5.672 22.875 0.746 1 98.88 76 GLY B CA 1
ATOM 3190 C C . GLY B 1 76 ? 5.34 21.5 0.224 1 98.88 76 GLY B C 1
ATOM 3191 O O . GLY B 1 76 ? 5.953 21.031 -0.737 1 98.88 76 GLY B O 1
ATOM 3192 N N . SER B 1 77 ? 4.402 20.844 0.917 1 98.88 77 SER B N 1
ATOM 3193 C CA . SER B 1 77 ? 4 19.484 0.59 1 98.88 77 SER B CA 1
ATOM 3194 C C . SER B 1 77 ? 2.48 19.359 0.539 1 98.88 77 SER B C 1
ATOM 3196 O O . SER B 1 77 ? 1.767 20.094 1.229 1 98.88 77 SER B O 1
ATOM 3198 N N . ILE B 1 78 ? 2.049 18.484 -0.311 1 98.94 78 ILE B N 1
ATOM 3199 C CA . ILE B 1 78 ? 0.652 18.062 -0.358 1 98.94 78 ILE B CA 1
ATOM 3200 C C . ILE B 1 78 ? 0.546 16.578 0.001 1 98.94 78 ILE B C 1
ATOM 3202 O O . ILE B 1 78 ? 1.244 15.742 -0.577 1 98.94 78 ILE B O 1
ATOM 3206 N N . CYS B 1 79 ? -0.265 16.266 0.973 1 98.94 79 CYS B N 1
ATOM 3207 C CA . CYS B 1 79 ? -0.583 14.906 1.371 1 98.94 79 CYS B CA 1
ATOM 3208 C C . CYS B 1 79 ? -2.07 14.617 1.197 1 98.94 79 CYS B C 1
ATOM 3210 O O . CYS B 1 79 ? -2.904 15.211 1.881 1 98.94 79 CYS B O 1
ATOM 3212 N N . TRP B 1 80 ? -2.379 13.719 0.333 1 98.88 80 TRP B N 1
ATOM 3213 C CA . TRP B 1 80 ? -3.75 13.391 -0.048 1 98.88 80 TRP B CA 1
ATOM 3214 C C . TRP B 1 80 ? -4.098 11.961 0.344 1 98.88 80 TRP B C 1
ATOM 3216 O O . TRP B 1 80 ? -3.607 11.008 -0.266 1 98.88 80 TRP B O 1
ATOM 3226 N N . GLN B 1 81 ? -4.879 11.805 1.399 1 98.62 81 GLN B N 1
ATOM 3227 C CA . GLN B 1 81 ? -5.191 10.484 1.946 1 98.62 81 GLN B CA 1
ATOM 3228 C C . GLN B 1 81 ? -6.496 9.945 1.368 1 98.62 81 GLN B C 1
ATOM 3230 O O . GLN B 1 81 ? -7.539 10.594 1.467 1 98.62 81 GLN B O 1
ATOM 3235 N N . VAL B 1 82 ? -6.449 8.758 0.731 1 97.62 82 VAL B N 1
ATOM 3236 C CA . VAL B 1 82 ? -7.645 8.172 0.135 1 97.62 82 VAL B CA 1
ATOM 3237 C C . VAL B 1 82 ? -7.609 6.656 0.301 1 97.62 82 VAL B C 1
ATOM 3239 O O . VAL B 1 82 ? -6.562 6.078 0.599 1 97.62 82 VAL B O 1
ATOM 3242 N N . GLY B 1 83 ? -8.742 6.066 0.209 1 95.44 83 GLY B N 1
ATOM 3243 C CA . GLY B 1 83 ? -8.891 4.621 0.193 1 95.44 83 GLY B CA 1
ATOM 3244 C C . GLY B 1 83 ? -9.359 4.082 -1.147 1 95.44 83 GLY B C 1
ATOM 3245 O O . GLY B 1 83 ? -8.906 4.551 -2.197 1 95.44 83 GLY B O 1
ATOM 3246 N N . ASN B 1 84 ? -10.117 3.051 -1.071 1 93.44 84 ASN B N 1
ATOM 3247 C CA . ASN B 1 84 ? -10.641 2.373 -2.254 1 93.44 84 ASN B CA 1
ATOM 3248 C C . ASN B 1 84 ? -12.141 2.588 -2.406 1 93.44 84 ASN B C 1
ATOM 3250 O O . ASN B 1 84 ? -12.867 2.666 -1.411 1 93.44 84 ASN B O 1
ATOM 3254 N N . TYR B 1 85 ? -12.531 2.777 -3.629 1 91.5 85 TYR B N 1
ATOM 3255 C CA . TYR B 1 85 ? -13.945 2.645 -3.953 1 91.5 85 TYR B CA 1
ATOM 3256 C C . TYR B 1 85 ? -14.289 1.205 -4.32 1 91.5 85 TYR B C 1
ATOM 3258 O O . TYR B 1 85 ? -13.727 0.65 -5.27 1 91.5 85 TYR B O 1
ATOM 3266 N N . VAL B 1 86 ? -15.133 0.558 -3.549 1 87.56 86 VAL B N 1
ATOM 3267 C CA . VAL B 1 86 ? -15.43 -0.86 -3.723 1 87.56 86 VAL B CA 1
ATOM 3268 C C . VAL B 1 86 ? -16.859 -1.032 -4.215 1 87.56 86 VAL B C 1
ATOM 3270 O O . VAL B 1 86 ? -17.797 -0.509 -3.605 1 87.56 86 VAL B O 1
ATOM 3273 N N . THR B 1 87 ? -17.031 -1.674 -5.324 1 84.81 87 THR B N 1
ATOM 3274 C CA . THR B 1 87 ? -18.359 -1.996 -5.855 1 84.81 87 THR B CA 1
ATOM 3275 C C . THR B 1 87 ? -18.391 -3.424 -6.391 1 84.81 87 THR B C 1
ATOM 3277 O O . THR B 1 87 ? -17.625 -3.768 -7.305 1 84.81 87 THR B O 1
ATOM 3280 N N . ASN B 1 88 ? -19.25 -4.305 -5.863 1 84.81 88 ASN B N 1
ATOM 3281 C CA . ASN B 1 88 ? -19.453 -5.68 -6.312 1 84.81 88 ASN B CA 1
ATOM 3282 C C . ASN B 1 88 ? -18.125 -6.445 -6.375 1 84.81 88 ASN B C 1
ATOM 3284 O O . ASN B 1 88 ? -17.812 -7.062 -7.395 1 84.81 88 ASN B O 1
ATOM 3288 N N . GLY B 1 89 ? -17.328 -6.32 -5.387 1 87.44 89 GLY B N 1
ATOM 3289 C CA . GLY B 1 89 ? -16.094 -7.086 -5.277 1 87.44 89 GLY B CA 1
ATOM 3290 C C . GLY B 1 89 ? -14.969 -6.516 -6.113 1 87.44 89 GLY B C 1
ATOM 3291 O O . GLY B 1 89 ? -13.867 -7.062 -6.129 1 87.44 89 GLY B O 1
ATOM 3292 N N . GLU B 1 90 ? -15.219 -5.488 -6.816 1 92.81 90 GLU B N 1
ATOM 3293 C CA . GLU B 1 90 ? -14.211 -4.781 -7.598 1 92.81 90 GLU B CA 1
ATOM 3294 C C . GLU B 1 90 ? -13.727 -3.531 -6.867 1 92.81 90 GLU B C 1
ATOM 3296 O O . GLU B 1 90 ? -14.531 -2.801 -6.277 1 92.81 90 GLU B O 1
ATOM 3301 N N . ILE B 1 91 ? -12.438 -3.342 -6.969 1 94.12 91 ILE B N 1
ATOM 3302 C CA . ILE B 1 91 ? -11.836 -2.215 -6.266 1 94.12 91 ILE B CA 1
ATOM 3303 C C . ILE B 1 91 ? -11.336 -1.184 -7.273 1 94.12 91 ILE B C 1
ATOM 3305 O O . ILE B 1 91 ? -10.75 -1.542 -8.297 1 94.12 91 ILE B O 1
ATOM 3309 N N . VAL B 1 92 ? -11.609 0.055 -7.016 1 93.19 92 VAL B N 1
ATOM 3310 C CA . VAL B 1 92 ? -10.969 1.178 -7.691 1 93.19 92 VAL B CA 1
ATOM 3311 C C . VAL B 1 92 ? -10.133 1.974 -6.688 1 93.19 92 VAL B C 1
ATOM 3313 O O . VAL B 1 92 ? -10.688 2.678 -5.84 1 93.19 92 VAL B O 1
ATOM 3316 N N . PRO B 1 93 ? -8.828 1.812 -6.75 1 96.56 93 PRO B N 1
ATOM 3317 C CA . PRO B 1 93 ? -8.008 2.627 -5.855 1 96.56 93 PRO B CA 1
ATOM 3318 C C . PRO B 1 93 ? -8.055 4.113 -6.199 1 96.56 93 PRO B C 1
ATOM 3320 O O . PRO B 1 93 ? -7.652 4.512 -7.293 1 96.56 93 PRO B O 1
ATOM 3323 N N . LEU B 1 94 ? -8.453 4.902 -5.285 1 96.56 94 LEU B N 1
ATOM 3324 C CA . LEU B 1 94 ? -8.688 6.309 -5.586 1 96.56 94 LEU B CA 1
ATOM 3325 C C . LEU B 1 94 ? -7.363 7.051 -5.766 1 96.56 94 LEU B C 1
ATOM 3327 O O . LEU B 1 94 ? -7.309 8.078 -6.441 1 96.56 94 LEU B O 1
ATOM 3331 N N . ASP B 1 95 ? -6.324 6.555 -5.062 1 97.62 95 ASP B N 1
ATOM 3332 C CA . ASP B 1 95 ? -5.02 7.172 -5.273 1 97.62 95 ASP B CA 1
ATOM 3333 C C . ASP B 1 95 ? -4.551 6.992 -6.715 1 97.62 95 ASP B C 1
ATOM 3335 O O . ASP B 1 95 ? -3.891 7.867 -7.277 1 97.62 95 ASP B O 1
ATOM 3339 N N . VAL B 1 96 ? -4.855 5.871 -7.309 1 96.62 96 VAL B N 1
ATOM 3340 C CA . VAL B 1 96 ? -4.535 5.633 -8.711 1 96.62 96 VAL B CA 1
ATOM 3341 C C . VAL B 1 96 ? -5.359 6.562 -9.594 1 96.62 96 VAL B C 1
ATOM 3343 O O . VAL B 1 96 ? -4.836 7.16 -10.539 1 96.62 96 VAL B O 1
ATOM 3346 N N . LEU B 1 97 ? -6.59 6.723 -9.305 1 94.69 97 LEU B N 1
ATOM 3347 C CA . LEU B 1 97 ? -7.508 7.559 -10.07 1 94.69 97 LEU B CA 1
ATOM 3348 C C . LEU B 1 97 ? -7.055 9.016 -10.055 1 94.69 97 LEU B C 1
ATOM 3350 O O . LEU B 1 97 ? -7.105 9.695 -11.086 1 94.69 97 LEU B O 1
ATOM 3354 N N . LEU B 1 98 ? -6.625 9.484 -8.922 1 96.88 98 LEU B N 1
ATOM 3355 C CA . LEU B 1 98 ? -6.379 10.906 -8.727 1 96.88 98 LEU B CA 1
ATOM 3356 C C . LEU B 1 98 ? -4.938 11.266 -9.078 1 96.88 98 LEU B C 1
ATOM 3358 O O . LEU B 1 98 ? -4.605 12.438 -9.25 1 96.88 98 LEU B O 1
ATOM 3362 N N . PHE B 1 99 ? -4.105 10.258 -9.211 1 97.62 99 PHE B N 1
ATOM 3363 C CA . PHE B 1 99 ? -2.672 10.438 -9.414 1 97.62 99 PHE B CA 1
ATOM 3364 C C . PHE B 1 99 ? -2.408 11.383 -10.586 1 97.62 99 PHE B C 1
ATOM 3366 O O . PHE B 1 99 ? -1.605 12.305 -10.477 1 97.62 99 PHE B O 1
ATOM 3373 N N . PRO B 1 100 ? -3.104 11.289 -11.703 1 96.44 100 PRO B N 1
ATOM 3374 C CA . PRO B 1 100 ? -2.818 12.133 -12.867 1 96.44 100 PRO B CA 1
ATOM 3375 C C . PRO B 1 100 ? -3.068 13.609 -12.602 1 96.44 100 PRO B C 1
ATOM 3377 O O . PRO B 1 100 ? -2.443 14.469 -13.227 1 96.44 100 PRO B O 1
ATOM 3380 N N . ILE B 1 101 ? -3.965 13.922 -11.727 1 97.88 101 ILE B N 1
ATOM 3381 C CA . ILE B 1 101 ? -4.262 15.312 -11.422 1 97.88 101 ILE B CA 1
ATOM 3382 C C . ILE B 1 101 ? -3.012 16 -10.867 1 97.88 101 ILE B C 1
ATOM 3384 O O . ILE B 1 101 ? -2.684 17.125 -11.266 1 97.88 101 ILE B O 1
ATOM 3388 N N . PHE B 1 102 ? -2.305 15.305 -10.016 1 98.44 102 PHE B N 1
ATOM 3389 C CA . PHE B 1 102 ? -1.118 15.867 -9.383 1 98.44 102 PHE B CA 1
ATOM 3390 C C . PHE B 1 102 ? 0.031 15.977 -10.383 1 98.44 102 PHE B C 1
ATOM 3392 O O . PHE B 1 102 ? 0.767 16.969 -10.383 1 98.44 102 PHE B O 1
ATOM 3399 N N . THR B 1 103 ? 0.176 14.945 -11.18 1 95.31 103 THR B N 1
ATOM 3400 C CA . THR B 1 103 ? 1.282 14.938 -12.133 1 95.31 103 THR B CA 1
ATOM 3401 C C . THR B 1 103 ? 1.076 15.992 -13.211 1 95.31 103 THR B C 1
ATOM 3403 O O . THR B 1 103 ? 2.043 16.547 -13.734 1 95.31 103 THR B O 1
ATOM 3406 N N . LYS B 1 104 ? -0.142 16.297 -13.531 1 96.44 104 LYS B N 1
ATOM 3407 C CA . LYS B 1 104 ? -0.459 17.359 -14.477 1 96.44 104 LYS B CA 1
ATOM 3408 C C . LYS B 1 104 ? 0.08 18.703 -13.992 1 96.44 104 LYS B C 1
ATOM 3410 O O . LYS B 1 104 ? 0.412 19.578 -14.797 1 96.44 104 LYS B O 1
ATOM 3415 N N . HIS B 1 105 ? 0.152 18.891 -12.719 1 97.88 105 HIS B N 1
ATOM 3416 C CA . HIS B 1 105 ? 0.671 20.109 -12.117 1 97.88 105 HIS B CA 1
ATOM 3417 C C . HIS B 1 105 ? 2.186 20.047 -11.945 1 97.88 105 HIS B C 1
ATOM 3419 O O . HIS B 1 105 ? 2.779 20.891 -11.273 1 97.88 105 HIS B O 1
ATOM 3425 N N . ASN B 1 106 ? 2.795 18.953 -12.508 1 96.19 106 ASN B N 1
ATOM 3426 C CA . ASN B 1 106 ? 4.234 18.719 -12.445 1 96.19 106 ASN B CA 1
ATOM 3427 C C . ASN B 1 106 ? 4.707 18.531 -11.008 1 96.19 106 ASN B C 1
ATOM 3429 O O . ASN B 1 106 ? 5.816 18.922 -10.656 1 96.19 106 ASN B O 1
ATOM 3433 N N . LEU B 1 107 ? 3.814 18.109 -10.172 1 98.31 107 LEU B N 1
ATOM 3434 C CA . LEU B 1 107 ? 4.219 17.766 -8.812 1 98.31 107 LEU B CA 1
ATOM 3435 C C . LEU B 1 107 ? 5.016 16.469 -8.797 1 98.31 107 LEU B C 1
ATOM 3437 O O . LEU B 1 107 ? 4.793 15.586 -9.633 1 98.31 107 LEU B O 1
ATOM 3441 N N . LYS B 1 108 ? 5.949 16.344 -7.836 1 97.94 108 LYS B N 1
ATOM 3442 C CA . LYS B 1 108 ? 6.805 15.164 -7.707 1 97.94 108 LYS B CA 1
ATOM 3443 C C . LYS B 1 108 ? 6.383 14.305 -6.52 1 97.94 108 LYS B C 1
ATOM 3445 O O . LYS B 1 108 ? 6.332 14.789 -5.387 1 97.94 108 LYS B O 1
ATOM 3450 N N . LEU B 1 109 ? 6.047 13.086 -6.793 1 98.56 109 LEU B N 1
ATOM 3451 C CA . LEU B 1 109 ? 5.691 12.172 -5.715 1 98.56 109 LEU B CA 1
ATOM 3452 C C . LEU B 1 109 ? 6.926 11.773 -4.91 1 98.56 109 LEU B C 1
ATOM 3454 O O . LEU B 1 109 ? 7.918 11.312 -5.477 1 98.56 109 LEU B O 1
ATOM 3458 N N . ARG B 1 110 ? 6.871 11.953 -3.607 1 98.44 110 ARG B N 1
ATOM 3459 C CA . ARG B 1 110 ? 7.996 11.609 -2.744 1 98.44 110 ARG B CA 1
ATOM 3460 C C . ARG B 1 110 ? 7.766 10.258 -2.066 1 98.44 110 ARG B C 1
ATOM 3462 O O . ARG B 1 110 ? 8.703 9.477 -1.903 1 98.44 110 ARG B O 1
ATOM 3469 N N . ASN B 1 111 ? 6.52 10 -1.659 1 98.38 111 ASN B N 1
ATOM 3470 C CA . ASN B 1 111 ? 6.086 8.719 -1.118 1 98.38 111 ASN B CA 1
ATOM 3471 C C . ASN B 1 111 ? 4.613 8.453 -1.411 1 98.38 111 ASN B C 1
ATOM 3473 O O . ASN B 1 111 ? 3.832 9.391 -1.585 1 98.38 111 ASN B O 1
ATOM 3477 N N . ARG B 1 112 ? 4.34 7.273 -1.579 1 98.62 112 ARG B N 1
ATOM 3478 C CA . ARG B 1 112 ? 3.002 6.746 -1.329 1 98.62 112 ARG B CA 1
ATOM 3479 C C . ARG B 1 112 ? 2.955 5.977 -0.011 1 98.62 112 ARG B C 1
ATOM 3481 O O . ARG B 1 112 ? 3.43 4.844 0.07 1 98.62 112 ARG B O 1
ATOM 3488 N N . ILE B 1 113 ? 2.439 6.609 0.975 1 98.81 113 ILE B N 1
ATOM 3489 C CA . ILE B 1 113 ? 2.465 6.07 2.33 1 98.81 113 ILE B CA 1
ATOM 3490 C C . ILE B 1 113 ? 1.268 5.145 2.537 1 98.81 113 ILE B C 1
ATOM 3492 O O . ILE B 1 113 ? 0.148 5.469 2.133 1 98.81 113 ILE B O 1
ATOM 3496 N N . VAL B 1 114 ? 1.541 3.986 3.055 1 98.75 114 VAL B N 1
ATOM 3497 C CA . VAL B 1 114 ? 0.498 3.031 3.414 1 98.75 114 VAL B CA 1
ATOM 3498 C C . VAL B 1 114 ? 0.108 3.217 4.879 1 98.75 114 VAL B C 1
ATOM 3500 O O . VAL B 1 114 ? 0.943 3.068 5.773 1 98.75 114 VAL B O 1
ATOM 3503 N N . TRP B 1 115 ? -1.148 3.65 5.125 1 98.44 115 TRP B N 1
ATOM 3504 C CA . TRP B 1 115 ? -1.728 3.688 6.465 1 98.44 115 TRP B CA 1
ATOM 3505 C C . TRP B 1 115 ? -2.428 2.373 6.793 1 98.44 115 TRP B C 1
ATOM 3507 O O . TRP B 1 115 ? -3.521 2.104 6.293 1 98.44 115 TRP B O 1
ATOM 3517 N N . HIS B 1 116 ? -1.771 1.567 7.57 1 97.56 116 HIS B N 1
ATOM 3518 C CA . HIS B 1 116 ? -2.252 0.249 7.969 1 97.56 116 HIS B CA 1
ATOM 3519 C C . HIS B 1 116 ? -3.059 0.325 9.258 1 97.56 116 HIS B C 1
ATOM 3521 O O . HIS B 1 116 ? -2.615 0.925 10.242 1 97.56 116 HIS B O 1
ATOM 3527 N N . PHE B 1 117 ? -4.246 -0.255 9.273 1 93.75 117 PHE B N 1
ATOM 3528 C CA . PHE B 1 117 ? -5.059 -0.338 10.484 1 93.75 117 PHE B CA 1
ATOM 3529 C C . PHE B 1 117 ? -5.672 -1.727 10.633 1 93.75 117 PHE B C 1
ATOM 3531 O O . PHE B 1 117 ? -5.871 -2.432 9.641 1 93.75 117 PHE B O 1
ATOM 3538 N N . GLY B 1 118 ? -5.977 -2.164 11.852 1 86.12 118 GLY B N 1
ATOM 3539 C CA . GLY B 1 118 ? -6.301 -3.545 12.172 1 86.12 118 GLY B CA 1
ATOM 3540 C C . GLY B 1 118 ? -7.77 -3.873 11.984 1 86.12 118 GLY B C 1
ATOM 3541 O O . GLY B 1 118 ? -8.156 -5.043 12 1 86.12 118 GLY B O 1
ATOM 3542 N N . HIS B 1 119 ? -8.508 -2.912 11.82 1 84.12 119 HIS B N 1
ATOM 3543 C CA . HIS B 1 119 ? -9.938 -3.188 11.766 1 84.12 119 HIS B CA 1
ATOM 3544 C C . HIS B 1 119 ? -10.516 -2.783 10.414 1 84.12 119 HIS B C 1
ATOM 3546 O O . HIS B 1 119 ? -10.07 -1.809 9.805 1 84.12 119 HIS B O 1
ATOM 3552 N N . GLY B 1 120 ? -11.484 -3.619 9.977 1 85.62 120 GLY B N 1
ATOM 3553 C CA . GLY B 1 120 ? -12.172 -3.383 8.711 1 85.62 120 GLY B CA 1
ATOM 3554 C C . GLY B 1 120 ? -13.18 -4.465 8.367 1 85.62 120 GLY B C 1
ATOM 3555 O O . GLY B 1 120 ? -13.375 -5.406 9.141 1 85.62 120 GLY B O 1
ATOM 3556 N N . LEU B 1 121 ? -13.789 -4.215 7.316 1 87.06 121 LEU B N 1
ATOM 3557 C CA . LEU B 1 121 ? -14.773 -5.191 6.867 1 87.06 121 LEU B CA 1
ATOM 3558 C C . LEU B 1 121 ? -14.102 -6.492 6.445 1 87.06 121 LEU B C 1
ATOM 3560 O O . LEU B 1 121 ? -13.008 -6.473 5.875 1 87.06 121 LEU B O 1
ATOM 3564 N N . HIS B 1 122 ? -14.781 -7.539 6.758 1 90.5 122 HIS B N 1
ATOM 3565 C CA . HIS B 1 122 ? -14.281 -8.859 6.383 1 90.5 122 HIS B CA 1
ATOM 3566 C C . HIS B 1 122 ? -14.789 -9.273 5.008 1 90.5 122 HIS B C 1
ATOM 3568 O O . HIS B 1 122 ? -15.953 -9.016 4.668 1 90.5 122 HIS B O 1
ATOM 3574 N N . ALA B 1 123 ? -13.875 -9.836 4.23 1 93.25 123 ALA B N 1
ATOM 3575 C CA . ALA B 1 123 ? -14.234 -10.336 2.904 1 93.25 123 ALA B CA 1
ATOM 3576 C C . ALA B 1 123 ? -14.047 -11.844 2.814 1 93.25 123 ALA B C 1
ATOM 3578 O O . ALA B 1 123 ? -13.164 -12.406 3.469 1 93.25 123 ALA B O 1
ATOM 3579 N N . SER B 1 124 ? -14.867 -12.484 2.012 1 93.19 124 SER B N 1
ATOM 3580 C CA . SER B 1 124 ? -14.766 -13.93 1.845 1 93.19 124 SER B CA 1
ATOM 3581 C C . SER B 1 124 ? -14.352 -14.297 0.423 1 93.19 124 SER B C 1
ATOM 3583 O O . SER B 1 124 ? -13.875 -15.406 0.175 1 93.19 124 SER B O 1
ATOM 3585 N N . LYS B 1 125 ? -14.477 -13.414 -0.5 1 95.69 125 LYS B N 1
ATOM 3586 C CA . LYS B 1 125 ? -14.18 -13.719 -1.896 1 95.69 125 LYS B CA 1
ATOM 3587 C C . LYS B 1 125 ? -12.914 -13 -2.357 1 95.69 125 LYS B C 1
ATOM 3589 O O . LYS B 1 125 ? -12.625 -12.945 -3.555 1 95.69 125 LYS B O 1
ATOM 3594 N N . ARG B 1 126 ? -12.242 -12.328 -1.458 1 97.25 126 ARG B N 1
ATOM 3595 C CA . ARG B 1 126 ? -10.953 -11.664 -1.665 1 97.25 126 ARG B CA 1
ATOM 3596 C C . ARG B 1 126 ? -10.258 -11.398 -0.337 1 97.25 126 ARG B C 1
ATOM 3598 O O . ARG B 1 126 ? -10.773 -11.758 0.725 1 97.25 126 ARG B O 1
ATOM 3605 N N . PHE B 1 127 ? -9.133 -10.859 -0.417 1 97.81 127 PHE B N 1
ATOM 3606 C CA . PHE B 1 127 ? -8.422 -10.516 0.808 1 97.81 127 PHE B CA 1
ATOM 3607 C C . PHE B 1 127 ? -9 -9.25 1.434 1 97.81 127 PHE B C 1
ATOM 3609 O O . PHE B 1 127 ? -9.312 -8.289 0.728 1 97.81 127 PHE B O 1
ATOM 3616 N N . SER B 1 128 ? -9.195 -9.305 2.771 1 96.94 128 SER B N 1
ATOM 3617 C CA . SER B 1 128 ? -9.805 -8.18 3.484 1 96.94 128 SER B CA 1
ATOM 3618 C C . SER B 1 128 ? -8.922 -6.938 3.41 1 96.94 128 SER B C 1
ATOM 3620 O O . SER B 1 128 ? -7.707 -7.02 3.59 1 96.94 128 SER B O 1
ATOM 3622 N N . GLY B 1 129 ? -9.539 -5.805 3.098 1 96.69 129 GLY B N 1
ATOM 3623 C CA . GLY B 1 129 ? -8.812 -4.547 3.061 1 96.69 129 GLY B CA 1
ATOM 3624 C C . GLY B 1 129 ? -8.438 -4.035 4.438 1 96.69 129 GLY B C 1
ATOM 3625 O O . GLY B 1 129 ? -9.273 -3.996 5.344 1 96.69 129 GLY B O 1
ATOM 3626 N N . ARG B 1 130 ? -7.113 -3.613 4.59 1 97.31 130 ARG B N 1
ATOM 3627 C CA . ARG B 1 130 ? -6.637 -3.182 5.898 1 97.31 130 ARG B CA 1
ATOM 3628 C C . ARG B 1 130 ? -5.727 -1.962 5.777 1 97.31 130 ARG B C 1
ATOM 3630 O O . ARG B 1 130 ? -4.895 -1.71 6.652 1 97.31 130 ARG B O 1
ATOM 3637 N N . TYR B 1 131 ? -5.871 -1.231 4.699 1 98 131 TYR B N 1
ATOM 3638 C CA . TYR B 1 131 ? -5.027 -0.044 4.598 1 98 131 TYR B CA 1
ATOM 3639 C C . TYR B 1 131 ? -5.652 0.99 3.67 1 98 131 TYR B C 1
ATOM 3641 O O . TYR B 1 131 ? -6.559 0.672 2.895 1 98 131 TYR B O 1
ATOM 3649 N N . GLU B 1 132 ? -5.238 2.141 3.814 1 97.56 132 GLU B N 1
ATOM 3650 C CA . GLU B 1 132 ? -5.426 3.262 2.898 1 97.56 132 GLU B CA 1
ATOM 3651 C C . GLU B 1 132 ? -4.094 3.92 2.551 1 97.56 132 GLU B C 1
ATOM 3653 O O . GLU B 1 132 ? -3.043 3.506 3.045 1 97.56 132 GLU B O 1
ATOM 3658 N N . THR B 1 133 ? -4.141 4.891 1.614 1 98.62 133 THR B N 1
ATOM 3659 C CA . THR B 1 133 ? -2.869 5.441 1.159 1 98.62 133 THR B CA 1
ATOM 3660 C C . THR B 1 133 ? -2.848 6.961 1.328 1 98.62 133 THR B C 1
ATOM 3662 O O . THR B 1 133 ? -3.898 7.602 1.355 1 98.62 133 THR B O 1
ATOM 3665 N N . ILE B 1 134 ? -1.682 7.5 1.522 1 98.81 134 ILE B N 1
ATOM 3666 C CA . ILE B 1 134 ? -1.404 8.93 1.477 1 98.81 134 ILE B CA 1
ATOM 3667 C C . ILE B 1 134 ? -0.404 9.227 0.361 1 98.81 134 ILE B C 1
ATOM 3669 O O . ILE B 1 134 ? 0.732 8.75 0.395 1 98.81 134 ILE B O 1
ATOM 3673 N N . LEU B 1 135 ? -0.836 9.992 -0.61 1 98.81 135 LEU B N 1
ATOM 3674 C CA . LEU B 1 135 ? 0.079 10.484 -1.635 1 98.81 135 LEU B CA 1
ATOM 3675 C C . LEU B 1 135 ? 0.785 11.75 -1.169 1 98.81 135 LEU B C 1
ATOM 3677 O O . LEU B 1 135 ? 0.134 12.758 -0.884 1 98.81 135 LEU B O 1
ATOM 3681 N N . TRP B 1 136 ? 2.078 11.711 -1.071 1 98.88 136 TRP B N 1
ATOM 3682 C CA . TRP B 1 136 ? 2.865 12.883 -0.688 1 98.88 136 TRP B CA 1
ATOM 3683 C C . TRP B 1 136 ? 3.588 13.469 -1.894 1 98.88 136 TRP B C 1
ATOM 3685 O O . TRP B 1 136 ? 4.504 12.852 -2.441 1 98.88 136 TRP B O 1
ATOM 3695 N N . PHE B 1 137 ? 3.227 14.719 -2.262 1 98.88 137 PHE B N 1
ATOM 3696 C CA . PHE B 1 137 ? 3.811 15.422 -3.398 1 98.88 137 PHE B CA 1
ATOM 3697 C C . PHE B 1 137 ? 4.512 16.703 -2.945 1 98.88 137 PHE B C 1
ATOM 3699 O O . PHE B 1 137 ? 4.117 17.312 -1.947 1 98.88 137 PHE B O 1
ATOM 3706 N N . THR B 1 138 ? 5.488 17.094 -3.738 1 98.69 138 THR B N 1
ATOM 3707 C CA . THR B 1 138 ? 6.129 18.406 -3.617 1 98.69 138 THR B CA 1
ATOM 3708 C C . THR B 1 138 ? 6.215 19.094 -4.977 1 98.69 138 THR B C 1
ATOM 3710 O O . THR B 1 138 ? 6.078 18.438 -6.016 1 98.69 138 THR B O 1
ATOM 3713 N N . LYS B 1 139 ? 6.402 20.406 -4.996 1 97.44 139 LYS B N 1
ATOM 3714 C CA . LYS B 1 139 ? 6.535 21.172 -6.23 1 97.44 139 LYS B CA 1
ATOM 3715 C C . LYS B 1 139 ? 7.918 20.984 -6.848 1 97.44 139 LYS B C 1
ATOM 3717 O O . LYS B 1 139 ? 8.055 20.938 -8.07 1 97.44 139 LYS B O 1
ATOM 3722 N N . GLY B 1 140 ? 8.906 20.875 -6.023 1 96 140 GLY B N 1
ATOM 3723 C CA . GLY B 1 140 ? 10.281 20.734 -6.48 1 96 140 GLY B CA 1
ATOM 3724 C C . GLY B 1 140 ? 11.156 19.953 -5.516 1 96 140 GLY B C 1
ATOM 3725 O O . GLY B 1 140 ? 10.656 19.219 -4.672 1 96 140 GLY B O 1
ATOM 3726 N N . ASP B 1 141 ? 12.461 20.062 -5.727 1 96.31 141 ASP B N 1
ATOM 3727 C CA . ASP B 1 141 ? 13.398 19.219 -4.996 1 96.31 141 ASP B CA 1
ATOM 3728 C C . ASP B 1 141 ? 13.859 19.891 -3.709 1 96.31 141 ASP B C 1
ATOM 3730 O O . ASP B 1 141 ? 14.531 19.266 -2.883 1 96.31 141 ASP B O 1
ATOM 3734 N N . ASN B 1 142 ? 13.523 21.141 -3.572 1 97.38 142 ASN B N 1
ATOM 3735 C CA . ASN B 1 142 ? 13.812 21.859 -2.334 1 97.38 142 ASN B CA 1
ATOM 3736 C C . ASN B 1 142 ? 12.578 21.969 -1.446 1 97.38 142 ASN B C 1
ATOM 3738 O O . ASN B 1 142 ? 11.797 22.922 -1.569 1 97.38 142 ASN B O 1
ATOM 3742 N N . TYR B 1 143 ? 12.336 21.016 -0.647 1 98.31 143 TYR B N 1
ATOM 3743 C CA . TYR B 1 143 ? 11.172 20.984 0.224 1 98.31 143 TYR B CA 1
ATOM 3744 C C . TYR B 1 143 ? 11.57 20.734 1.672 1 98.31 143 TYR B C 1
ATOM 3746 O O . TYR B 1 143 ? 12.68 20.25 1.94 1 98.31 143 TYR B O 1
ATOM 3754 N N . THR B 1 144 ? 10.727 21.125 2.58 1 98.69 144 THR B N 1
ATOM 3755 C CA . THR B 1 144 ? 10.938 20.891 4.004 1 98.69 144 THR B CA 1
ATOM 3756 C C . THR B 1 144 ? 10.695 19.422 4.363 1 98.69 144 THR B C 1
ATOM 3758 O O . THR B 1 144 ? 9.672 18.859 3.994 1 98.69 144 THR B O 1
ATOM 3761 N N . PHE B 1 145 ? 11.664 18.828 5.055 1 98.56 145 PHE B N 1
ATOM 3762 C CA . PHE B 1 145 ? 11.516 17.484 5.59 1 98.56 145 PHE B CA 1
ATOM 3763 C C . PHE B 1 145 ? 12.352 17.312 6.852 1 98.56 145 PHE B C 1
ATOM 3765 O O . PHE B 1 145 ? 13.586 17.25 6.785 1 98.56 145 PHE B O 1
ATOM 3772 N N . ASN B 1 146 ? 11.672 17.172 7.91 1 98.5 146 ASN B N 1
ATOM 3773 C CA . ASN B 1 146 ? 12.297 17.016 9.219 1 98.5 146 ASN B CA 1
ATOM 3774 C C . ASN B 1 146 ? 12.172 15.57 9.711 1 98.5 146 ASN B C 1
ATOM 3776 O O . ASN B 1 146 ? 11.336 15.266 10.555 1 98.5 146 ASN B O 1
ATOM 3780 N N . LEU B 1 147 ? 13.062 14.75 9.32 1 97.69 147 LEU B N 1
ATOM 3781 C CA . LEU B 1 147 ? 13.031 13.336 9.672 1 97.69 147 LEU B CA 1
ATOM 3782 C C . LEU B 1 147 ? 13.234 13.141 11.172 1 97.69 147 LEU B C 1
ATOM 3784 O O . LEU B 1 147 ? 12.578 12.297 11.781 1 97.69 147 LEU B O 1
ATOM 3788 N N . ASP B 1 148 ? 14.062 13.867 11.773 1 96.62 148 ASP B N 1
ATOM 3789 C CA . ASP B 1 148 ? 14.43 13.695 13.172 1 96.62 148 ASP B CA 1
ATOM 3790 C C . ASP B 1 148 ? 13.227 13.891 14.086 1 96.62 148 ASP B C 1
ATOM 3792 O O . ASP B 1 148 ? 13.148 13.289 15.164 1 96.62 148 ASP B O 1
ATOM 3796 N N . ALA B 1 149 ? 12.289 14.641 13.641 1 96.81 149 ALA B N 1
ATOM 3797 C CA . ALA B 1 149 ? 11.117 14.945 14.461 1 96.81 149 ALA B CA 1
ATOM 3798 C C . ALA B 1 149 ? 10.172 13.75 14.523 1 96.81 149 ALA B C 1
ATOM 3800 O O . ALA B 1 149 ? 9.266 13.711 15.359 1 96.81 149 ALA B O 1
ATOM 3801 N N . VAL B 1 150 ? 10.414 12.758 13.633 1 97.06 150 VAL B N 1
ATOM 3802 C CA . VAL B 1 150 ? 9.406 11.711 13.562 1 97.06 150 VAL B CA 1
ATOM 3803 C C . VAL B 1 150 ? 10.078 10.336 13.594 1 97.06 150 VAL B C 1
ATOM 3805 O O . VAL B 1 150 ? 9.477 9.336 13.195 1 97.06 150 VAL B O 1
ATOM 3808 N N . ARG B 1 151 ? 11.297 10.258 13.953 1 94.81 151 ARG B N 1
ATOM 3809 C CA . ARG B 1 151 ? 11.984 8.977 14.055 1 94.81 151 ARG B CA 1
ATOM 3810 C C . ARG B 1 151 ? 11.297 8.07 15.07 1 94.81 151 ARG B C 1
ATOM 3812 O O . ARG B 1 151 ? 10.672 8.547 16.016 1 94.81 151 ARG B O 1
ATOM 3819 N N . ILE B 1 152 ? 11.344 6.816 14.805 1 91 152 ILE B N 1
ATOM 3820 C CA . ILE B 1 152 ? 10.773 5.82 15.703 1 91 152 ILE B CA 1
ATOM 3821 C C . ILE B 1 152 ? 11.891 4.984 16.328 1 91 152 ILE B C 1
ATOM 3823 O O . ILE B 1 152 ? 13.023 4.992 15.836 1 91 152 ILE B O 1
ATOM 3827 N N . PRO B 1 153 ? 11.586 4.285 17.406 1 84.81 153 PRO B N 1
ATOM 3828 C CA . PRO B 1 153 ? 12.633 3.508 18.062 1 84.81 153 PRO B CA 1
ATOM 3829 C C . PRO B 1 153 ? 13.289 2.482 17.141 1 84.81 153 PRO B C 1
ATOM 3831 O O . PRO B 1 153 ? 12.617 1.909 16.281 1 84.81 153 PRO B O 1
ATOM 3834 N N . GLN B 1 154 ? 14.516 2.254 17.406 1 80.81 154 GLN B N 1
ATOM 3835 C CA . GLN B 1 154 ? 15.266 1.272 16.641 1 80.81 154 GLN B CA 1
ATOM 3836 C C . GLN B 1 154 ? 14.766 -0.143 16.906 1 80.81 154 GLN B C 1
ATOM 3838 O O . GLN B 1 154 ? 14.422 -0.481 18.047 1 80.81 154 GLN B O 1
ATOM 3843 N N . LYS B 1 155 ? 14.75 -0.866 15.836 1 73.62 155 LYS B N 1
ATOM 3844 C CA . LYS B 1 155 ? 14.391 -2.271 16.016 1 73.62 155 LYS B CA 1
ATOM 3845 C C . LYS B 1 155 ? 15.461 -3.008 16.812 1 73.62 155 LYS B C 1
ATOM 3847 O O . LYS B 1 155 ? 15.141 -3.834 17.672 1 73.62 155 LYS B O 1
ATOM 3852 N N . TYR B 1 156 ? 16.812 -2.65 16.438 1 69.75 156 TYR B N 1
ATOM 3853 C CA . TYR B 1 156 ? 17.969 -3.234 17.094 1 69.75 156 TYR B CA 1
ATOM 3854 C C . TYR B 1 156 ? 18.812 -2.156 17.75 1 69.75 156 TYR B C 1
ATOM 3856 O O . TYR B 1 156 ? 19.859 -1.758 17.219 1 69.75 156 TYR B O 1
ATOM 3864 N N . PRO B 1 157 ? 18.469 -1.676 18.906 1 64.56 157 PRO B N 1
ATOM 3865 C CA . PRO B 1 157 ? 19.156 -0.534 19.516 1 64.56 157 PRO B CA 1
ATOM 3866 C C . PRO B 1 157 ? 20.609 -0.823 19.828 1 64.56 157 PRO B C 1
ATOM 3868 O O . PRO B 1 157 ? 21.438 0.099 19.875 1 64.56 157 PRO B O 1
ATOM 3871 N N . ASN B 1 158 ? 20.938 -2.064 19.891 1 66.44 158 ASN B N 1
ATOM 3872 C CA . ASN B 1 158 ? 22.312 -2.344 20.312 1 66.44 158 ASN B CA 1
ATOM 3873 C C . ASN B 1 158 ? 23.156 -2.865 19.156 1 66.44 158 ASN B C 1
ATOM 3875 O O . ASN B 1 158 ? 24.234 -3.418 19.375 1 66.44 158 ASN B O 1
ATOM 3879 N N . LYS B 1 159 ? 22.656 -2.543 18.047 1 69 159 LYS B N 1
ATOM 3880 C CA . LYS B 1 159 ? 23.438 -3.027 16.906 1 69 159 LYS B CA 1
ATOM 3881 C C . LYS B 1 159 ? 24.719 -2.234 16.75 1 69 159 LYS B C 1
ATOM 3883 O O . LYS B 1 159 ? 24.734 -1.01 16.891 1 69 159 LYS B O 1
ATOM 3888 N N . LYS B 1 160 ? 25.844 -2.967 16.625 1 68.88 160 LYS B N 1
ATOM 3889 C CA . LYS B 1 160 ? 27.172 -2.357 16.484 1 68.88 160 LYS B CA 1
ATOM 3890 C C . LYS B 1 160 ? 27.766 -2.629 15.109 1 68.88 160 LYS B C 1
ATOM 3892 O O . LYS B 1 160 ? 27.344 -3.566 14.422 1 68.88 160 LYS B O 1
ATOM 3897 N N . TYR B 1 161 ? 28.562 -1.718 14.695 1 70.31 161 TYR B N 1
ATOM 3898 C CA . TYR B 1 161 ? 29.312 -1.97 13.477 1 70.31 161 TYR B CA 1
ATOM 3899 C C . TYR B 1 161 ? 30.125 -3.26 13.594 1 70.31 161 TYR B C 1
ATOM 3901 O O . TYR B 1 161 ? 30.766 -3.51 14.617 1 70.31 161 TYR B O 1
ATOM 3909 N N . PHE B 1 162 ? 29.844 -4.121 12.672 1 67.31 162 PHE B N 1
ATOM 3910 C CA . PHE B 1 162 ? 30.516 -5.414 12.734 1 67.31 162 PHE B CA 1
ATOM 3911 C C . PHE B 1 162 ? 31.891 -5.348 12.086 1 67.31 162 PHE B C 1
ATOM 3913 O O . PHE B 1 162 ? 32.781 -6.145 12.398 1 67.31 162 PHE B O 1
ATOM 3920 N N . LYS B 1 163 ? 32.062 -4.414 11.133 1 66.25 163 LYS B N 1
ATOM 3921 C CA . LYS B 1 163 ? 33.344 -4.316 10.445 1 66.25 163 LYS B CA 1
ATOM 3922 C C . LYS B 1 163 ? 33.719 -2.857 10.227 1 66.25 163 LYS B C 1
ATOM 3924 O O . LYS B 1 163 ? 32.906 -1.953 10.414 1 66.25 163 LYS B O 1
ATOM 3929 N N . GLY B 1 164 ? 35 -2.588 9.969 1 65.56 164 GLY B N 1
ATOM 3930 C CA . GLY B 1 164 ? 35.5 -1.273 9.602 1 65.56 164 GLY B CA 1
ATOM 3931 C C . GLY B 1 164 ? 36 -0.484 10.789 1 65.56 164 GLY B C 1
ATOM 3932 O O . GLY B 1 164 ? 36.156 -1.027 11.891 1 65.56 164 GLY B O 1
ATOM 3933 N N . ASN B 1 165 ? 36.344 0.736 10.469 1 69.56 165 ASN B N 1
ATOM 3934 C CA . ASN B 1 165 ? 37 1.61 11.445 1 69.56 165 ASN B CA 1
ATOM 3935 C C . ASN B 1 165 ? 36.062 1.938 12.602 1 69.56 165 ASN B C 1
ATOM 3937 O O . ASN B 1 165 ? 36.5 2.41 13.656 1 69.56 165 ASN B O 1
ATOM 3941 N N . LYS B 1 166 ? 34.781 1.681 12.383 1 72.06 166 LYS B N 1
ATOM 3942 C CA . LYS B 1 166 ? 33.812 2.002 13.43 1 72.06 166 LYS B CA 1
ATOM 3943 C C . LYS B 1 166 ? 33.344 0.739 14.133 1 72.06 166 LYS B C 1
ATOM 3945 O O . LYS B 1 166 ? 32.312 0.757 14.812 1 72.06 166 LYS B O 1
ATOM 3950 N N . ARG B 1 167 ? 34.062 -0.286 14.008 1 69 167 ARG B N 1
ATOM 3951 C CA . ARG B 1 167 ? 33.688 -1.567 14.594 1 69 167 ARG B CA 1
ATOM 3952 C C . ARG B 1 167 ? 33.438 -1.436 16.094 1 69 167 ARG B C 1
ATOM 3954 O O . ARG B 1 167 ? 34.281 -0.847 16.812 1 69 167 ARG B O 1
ATOM 3961 N N . GLY B 1 168 ? 32.25 -1.971 16.594 1 69.19 168 GLY B N 1
ATOM 3962 C CA . GLY B 1 168 ? 31.953 -1.933 18.016 1 69.19 168 GLY B CA 1
ATOM 3963 C C . GLY B 1 168 ? 31.094 -0.752 18.406 1 69.19 168 GLY B C 1
ATOM 3964 O O . GLY B 1 168 ? 30.469 -0.759 19.484 1 69.19 168 GLY B O 1
ATOM 3965 N N . GLU B 1 169 ? 31.141 0.295 17.609 1 69.44 169 GLU B N 1
ATOM 3966 C CA . GLU B 1 169 ? 30.297 1.454 17.859 1 69.44 169 GLU B CA 1
ATOM 3967 C C . GLU B 1 169 ? 28.859 1.197 17.422 1 69.44 169 GLU B C 1
ATOM 3969 O O . GLU B 1 169 ? 28.609 0.357 16.562 1 69.44 169 GLU B O 1
ATOM 3974 N N . LEU B 1 170 ? 27.984 1.904 18.188 1 68.62 170 LEU B N 1
ATOM 3975 C CA . LEU B 1 170 ? 26.594 1.773 17.812 1 68.62 170 LEU B CA 1
ATOM 3976 C C . LEU B 1 170 ? 26.375 2.268 16.375 1 68.62 170 LEU B C 1
ATOM 3978 O O . LEU B 1 170 ? 26.828 3.352 16.016 1 68.62 170 LEU B O 1
ATOM 3982 N N . SER B 1 171 ? 25.891 1.479 15.617 1 69.38 171 SER B N 1
ATOM 3983 C CA . SER B 1 171 ? 25.719 1.782 14.195 1 69.38 171 SER B CA 1
ATOM 3984 C C . SER B 1 171 ? 24.375 2.455 13.938 1 69.38 171 SER B C 1
ATOM 3986 O O . SER B 1 171 ? 24.156 3.014 12.859 1 69.38 171 SER B O 1
ATOM 3988 N N . CYS B 1 172 ? 23.641 2.547 15.008 1 74.56 172 CYS B N 1
ATOM 3989 C CA . CYS B 1 172 ? 22.297 3.061 14.789 1 74.56 172 CYS B CA 1
ATOM 3990 C C . CYS B 1 172 ? 22.188 4.523 15.203 1 74.56 172 CYS B C 1
ATOM 3992 O O . CYS B 1 172 ? 22.922 4.977 16.094 1 74.56 172 CYS B O 1
ATOM 3994 N N . ASN B 1 173 ? 21.328 5.387 14.484 1 79.81 173 ASN B N 1
ATOM 3995 C CA . ASN B 1 173 ? 21 6.746 14.898 1 79.81 173 ASN B CA 1
ATOM 3996 C C . ASN B 1 173 ? 20.344 6.77 16.266 1 79.81 173 ASN B C 1
ATOM 3998 O O . ASN B 1 173 ? 19.344 6.094 16.5 1 79.81 173 ASN B O 1
ATOM 4002 N N . PRO B 1 174 ? 20.906 7.473 17.156 1 79.44 174 PRO B N 1
ATOM 4003 C CA . PRO B 1 174 ? 20.359 7.484 18.516 1 79.44 174 PRO B CA 1
ATOM 4004 C C . PRO B 1 174 ? 18.938 8.031 18.578 1 79.44 174 PRO B C 1
ATOM 4006 O O . PRO B 1 174 ? 18.203 7.738 19.531 1 79.44 174 PRO B O 1
ATOM 4009 N N . LEU B 1 175 ? 18.562 8.82 17.656 1 86 175 LEU B N 1
ATOM 4010 C CA . LEU B 1 175 ? 17.234 9.414 17.641 1 86 175 LEU B CA 1
ATOM 4011 C C . LEU B 1 175 ? 16.203 8.414 17.125 1 86 175 LEU B C 1
ATOM 4013 O O . LEU B 1 175 ? 14.992 8.664 17.203 1 86 175 LEU B O 1
ATOM 4017 N N . GLY B 1 176 ? 16.656 7.348 16.594 1 90.5 176 GLY B N 1
ATOM 4018 C CA . GLY B 1 176 ? 15.75 6.34 16.078 1 90.5 176 GLY B CA 1
ATOM 4019 C C . GLY B 1 176 ? 15.852 6.152 14.57 1 90.5 176 GLY B C 1
ATOM 4020 O O . GLY B 1 176 ? 16.812 6.629 13.953 1 90.5 176 GLY B O 1
ATOM 4021 N N . LYS B 1 177 ? 14.961 5.398 14.094 1 92 177 LYS B N 1
ATOM 4022 C CA . LYS B 1 177 ? 15.031 5.074 12.672 1 92 177 LYS B CA 1
ATOM 4023 C C . LYS B 1 177 ? 13.914 5.762 11.898 1 92 177 LYS B C 1
ATOM 4025 O O . LYS B 1 177 ? 12.953 6.254 12.492 1 92 177 LYS B O 1
ATOM 4030 N N . ASN B 1 178 ? 14.07 5.887 10.617 1 96.06 178 ASN B N 1
ATOM 4031 C CA . ASN B 1 178 ? 13.023 6.312 9.688 1 96.06 178 ASN B CA 1
ATOM 4032 C C . ASN B 1 178 ? 11.781 5.438 9.805 1 96.06 178 ASN B C 1
ATOM 4034 O O . ASN B 1 178 ? 11.867 4.211 9.719 1 96.06 178 ASN B O 1
ATOM 4038 N N . PRO B 1 179 ? 10.664 6.066 10.094 1 95.75 179 PRO B N 1
ATOM 4039 C CA . PRO B 1 179 ? 9.469 5.246 10.281 1 95.75 179 PRO B CA 1
ATOM 4040 C C . PRO B 1 179 ? 9.039 4.535 8.992 1 95.75 179 PRO B C 1
ATOM 4042 O O . PRO B 1 179 ? 8.07 3.771 9 1 95.75 179 PRO B O 1
ATOM 4045 N N . SER B 1 180 ? 9.664 4.746 7.891 1 96.94 180 SER B N 1
ATOM 4046 C CA . SER B 1 180 ? 9.398 4.133 6.594 1 96.94 180 SER B CA 1
ATOM 4047 C C . SER B 1 180 ? 8.016 4.516 6.074 1 96.94 180 SER B C 1
ATOM 4049 O O . SER B 1 180 ? 7.414 5.477 6.551 1 96.94 180 SER B O 1
ATOM 4051 N N . ASP B 1 181 ? 7.559 3.846 5 1 98.06 181 ASP B N 1
ATOM 4052 C CA . ASP B 1 181 ? 6.359 4.312 4.316 1 98.06 181 ASP B CA 1
ATOM 4053 C C . ASP B 1 181 ? 5.176 3.383 4.578 1 98.06 181 ASP B C 1
ATOM 4055 O O . ASP B 1 181 ? 4.199 3.389 3.83 1 98.06 181 ASP B O 1
ATOM 4059 N N . ILE B 1 182 ? 5.258 2.564 5.539 1 97.75 182 ILE B N 1
ATOM 4060 C CA . ILE B 1 182 ? 4.129 1.815 6.074 1 97.75 182 ILE B CA 1
ATOM 4061 C C . ILE B 1 182 ? 3.91 2.191 7.539 1 97.75 182 ILE B C 1
ATOM 4063 O O . ILE B 1 182 ? 4.766 1.93 8.391 1 97.75 182 ILE B O 1
ATOM 4067 N N . TRP B 1 183 ? 2.799 2.789 7.848 1 97.5 183 TRP B N 1
ATOM 4068 C CA . TRP B 1 183 ? 2.494 3.273 9.188 1 97.5 183 TRP B CA 1
ATOM 4069 C C . TRP B 1 183 ? 1.338 2.488 9.797 1 97.5 183 TRP B C 1
ATOM 4071 O O . TRP B 1 183 ? 0.213 2.533 9.297 1 97.5 183 TRP B O 1
ATOM 4081 N N . GLU B 1 184 ? 1.622 1.791 10.836 1 95 184 GLU B N 1
ATOM 4082 C CA . GLU B 1 184 ? 0.572 1.098 11.57 1 95 184 GLU B CA 1
ATOM 4083 C C . GLU B 1 184 ? -0.034 1.997 12.648 1 95 184 GLU B C 1
ATOM 4085 O O . GLU B 1 184 ? 0.524 2.137 13.734 1 95 184 GLU B O 1
ATOM 4090 N N . ILE B 1 185 ? -1.101 2.619 12.391 1 95.44 185 ILE B N 1
ATOM 4091 C CA . ILE B 1 185 ? -1.834 3.539 13.258 1 95.44 185 ILE B CA 1
ATOM 4092 C C . ILE B 1 185 ? -3.314 3.16 13.273 1 95.44 185 ILE B C 1
ATOM 4094 O O . ILE B 1 185 ? -3.963 3.119 12.227 1 95.44 185 ILE B O 1
ATOM 4098 N N . PRO B 1 186 ? -3.871 2.869 14.43 1 94 186 PRO B N 1
ATOM 4099 C CA . PRO B 1 186 ? -5.273 2.453 14.484 1 94 186 PRO B CA 1
ATOM 4100 C C . PRO B 1 186 ? -6.227 3.516 13.938 1 94 186 PRO B C 1
ATOM 4102 O O . PRO B 1 186 ? -6.008 4.711 14.148 1 94 186 PRO B O 1
ATOM 4105 N N . ASN B 1 187 ? -7.18 3.021 13.203 1 93.69 187 ASN B N 1
ATOM 4106 C CA . ASN B 1 187 ? -8.227 3.947 12.797 1 93.69 187 ASN B CA 1
ATOM 4107 C C . ASN B 1 187 ? -9.164 4.293 13.953 1 93.69 187 ASN B C 1
ATOM 4109 O O . ASN B 1 187 ? -9.164 3.605 14.977 1 93.69 187 ASN B O 1
ATOM 4113 N N . VAL B 1 188 ? -9.867 5.441 13.836 1 93.44 188 VAL B N 1
ATOM 4114 C CA . VAL B 1 188 ? -10.75 5.914 14.891 1 93.44 188 VAL B CA 1
ATOM 4115 C C . VAL B 1 188 ? -12.102 5.211 14.797 1 93.44 188 VAL B C 1
ATOM 4117 O O . VAL B 1 188 ? -12.969 5.625 14.023 1 93.44 188 VAL B O 1
ATOM 4120 N N . LYS B 1 189 ? -12.18 4.172 15.5 1 87.31 189 LYS B N 1
ATOM 4121 C CA . LYS B 1 189 ? -13.414 3.396 15.586 1 87.31 189 LYS B CA 1
ATOM 4122 C C . LYS B 1 189 ? -13.945 3.359 17.016 1 87.31 189 LYS B C 1
ATOM 4124 O O . LYS B 1 189 ? -13.484 4.121 17.875 1 87.31 189 LYS B O 1
ATOM 4129 N N . SER B 1 190 ? -15.047 2.629 17.297 1 77.75 190 SER B N 1
ATOM 4130 C CA . SER B 1 190 ? -15.953 2.705 18.438 1 77.75 190 SER B CA 1
ATOM 4131 C C . SER B 1 190 ? -15.188 2.867 19.734 1 77.75 190 SER B C 1
ATOM 4133 O O . SER B 1 190 ? -15.516 3.732 20.562 1 77.75 190 SER B O 1
ATOM 4135 N N . ASN B 1 191 ? -14.062 2.271 20.031 1 82.44 191 ASN B N 1
ATOM 4136 C CA . ASN B 1 191 ? -13.414 2.348 21.328 1 82.44 191 ASN B CA 1
ATOM 4137 C C . ASN B 1 191 ? -12.172 3.232 21.281 1 82.44 191 ASN B C 1
ATOM 4139 O O . ASN B 1 191 ? -11.406 3.285 22.25 1 82.44 191 ASN B O 1
ATOM 4143 N N . HIS B 1 192 ? -12.148 4.012 20.312 1 89.38 192 HIS B N 1
ATOM 4144 C CA . HIS B 1 192 ? -10.977 4.879 20.188 1 89.38 192 HIS B CA 1
ATOM 4145 C C . HIS B 1 192 ? -11.148 6.152 21 1 89.38 192 HIS B C 1
ATOM 4147 O O . HIS B 1 192 ? -12.227 6.746 21.016 1 89.38 192 HIS B O 1
ATOM 4153 N N . VAL B 1 193 ? -10.141 6.676 21.625 1 91.88 193 VAL B N 1
ATOM 4154 C CA . VAL B 1 193 ? -10.164 7.809 22.547 1 91.88 193 VAL B CA 1
ATOM 4155 C C . VAL B 1 193 ? -10.57 9.078 21.797 1 91.88 193 VAL B C 1
ATOM 4157 O O . VAL B 1 193 ? -11.141 10 22.391 1 91.88 193 VAL B O 1
ATOM 4160 N N . GLU B 1 194 ? -10.375 9.117 20.5 1 94.31 194 GLU B N 1
ATOM 4161 C CA . GLU B 1 194 ? -10.625 10.32 19.703 1 94.31 194 GLU B CA 1
ATOM 4162 C C . GLU B 1 194 ? -12 10.258 19.047 1 94.31 194 GLU B C 1
ATOM 4164 O O . GLU B 1 194 ? -12.398 11.195 18.344 1 94.31 194 GLU B O 1
ATOM 4169 N N . LYS B 1 195 ? -12.695 9.188 19.25 1 93.75 195 LYS B N 1
ATOM 4170 C CA . LYS B 1 195 ? -13.938 8.961 18.516 1 93.75 195 LYS B CA 1
ATOM 4171 C C . LYS B 1 195 ? -14.914 10.125 18.719 1 93.75 195 LYS B C 1
ATOM 4173 O O . LYS B 1 195 ? -15.094 10.594 19.844 1 93.75 195 LYS B O 1
ATOM 4178 N N . THR B 1 196 ? -15.453 10.648 17.641 1 94 196 THR B N 1
ATOM 4179 C CA . THR B 1 196 ? -16.516 11.648 17.609 1 94 196 THR B CA 1
ATOM 4180 C C . THR B 1 196 ? -17.719 11.141 16.844 1 94 196 THR B C 1
ATOM 4182 O O . THR B 1 196 ? -17.875 9.938 16.641 1 94 196 THR B O 1
ATOM 4185 N N . ILE B 1 197 ? -18.578 12.008 16.422 1 92.75 197 ILE B N 1
ATOM 4186 C CA . ILE B 1 197 ? -19.766 11.633 15.672 1 92.75 197 ILE B CA 1
ATOM 4187 C C . ILE B 1 197 ? -19.406 11.406 14.211 1 92.75 197 ILE B C 1
ATOM 4189 O O . ILE B 1 197 ? -20.203 10.852 13.445 1 92.75 197 ILE B O 1
ATOM 4193 N N . HIS B 1 198 ? -18.266 11.945 13.836 1 92.75 198 HIS B N 1
ATOM 4194 C CA . HIS B 1 198 ? -17.844 11.742 12.453 1 92.75 198 HIS B CA 1
ATOM 4195 C C . HIS B 1 198 ? -17.5 10.281 12.195 1 92.75 198 HIS B C 1
ATOM 4197 O O . HIS B 1 198 ? -16.703 9.688 12.93 1 92.75 198 HIS B O 1
ATOM 4203 N N . PRO B 1 199 ? -17.984 9.656 11.18 1 88.25 199 PRO B N 1
ATOM 4204 C CA . PRO B 1 199 ? -17.828 8.219 10.969 1 88.25 199 PRO B CA 1
ATOM 4205 C C . PRO B 1 199 ? -16.438 7.84 10.492 1 88.25 199 PRO B C 1
ATOM 4207 O O . PRO B 1 199 ? -16 6.699 10.672 1 88.25 199 PRO B O 1
ATOM 4210 N N . CYS B 1 200 ? -15.695 8.727 9.844 1 88.31 200 CYS B N 1
ATOM 4211 C CA . CYS B 1 200 ? -14.453 8.336 9.18 1 88.31 200 CYS B CA 1
ATOM 4212 C C . CYS B 1 200 ? -13.344 9.328 9.477 1 88.31 200 CYS B C 1
ATOM 4214 O O . CYS B 1 200 ? -12.539 9.648 8.594 1 88.31 200 CYS B O 1
ATOM 4216 N N . GLN B 1 201 ? -13.258 9.82 10.68 1 93.25 201 GLN B N 1
ATOM 4217 C CA . GLN B 1 201 ? -12.172 10.734 11.008 1 93.25 201 GLN B CA 1
ATOM 4218 C C . GLN B 1 201 ? -10.836 9.992 11.094 1 93.25 201 GLN B C 1
ATOM 4220 O O . GLN B 1 201 ? -10.781 8.859 11.586 1 93.25 201 GLN B O 1
ATOM 4225 N N . PHE B 1 202 ? -9.766 10.508 10.492 1 95.31 202 PHE B N 1
ATOM 4226 C CA . PHE B 1 202 ? -8.445 9.914 10.695 1 95.31 202 PHE B CA 1
ATOM 4227 C C . PHE B 1 202 ? -7.863 10.336 12.031 1 95.31 202 PHE B C 1
ATOM 4229 O O . PHE B 1 202 ? -8.219 11.391 12.57 1 95.31 202 PHE B O 1
ATOM 4236 N N . PRO B 1 203 ? -7.027 9.523 12.648 1 96.62 203 PRO B N 1
ATOM 4237 C CA . PRO B 1 203 ? -6.426 9.836 13.945 1 96.62 203 PRO B CA 1
ATOM 4238 C C . PRO B 1 203 ? -5.453 11.016 13.875 1 96.62 203 PRO B C 1
ATOM 4240 O O . PRO B 1 203 ? -4.734 11.164 12.883 1 96.62 203 PRO B O 1
ATOM 4243 N N . ILE B 1 204 ? -5.352 11.75 14.898 1 97.56 204 ILE B N 1
ATOM 4244 C CA . ILE B 1 204 ? -4.488 12.922 14.969 1 97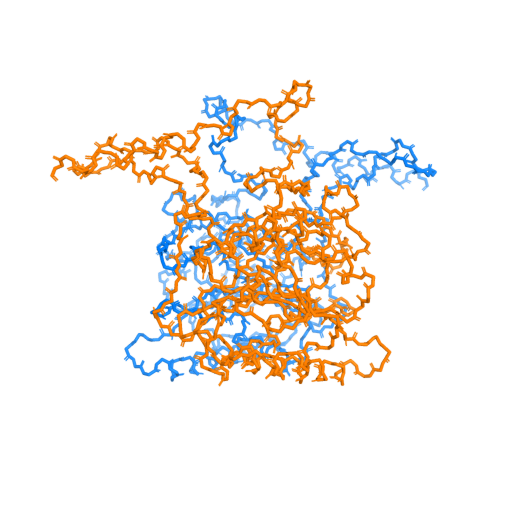.56 204 ILE B CA 1
ATOM 4245 C C . ILE B 1 204 ? -3.031 12.508 14.766 1 97.56 204 ILE B C 1
ATOM 4247 O O . ILE B 1 204 ? -2.25 13.234 14.156 1 97.56 204 ILE B O 1
ATOM 4251 N N . GLU B 1 205 ? -2.668 11.281 15.242 1 96.75 205 GLU B N 1
ATOM 4252 C CA . GLU B 1 205 ? -1.303 10.781 15.117 1 96.75 205 GLU B CA 1
ATOM 4253 C C . GLU B 1 205 ? -0.862 10.734 13.656 1 96.75 205 GLU B C 1
ATOM 4255 O O . GLU B 1 205 ? 0.291 11.039 13.344 1 96.75 205 GLU B O 1
ATOM 4260 N N . LEU B 1 206 ? -1.716 10.32 12.836 1 97.94 206 LEU B N 1
ATOM 4261 C CA . LEU B 1 206 ? -1.427 10.227 11.414 1 97.94 206 LEU B CA 1
ATOM 4262 C C . LEU B 1 206 ? -1.02 11.586 10.852 1 97.94 206 LEU B C 1
ATOM 4264 O O . LEU B 1 206 ? -0.003 11.695 10.164 1 97.94 206 LEU B O 1
ATOM 4268 N N . ILE B 1 207 ? -1.759 12.617 11.203 1 98.44 207 ILE B N 1
ATOM 4269 C CA . ILE B 1 207 ? -1.538 13.969 10.703 1 98.44 207 ILE B CA 1
ATOM 4270 C C . ILE B 1 207 ? -0.328 14.586 11.398 1 98.44 207 ILE B C 1
ATOM 4272 O O . ILE B 1 207 ? 0.45 15.312 10.781 1 98.44 207 ILE B O 1
ATOM 4276 N N . GLU B 1 208 ? -0.227 14.297 12.656 1 98.06 208 GLU B N 1
ATOM 4277 C CA . GLU B 1 208 ? 0.896 14.836 13.422 1 98.06 208 GLU B CA 1
ATOM 4278 C C . GLU B 1 208 ? 2.229 14.453 12.781 1 98.06 208 GLU B C 1
ATOM 4280 O O . GLU B 1 208 ? 3.145 15.273 12.703 1 98.06 208 GLU B O 1
ATOM 4285 N N . ARG B 1 209 ? 2.33 13.203 12.391 1 98.38 209 ARG B N 1
ATOM 4286 C CA . ARG B 1 209 ? 3.564 12.758 11.75 1 98.38 209 ARG B CA 1
ATOM 4287 C C . ARG B 1 209 ? 3.85 13.562 10.484 1 98.38 209 ARG B C 1
ATOM 4289 O O . ARG B 1 209 ? 5 13.922 10.219 1 98.38 209 ARG B O 1
ATOM 4296 N N . LEU B 1 210 ? 2.869 13.891 9.758 1 98.88 210 LEU B N 1
ATOM 4297 C CA . LEU B 1 210 ? 3.016 14.688 8.547 1 98.88 210 LEU B CA 1
ATOM 4298 C C . LEU B 1 210 ? 3.373 16.125 8.883 1 98.88 210 LEU B C 1
ATOM 4300 O O . LEU B 1 210 ? 4.27 16.719 8.266 1 98.88 210 LEU B O 1
ATOM 4304 N N . VAL B 1 211 ? 2.729 16.703 9.875 1 98.88 211 VAL B N 1
ATOM 4305 C CA . VAL B 1 211 ? 2.969 18.094 10.289 1 98.88 211 VAL B CA 1
ATOM 4306 C C . VAL B 1 211 ? 4.41 18.234 10.773 1 98.88 211 VAL B C 1
ATOM 4308 O O . VAL B 1 211 ? 5.121 19.156 10.344 1 98.88 211 VAL B O 1
ATOM 4311 N N . LEU B 1 212 ? 4.82 17.297 11.578 1 98.75 212 LEU B N 1
ATOM 4312 C CA . LEU B 1 212 ? 6.141 17.391 12.188 1 98.75 212 LEU B CA 1
ATOM 4313 C C . LEU B 1 212 ? 7.238 17.188 11.148 1 98.75 212 LEU B C 1
ATOM 4315 O O . LEU B 1 212 ? 8.297 17.812 11.227 1 98.75 212 LEU B O 1
ATOM 4319 N N . SER B 1 213 ? 6.992 16.359 10.211 1 98.75 213 SER B N 1
ATOM 4320 C CA . SER B 1 213 ? 8.031 16.016 9.25 1 98.75 213 SER B CA 1
ATOM 4321 C C . SER B 1 213 ? 8.078 17.031 8.109 1 98.75 213 SER B C 1
ATOM 4323 O O . SER B 1 213 ? 9.125 17.219 7.484 1 98.75 213 SER B O 1
ATOM 4325 N N . MET B 1 214 ? 6.941 17.766 7.867 1 98.88 214 MET B N 1
ATOM 4326 C CA . MET B 1 214 ? 6.875 18.484 6.594 1 98.88 214 MET B CA 1
ATOM 4327 C C . MET B 1 214 ? 6.668 19.984 6.824 1 98.88 214 MET B C 1
ATOM 4329 O O . MET B 1 214 ? 6.43 20.734 5.875 1 98.88 214 MET B O 1
ATOM 4333 N N . THR B 1 215 ? 6.684 20.422 8.031 1 98.88 215 THR B N 1
ATOM 4334 C CA . THR B 1 215 ? 6.523 21.828 8.367 1 98.88 215 THR B CA 1
ATOM 4335 C C . THR B 1 215 ? 7.477 22.234 9.492 1 98.88 215 THR B C 1
ATOM 4337 O O . THR B 1 215 ? 8.133 21.375 10.086 1 98.88 215 THR B O 1
ATOM 4340 N N . ASN B 1 216 ? 7.574 23.516 9.703 1 98.81 216 ASN B N 1
ATOM 4341 C CA . ASN B 1 216 ? 8.219 24.141 10.852 1 98.81 216 ASN B CA 1
ATOM 4342 C C . ASN B 1 216 ? 7.219 24.922 11.703 1 98.81 216 ASN B C 1
ATOM 4344 O O . ASN B 1 216 ? 6.09 25.156 11.273 1 98.81 216 ASN B O 1
ATOM 4348 N N . GLU B 1 217 ? 7.656 25.266 12.906 1 98.62 217 GLU B N 1
ATOM 4349 C CA . GLU B 1 217 ? 6.793 26.062 13.773 1 98.62 217 GLU B CA 1
ATOM 4350 C C . GLU B 1 217 ? 6.312 27.328 13.078 1 98.62 217 GLU B C 1
ATOM 4352 O O . GLU B 1 217 ? 7.074 27.969 12.352 1 98.62 217 GLU B O 1
ATOM 4357 N N . ASN B 1 218 ? 5 27.609 13.25 1 98.19 218 ASN B N 1
ATOM 4358 C CA . ASN B 1 218 ? 4.324 28.812 12.766 1 98.19 218 ASN B CA 1
ATOM 4359 C C . ASN B 1 218 ? 3.928 28.672 11.297 1 98.19 218 ASN B C 1
ATOM 4361 O O . ASN B 1 218 ? 3.299 29.562 10.734 1 98.19 218 ASN B O 1
ATOM 4365 N N . ASP B 1 219 ? 4.297 27.531 10.664 1 98.69 219 ASP B N 1
ATOM 4366 C CA . ASP B 1 219 ? 3.834 27.297 9.297 1 98.69 219 ASP B CA 1
ATOM 4367 C C . ASP B 1 219 ? 2.328 27.047 9.266 1 98.69 219 ASP B C 1
ATOM 4369 O O . ASP B 1 219 ? 1.749 26.578 10.25 1 98.69 219 ASP B O 1
ATOM 4373 N N . TYR B 1 220 ? 1.704 27.312 8.125 1 98.75 220 TYR B N 1
ATOM 4374 C CA . TYR B 1 220 ? 0.279 27.062 7.93 1 98.75 220 TYR B CA 1
ATOM 4375 C C . TYR B 1 220 ? 0.033 25.672 7.383 1 98.75 220 TYR B C 1
ATOM 4377 O O . TYR B 1 220 ? 0.708 25.234 6.445 1 98.75 220 TYR B O 1
ATOM 4385 N N . VAL B 1 221 ? -0.888 24.984 7.98 1 98.94 221 VAL B N 1
ATOM 4386 C CA . VAL B 1 221 ? -1.379 23.688 7.527 1 98.94 221 VAL B CA 1
ATOM 4387 C C . VAL B 1 221 ? -2.84 23.797 7.098 1 98.94 221 VAL B C 1
ATOM 4389 O O . VAL B 1 221 ? -3.68 24.281 7.863 1 98.94 221 VAL B O 1
ATOM 4392 N N . PHE B 1 222 ? -3.146 23.328 5.891 1 98.94 222 PHE B N 1
ATOM 4393 C CA . PHE B 1 222 ? -4.484 23.516 5.34 1 98.94 222 PHE B CA 1
ATOM 4394 C C . PHE B 1 222 ? -5.148 22.172 5.078 1 98.94 222 PHE B C 1
ATOM 4396 O O . PHE B 1 222 ? -4.512 21.25 4.559 1 98.94 222 PHE B O 1
ATOM 4403 N N . ASP B 1 223 ? -6.418 22.078 5.457 1 98.94 223 ASP B N 1
ATOM 4404 C CA . ASP B 1 223 ? -7.289 20.953 5.168 1 98.94 223 ASP B CA 1
ATOM 4405 C C . ASP B 1 223 ? -8.617 21.406 4.566 1 98.94 223 ASP B C 1
ATOM 4407 O O . ASP B 1 223 ? -9.469 21.953 5.277 1 98.94 223 ASP B O 1
ATOM 4411 N N . PRO B 1 224 ? -8.82 21.203 3.268 1 98.75 224 PRO B N 1
ATOM 4412 C CA . PRO B 1 224 ? -10.062 21.672 2.639 1 98.75 224 PRO B CA 1
ATOM 4413 C C . PRO B 1 224 ? -11.289 20.891 3.107 1 98.75 224 PRO B C 1
ATOM 4415 O O . PRO B 1 224 ? -12.414 21.359 2.957 1 98.75 224 PRO B O 1
ATOM 4418 N N . PHE B 1 225 ? -11.109 19.719 3.574 1 98.25 225 PHE B N 1
ATOM 4419 C CA . PHE B 1 225 ? -12.18 18.891 4.086 1 98.25 225 PHE B CA 1
ATOM 4420 C C . PHE B 1 225 ? -11.945 18.531 5.547 1 98.25 225 PHE B C 1
ATOM 4422 O O . PHE B 1 225 ? -11.68 17.375 5.875 1 98.25 225 PHE B O 1
ATOM 4429 N N . LEU B 1 226 ? -12.211 19.422 6.367 1 98.44 226 LEU B N 1
ATOM 4430 C CA . LEU B 1 226 ? -11.664 19.453 7.715 1 98.44 226 LEU B CA 1
ATOM 4431 C C . LEU B 1 226 ? -12.359 18.438 8.609 1 98.44 226 LEU B C 1
ATOM 4433 O O . LEU B 1 226 ? -11.75 17.891 9.531 1 98.44 226 LEU B O 1
ATOM 4437 N N . GLY B 1 227 ? -13.625 18.172 8.328 1 97.62 227 GLY B N 1
ATOM 4438 C CA . GLY B 1 227 ? -14.367 17.281 9.219 1 97.62 227 GLY B CA 1
ATOM 4439 C C . GLY B 1 227 ? -14.383 17.766 10.656 1 97.62 227 GLY B C 1
ATOM 4440 O O . GLY B 1 227 ? -14.727 18.922 10.93 1 97.62 227 GLY B O 1
ATOM 4441 N N . VAL B 1 228 ? -13.898 16.922 11.547 1 98.19 228 VAL B N 1
ATOM 4442 C CA . VAL B 1 228 ? -14 17.25 12.961 1 98.19 228 VAL B CA 1
ATOM 4443 C C . VAL B 1 228 ? -12.664 17.797 13.453 1 98.19 228 VAL B C 1
ATOM 4445 O O . VAL B 1 228 ? -12.375 17.781 14.656 1 98.19 228 VAL B O 1
ATOM 4448 N N . GLY B 1 229 ? -11.773 18.188 12.617 1 98.5 229 GLY B N 1
ATOM 4449 C CA . GLY B 1 229 ? -10.688 19.094 12.953 1 98.5 229 GLY B CA 1
ATOM 4450 C C . GLY B 1 229 ? -9.406 18.375 13.336 1 98.5 229 GLY B C 1
ATOM 4451 O O . GLY B 1 229 ? -8.578 18.906 14.07 1 98.5 229 GLY B O 1
ATOM 4452 N N . SER B 1 230 ? -9.203 17.078 12.891 1 98.31 230 SER B N 1
ATOM 4453 C CA . SER B 1 230 ? -7.965 16.375 13.203 1 98.31 230 SER B CA 1
ATOM 4454 C C . SER B 1 230 ? -6.746 17.156 12.719 1 98.31 230 SER B C 1
ATOM 4456 O O . SER B 1 230 ? -5.742 17.25 13.43 1 98.31 230 SER B O 1
ATOM 4458 N N . THR B 1 231 ? -6.859 17.781 11.602 1 98.81 231 THR B N 1
ATOM 4459 C CA . THR B 1 231 ? -5.746 18.516 10.992 1 98.81 231 THR B CA 1
ATOM 4460 C C . THR B 1 231 ? -5.422 19.766 11.789 1 98.81 231 THR B C 1
ATOM 4462 O O . THR B 1 231 ? -4.262 20 12.148 1 98.81 231 THR B O 1
ATOM 4465 N N . THR B 1 232 ? -6.441 20.609 12.07 1 98.81 232 THR B N 1
ATOM 4466 C CA . THR B 1 232 ? -6.184 21.844 12.812 1 98.81 232 THR B CA 1
ATOM 4467 C C . THR B 1 232 ? -5.727 21.531 14.234 1 98.81 232 THR B C 1
ATOM 4469 O O . THR B 1 232 ? -4.871 22.219 14.789 1 98.81 232 THR B O 1
ATOM 4472 N N . ALA B 1 233 ? -6.246 20.469 14.828 1 98.62 233 ALA B N 1
ATOM 4473 C CA . ALA B 1 233 ? -5.801 20.047 16.156 1 98.62 233 ALA B CA 1
ATOM 4474 C C . ALA B 1 233 ? -4.32 19.656 16.141 1 98.62 233 ALA B C 1
ATOM 4476 O O . ALA B 1 233 ? -3.549 20.094 16.984 1 98.62 233 ALA B O 1
ATOM 4477 N N . ALA B 1 234 ? -3.904 18.844 15.164 1 98.56 234 ALA B N 1
ATOM 4478 C CA . ALA B 1 234 ? -2.512 18.422 15.047 1 98.56 234 ALA B CA 1
ATOM 4479 C C . ALA B 1 234 ? -1.593 19.625 14.836 1 98.56 234 ALA B C 1
ATOM 4481 O O . ALA B 1 234 ? -0.488 19.672 15.383 1 98.56 234 ALA B O 1
ATOM 4482 N N . ALA B 1 235 ? -2.045 20.578 14.055 1 98.81 235 ALA B N 1
ATOM 4483 C CA . ALA B 1 235 ? -1.243 21.75 13.758 1 98.81 235 ALA B CA 1
ATOM 4484 C C . ALA B 1 235 ? -0.991 22.578 15.016 1 98.81 235 ALA B C 1
ATOM 4486 O O . ALA B 1 235 ? 0.16 22.797 15.406 1 98.81 235 ALA B O 1
ATOM 4487 N N . VAL B 1 236 ? -2.039 22.969 15.719 1 98.69 236 VAL B N 1
ATOM 4488 C CA . VAL B 1 236 ? -1.902 23.891 16.844 1 98.69 236 VAL B CA 1
ATOM 4489 C C . VAL B 1 236 ? -1.226 23.172 18.016 1 98.69 236 VAL B C 1
ATOM 4491 O O . VAL B 1 236 ? -0.479 23.797 18.781 1 98.69 236 VAL B O 1
ATOM 4494 N N . LYS B 1 237 ? -1.479 21.875 18.125 1 97.81 237 LYS B N 1
ATOM 4495 C CA . LYS B 1 237 ? -0.803 21.078 19.141 1 97.81 237 LYS B CA 1
ATOM 4496 C C . LYS B 1 237 ? 0.713 21.172 18.984 1 97.81 237 LYS B C 1
ATOM 4498 O O . LYS B 1 237 ? 1.446 21.078 19.969 1 97.81 237 LYS B O 1
ATOM 4503 N N . ASN B 1 238 ? 1.162 21.344 17.797 1 98.06 238 ASN B N 1
ATOM 4504 C CA . ASN B 1 238 ? 2.588 21.344 17.5 1 98.06 238 ASN B CA 1
ATOM 4505 C C . ASN B 1 238 ? 3.072 22.719 17.062 1 98.06 238 ASN B C 1
ATOM 4507 O O . ASN B 1 238 ? 4.004 22.844 16.266 1 98.06 238 ASN B O 1
ATOM 4511 N N . LYS B 1 239 ? 2.4 23.75 17.5 1 98.19 239 LYS B N 1
ATOM 4512 C CA . LYS B 1 239 ? 2.785 25.156 17.375 1 98.19 239 LYS B CA 1
ATOM 4513 C C . LYS B 1 239 ? 2.826 25.594 15.906 1 98.19 239 LYS B C 1
ATOM 4515 O O . LYS B 1 239 ? 3.719 26.328 15.492 1 98.19 239 LYS B O 1
ATOM 4520 N N . ARG B 1 240 ? 2.027 24.969 15.109 1 98.69 240 ARG B N 1
ATOM 4521 C CA . ARG B 1 240 ? 1.738 25.453 13.766 1 98.69 240 ARG B CA 1
ATOM 4522 C C . ARG B 1 240 ? 0.367 26.109 13.695 1 98.69 240 ARG B C 1
ATOM 4524 O O . ARG B 1 240 ? -0.389 26.078 14.672 1 98.69 240 ARG B O 1
ATOM 4531 N N . LYS B 1 241 ? 0.06 26.734 12.594 1 98.69 241 LYS B N 1
ATOM 4532 C CA . LYS B 1 241 ? -1.24 27.359 12.367 1 98.69 241 LYS B CA 1
ATOM 4533 C C . LYS B 1 241 ? -2.129 26.469 11.5 1 98.69 241 LYS B C 1
ATOM 4535 O O . LYS B 1 241 ? -1.687 25.969 10.469 1 98.69 241 LYS B O 1
ATOM 4540 N N . GLY B 1 242 ? -3.381 26.25 11.953 1 98.62 242 GLY B N 1
ATOM 4541 C CA . GLY B 1 242 ? -4.301 25.391 11.211 1 98.62 242 GLY B CA 1
ATOM 4542 C C . GLY B 1 242 ? -5.34 26.172 10.43 1 98.62 242 GLY B C 1
ATOM 4543 O O . GLY B 1 242 ? -5.855 27.188 10.914 1 98.62 242 GLY B O 1
ATOM 4544 N N . ILE B 1 243 ? -5.562 25.797 9.188 1 98.81 243 ILE B N 1
ATOM 4545 C CA . ILE B 1 243 ? -6.609 26.359 8.344 1 98.81 243 ILE B CA 1
ATOM 4546 C C . ILE B 1 243 ? -7.488 25.234 7.801 1 98.81 243 ILE B C 1
ATOM 4548 O O . ILE B 1 243 ? -6.984 24.188 7.387 1 98.81 243 ILE B O 1
ATOM 4552 N N . GLY B 1 244 ? -8.805 25.391 7.805 1 98.44 244 GLY B N 1
ATOM 4553 C CA . GLY B 1 244 ? -9.656 24.375 7.203 1 98.44 244 GLY B CA 1
ATOM 4554 C C . GLY B 1 244 ? -11.07 24.859 6.957 1 98.44 244 GLY B C 1
ATOM 4555 O O . GLY B 1 244 ? -11.445 25.953 7.395 1 98.44 244 GLY B O 1
ATOM 4556 N N . SER B 1 245 ? -11.805 24.109 6.191 1 98.5 245 SER B N 1
ATOM 4557 C CA . SER B 1 245 ? -13.203 24.359 5.883 1 98.5 245 SER B CA 1
ATOM 4558 C C . SER B 1 245 ? -14.062 23.125 6.148 1 98.5 245 SER B C 1
ATOM 4560 O O . SER B 1 245 ? -13.633 22 5.883 1 98.5 245 SER B O 1
ATOM 4562 N N . GLU B 1 246 ? -15.18 23.344 6.719 1 98.06 246 GLU B N 1
ATOM 4563 C CA . GLU B 1 246 ? -16.172 22.297 6.961 1 98.06 246 GLU B CA 1
ATOM 4564 C C . GLU B 1 246 ? -17.594 22.812 6.734 1 98.06 246 GLU B C 1
ATOM 4566 O O . GLU B 1 246 ? -18 23.797 7.359 1 98.06 246 GLU B O 1
ATOM 4571 N N . ILE B 1 247 ? -18.281 22.094 5.879 1 97.5 247 ILE B N 1
ATOM 4572 C CA . ILE B 1 247 ? -19.578 22.578 5.43 1 97.5 247 ILE B CA 1
ATOM 4573 C C . ILE B 1 247 ? -20.656 22.219 6.457 1 97.5 247 ILE B C 1
ATOM 4575 O O . ILE B 1 247 ? -21.625 22.969 6.629 1 97.5 247 ILE B O 1
ATOM 4579 N N . MET B 1 248 ? -20.531 21.109 7.117 1 97.12 248 MET B N 1
ATOM 4580 C CA . MET B 1 248 ? -21.531 20.688 8.109 1 97.12 248 MET B CA 1
ATOM 4581 C C . MET B 1 248 ? -21.297 21.406 9.438 1 97.12 248 MET B C 1
ATOM 4583 O O . MET B 1 248 ? -20.25 21.234 10.055 1 97.12 248 MET B O 1
ATOM 4587 N N . LYS B 1 249 ? -22.281 22.047 9.906 1 97.94 249 LYS B N 1
ATOM 4588 C CA . LYS B 1 249 ? -22.188 22.875 11.109 1 97.94 249 LYS B CA 1
ATOM 4589 C C . LYS B 1 249 ? -21.812 22.031 12.328 1 97.94 249 LYS B C 1
ATOM 4591 O O . LYS B 1 249 ? -20.984 22.438 13.133 1 97.94 249 LYS B O 1
ATOM 4596 N N . GLU B 1 250 ? -22.406 20.875 12.438 1 98 250 GLU B N 1
ATOM 4597 C CA . GLU B 1 250 ? -22.156 20.016 13.594 1 98 250 GLU B CA 1
ATOM 4598 C C . GLU B 1 250 ? -20.688 19.578 13.633 1 98 250 GLU B C 1
ATOM 4600 O O . GLU B 1 250 ? -20.062 19.594 14.695 1 98 250 GLU B O 1
ATOM 4605 N N . TYR B 1 251 ? -20.141 19.219 12.508 1 98.12 251 TYR B N 1
ATOM 4606 C CA . TYR B 1 251 ? -18.734 18.844 12.43 1 98.12 251 TYR B CA 1
ATOM 4607 C C . TYR B 1 251 ? -17.844 20.047 12.688 1 98.12 251 TYR B C 1
ATOM 4609 O O . TYR B 1 251 ? -16.828 19.938 13.391 1 98.12 251 TYR B O 1
ATOM 4617 N N . TRP B 1 252 ? -18.203 21.172 12.141 1 98.38 252 TRP B N 1
ATOM 4618 C CA . TRP B 1 252 ? -17.453 22.406 12.312 1 98.38 252 TRP B CA 1
ATOM 4619 C C . TRP B 1 252 ? -17.328 22.766 13.789 1 98.38 252 TRP B C 1
ATOM 4621 O O . TRP B 1 252 ? -16.25 23.141 14.258 1 98.38 252 TRP B O 1
ATOM 4631 N N . GLU B 1 253 ? -18.406 22.656 14.523 1 98.56 253 GLU B N 1
ATOM 4632 C CA . GLU B 1 253 ? -18.406 22.984 15.953 1 98.56 253 GLU B CA 1
ATOM 4633 C C . GLU B 1 253 ? -17.453 22.078 16.719 1 98.56 253 GLU B C 1
ATOM 4635 O O . GLU B 1 253 ? -16.703 22.531 17.578 1 98.56 253 GLU B O 1
ATOM 4640 N N . ILE B 1 254 ? -17.469 20.859 16.344 1 98.44 254 ILE B N 1
ATOM 4641 C CA . ILE B 1 254 ? -16.562 19.891 16.969 1 98.44 254 ILE B CA 1
ATOM 4642 C C . ILE B 1 254 ? -15.117 20.234 16.625 1 98.44 254 ILE B C 1
ATOM 4644 O O . ILE B 1 254 ? -14.234 20.156 17.484 1 98.44 254 ILE B O 1
ATOM 4648 N N . ALA B 1 255 ? -14.906 20.562 15.406 1 98.56 255 ALA B N 1
ATOM 4649 C CA . ALA B 1 255 ? -13.562 20.938 14.961 1 98.56 255 ALA B CA 1
ATOM 4650 C C . ALA B 1 255 ? -13.016 22.109 15.773 1 98.56 255 ALA B C 1
ATOM 4652 O O . ALA B 1 255 ? -11.859 22.094 16.188 1 98.56 255 ALA B O 1
ATOM 4653 N N . VAL B 1 256 ? -13.844 23.109 15.961 1 98.56 256 VAL B N 1
ATOM 4654 C CA . VAL B 1 256 ? -13.461 24.281 16.734 1 98.56 256 VAL B CA 1
ATOM 4655 C C . VAL B 1 256 ? -13.109 23.875 18.156 1 98.56 256 VAL B C 1
ATOM 4657 O O . VAL B 1 256 ? -12.055 24.234 18.688 1 98.56 256 VAL B O 1
ATOM 4660 N N . GLU B 1 257 ? -13.945 23.078 18.734 1 98.31 257 GLU B N 1
ATOM 4661 C CA . GLU B 1 257 ? -13.75 22.625 20.109 1 98.31 257 GLU B CA 1
ATOM 4662 C C . GLU B 1 257 ? -12.469 21.797 20.234 1 98.31 257 GLU B C 1
ATOM 4664 O O . GLU B 1 257 ? -11.688 21.984 21.172 1 98.31 257 GLU B O 1
ATOM 4669 N N . ARG B 1 258 ? -12.266 20.891 19.344 1 98.44 258 ARG B N 1
ATOM 4670 C CA . ARG B 1 258 ? -11.109 20 19.375 1 98.44 258 ARG B CA 1
ATOM 4671 C C . ARG B 1 258 ? -9.82 20.781 19.141 1 98.44 258 ARG B C 1
ATOM 4673 O O . ARG B 1 258 ? -8.797 20.5 19.766 1 98.44 258 ARG B O 1
ATOM 4680 N N . THR B 1 259 ? -9.867 21.75 18.266 1 98.62 259 THR B N 1
ATOM 4681 C CA . THR B 1 259 ? -8.703 22.578 18 1 98.62 259 THR B CA 1
ATOM 4682 C C . THR B 1 259 ? -8.328 23.391 19.25 1 98.62 259 THR B C 1
ATOM 4684 O O . THR B 1 259 ? -7.156 23.453 19.609 1 98.62 259 THR B O 1
ATOM 4687 N N . GLU B 1 260 ? -9.336 23.938 19.891 1 98.38 260 GLU B N 1
ATOM 4688 C CA . GLU B 1 260 ? -9.109 24.672 21.141 1 98.38 260 GLU B CA 1
ATOM 4689 C C . GLU B 1 260 ? -8.516 23.766 22.219 1 98.38 260 GLU B C 1
ATOM 4691 O O . GLU B 1 260 ? -7.559 24.156 22.891 1 98.38 260 GLU B O 1
ATOM 4696 N N . ALA B 1 261 ? -9.109 22.641 22.359 1 98.25 261 ALA B N 1
ATOM 4697 C CA . ALA B 1 261 ? -8.641 21.688 23.359 1 98.25 261 ALA B CA 1
ATOM 4698 C C . ALA B 1 261 ? -7.207 21.25 23.078 1 98.25 261 ALA B C 1
ATOM 4700 O O . ALA B 1 261 ? -6.406 21.078 24 1 98.25 261 ALA B O 1
ATOM 4701 N N . ALA B 1 262 ? -6.875 21.047 21.812 1 98.06 262 ALA B N 1
ATOM 4702 C CA . ALA B 1 262 ? -5.52 20.641 21.438 1 98.06 262 ALA B CA 1
ATOM 4703 C C . ALA B 1 262 ? -4.516 21.75 21.766 1 98.06 262 ALA B C 1
ATOM 4705 O O . ALA B 1 262 ? -3.43 21.469 22.281 1 98.06 262 ALA B O 1
ATOM 4706 N N . TYR B 1 263 ? -4.918 22.922 21.453 1 97.81 263 TYR B N 1
ATOM 4707 C CA . TYR B 1 263 ? -4.062 24.062 21.75 1 97.81 263 TYR B CA 1
ATOM 4708 C C . TYR B 1 263 ? -3.777 24.172 23.234 1 97.81 263 TYR B C 1
ATOM 4710 O O . TYR B 1 263 ? -2.652 24.469 23.641 1 97.81 263 TYR B O 1
ATOM 4718 N N . ASN B 1 264 ? -4.777 23.891 24.016 1 97.44 264 ASN B N 1
ATOM 4719 C CA . ASN B 1 264 ? -4.684 24.016 25.469 1 97.44 264 ASN B CA 1
ATOM 4720 C C . ASN B 1 264 ? -4.066 22.766 26.094 1 97.44 264 ASN B C 1
ATOM 4722 O O . ASN B 1 264 ? -3.842 22.719 27.312 1 97.44 264 ASN B O 1
ATOM 4726 N N . GLY B 1 265 ? -3.895 21.766 25.328 1 96.25 265 GLY B N 1
ATOM 4727 C CA . GLY B 1 265 ? -3.283 20.547 25.812 1 96.25 265 GLY B CA 1
ATOM 4728 C C . GLY B 1 265 ? -4.262 19.641 26.547 1 96.25 265 GLY B C 1
ATOM 4729 O O . GLY B 1 265 ? -3.854 18.781 27.328 1 96.25 265 GLY B O 1
ATOM 4730 N N . THR B 1 266 ? -5.539 19.766 26.328 1 96.31 266 THR B N 1
ATOM 4731 C CA . THR B 1 266 ? -6.543 19.016 27.078 1 96.31 266 THR B CA 1
ATOM 4732 C C . THR B 1 266 ? -7.238 18 26.172 1 96.31 266 THR B C 1
ATOM 4734 O O . THR B 1 266 ? -8.039 17.188 26.641 1 96.31 266 THR B O 1
ATOM 4737 N N . LEU B 1 267 ? -6.969 18.016 24.922 1 96.44 267 LEU B N 1
ATOM 4738 C CA . LEU B 1 267 ? -7.582 17.062 24 1 96.44 267 LEU B CA 1
ATOM 4739 C C . LEU B 1 267 ? -7.039 15.664 24.234 1 96.44 267 LEU B C 1
ATOM 4741 O O . LEU B 1 267 ? -5.82 15.461 24.25 1 96.44 267 LEU B O 1
ATOM 4745 N N . LYS B 1 268 ? -7.891 14.719 24.406 1 93.69 268 LYS B N 1
ATOM 4746 C CA . LYS B 1 268 ? -7.48 13.328 24.531 1 93.69 268 LYS B CA 1
ATOM 4747 C C . LYS B 1 268 ? -7.125 12.734 23.172 1 93.69 268 LYS B C 1
ATOM 4749 O O . LYS B 1 268 ? -7.945 12.742 22.25 1 93.69 268 LYS B O 1
ATOM 4754 N N . THR B 1 269 ? -5.938 12.32 23.031 1 93.06 269 THR B N 1
ATOM 4755 C CA . THR B 1 269 ? -5.473 11.711 21.781 1 93.06 269 THR B CA 1
ATOM 4756 C C . THR B 1 269 ? -4.652 10.453 22.078 1 93.06 269 THR B C 1
ATOM 4758 O O . THR B 1 269 ? -4.219 10.242 23.203 1 93.06 269 THR B O 1
ATOM 4761 N N . ARG B 1 270 ? -4.547 9.648 21.125 1 89.19 270 ARG B N 1
ATOM 4762 C CA . ARG B 1 270 ? -3.568 8.57 21.188 1 89.19 270 ARG B CA 1
ATOM 4763 C C . ARG B 1 270 ? -2.152 9.102 20.984 1 89.19 270 ARG B C 1
ATOM 4765 O O . ARG B 1 270 ? -1.867 9.75 19.984 1 89.19 270 ARG B O 1
ATOM 4772 N N . PRO B 1 271 ? -1.308 8.859 21.969 1 83.69 271 PRO B N 1
ATOM 4773 C CA . PRO B 1 271 ? 0.052 9.383 21.828 1 83.69 271 PRO B CA 1
ATOM 4774 C C . PRO B 1 271 ? 0.767 8.828 20.594 1 83.69 271 PRO B C 1
ATOM 4776 O O . PRO B 1 271 ? 0.556 7.668 20.219 1 83.69 271 PRO B O 1
ATOM 4779 N N . MET B 1 272 ? 1.606 9.648 20.156 1 81.5 272 MET B N 1
ATOM 4780 C CA . MET B 1 272 ? 2.404 9.219 19.016 1 81.5 272 MET B CA 1
ATOM 4781 C C . MET B 1 272 ? 3.309 8.047 19.391 1 81.5 272 MET B C 1
ATOM 4783 O O . MET B 1 272 ? 3.844 8 20.484 1 81.5 272 MET B O 1
ATOM 4787 N N . HIS B 1 273 ? 3.449 7.066 18.609 1 74.06 273 HIS B N 1
ATOM 4788 C CA . HIS B 1 273 ? 4.363 5.938 18.719 1 74.06 273 HIS B CA 1
ATOM 4789 C C . HIS B 1 273 ? 3.834 4.883 19.688 1 74.06 273 HIS B C 1
ATOM 4791 O O . HIS B 1 273 ? 4.52 3.9 19.969 1 74.06 273 HIS B O 1
ATOM 4797 N N . LYS B 1 274 ? 2.65 5.266 20.328 1 75.31 274 LYS B N 1
ATOM 4798 C CA . LYS B 1 274 ? 2.059 4.18 21.109 1 75.31 274 LYS B CA 1
ATOM 4799 C C . LYS B 1 274 ? 1.919 2.912 20.281 1 75.31 274 LYS B C 1
ATOM 4801 O O . LYS B 1 274 ? 1.326 2.939 19.188 1 75.31 274 LYS B O 1
ATOM 4806 N N . PRO B 1 275 ? 2.545 1.861 20.734 1 72.62 275 PRO B N 1
ATOM 4807 C CA . PRO B 1 275 ? 2.42 0.617 19.969 1 72.62 275 PRO B CA 1
ATOM 4808 C C . PRO B 1 275 ? 0.978 0.12 19.891 1 72.62 275 PRO B C 1
ATOM 4810 O O . PRO B 1 275 ? 0.171 0.402 20.781 1 72.62 275 PRO B O 1
ATOM 4813 N N . VAL B 1 276 ? 0.69 -0.459 18.797 1 72.94 276 VAL B N 1
ATOM 4814 C CA . VAL B 1 276 ? -0.622 -1.082 18.656 1 72.94 276 VAL B CA 1
ATOM 4815 C C . VAL B 1 276 ? -0.694 -2.336 19.516 1 72.94 276 VAL B C 1
ATOM 4817 O O . VAL B 1 276 ? 0.256 -3.121 19.562 1 72.94 276 VAL B O 1
ATOM 4820 N N . TYR B 1 277 ? -1.772 -2.502 20.234 1 64.56 277 TYR B N 1
ATOM 4821 C CA . TYR B 1 277 ? -1.965 -3.631 21.125 1 64.56 277 TYR B CA 1
ATOM 4822 C C . TYR B 1 277 ? -1.882 -4.953 20.375 1 64.56 277 TYR B C 1
ATOM 4824 O O . TYR B 1 277 ? -2.492 -5.109 19.312 1 64.56 277 TYR B O 1
ATOM 4832 N N . ASP B 1 278 ? -1.026 -5.879 20.75 1 61.84 278 ASP B N 1
ATOM 4833 C CA . ASP B 1 278 ? -0.898 -7.238 20.234 1 61.84 278 ASP B CA 1
ATOM 4834 C C . ASP B 1 278 ? -1.188 -8.273 21.312 1 61.84 278 ASP B C 1
ATOM 4836 O O . ASP B 1 278 ? -0.386 -8.461 22.234 1 61.84 278 ASP B O 1
ATOM 4840 N N . PRO B 1 279 ? -2.41 -8.805 21.281 1 53.91 279 PRO B N 1
ATOM 4841 C CA . PRO B 1 279 ? -2.74 -9.773 22.328 1 53.91 279 PRO B CA 1
ATOM 4842 C C . PRO B 1 279 ? -1.749 -10.93 22.391 1 53.91 279 PRO B C 1
ATOM 4844 O O . PRO B 1 279 ? -1.651 -11.609 23.422 1 53.91 279 PRO B O 1
ATOM 4847 N N . ALA B 1 280 ? -1.109 -11.172 21.219 1 53.97 280 ALA B N 1
ATOM 4848 C CA . ALA B 1 280 ? -0.162 -12.281 21.219 1 53.97 280 ALA B CA 1
ATOM 4849 C C . ALA B 1 280 ? 1.17 -11.867 21.844 1 53.97 280 ALA B C 1
ATOM 4851 O O . ALA B 1 280 ? 2.033 -12.711 22.094 1 53.97 280 ALA B O 1
ATOM 4852 N N . ASP B 1 281 ? 1.224 -10.516 22.062 1 51.31 281 ASP B N 1
ATOM 4853 C CA . ASP B 1 281 ? 2.449 -10 22.656 1 51.31 281 ASP B CA 1
ATOM 4854 C C . ASP B 1 281 ? 2.486 -10.289 24.156 1 51.31 281 ASP B C 1
ATOM 4856 O O . ASP B 1 281 ? 1.638 -9.805 24.906 1 51.31 281 ASP B O 1
ATOM 4860 N N . PRO B 1 282 ? 3.189 -11.172 24.547 1 45.62 282 PRO B N 1
ATOM 4861 C CA . PRO B 1 282 ? 3.203 -11.555 25.969 1 45.62 282 PRO B CA 1
ATOM 4862 C C . PRO B 1 282 ? 3.445 -10.375 26.891 1 45.62 282 PRO B C 1
ATOM 4864 O O . PRO B 1 282 ? 3.061 -10.414 28.062 1 45.62 282 PRO B O 1
ATOM 4867 N N . LYS B 1 283 ? 4.121 -9.344 26.422 1 43.84 283 LYS B N 1
ATOM 4868 C CA . LYS B 1 283 ? 4.418 -8.266 27.359 1 43.84 283 LYS B CA 1
ATOM 4869 C C . LYS B 1 283 ? 3.139 -7.578 27.828 1 43.84 283 LYS B C 1
ATOM 4871 O O . LYS B 1 283 ? 3.092 -7.023 28.922 1 43.84 283 LYS B O 1
ATOM 4876 N N . ILE B 1 284 ? 2.244 -7.488 26.875 1 43.53 284 ILE B N 1
ATOM 4877 C CA . ILE B 1 284 ? 1.026 -6.773 27.25 1 43.53 284 ILE B CA 1
ATOM 4878 C C . ILE B 1 284 ? 0.208 -7.613 28.219 1 43.53 284 ILE B C 1
ATOM 4880 O O . ILE B 1 284 ? -0.423 -7.074 29.141 1 43.53 284 ILE B O 1
ATOM 4884 N N . ASN B 1 285 ? 0.193 -8.875 27.953 1 39.47 285 ASN B N 1
ATOM 4885 C CA . ASN B 1 285 ? -0.604 -9.664 28.891 1 39.47 285 ASN B CA 1
ATOM 4886 C C . ASN B 1 285 ? -0.114 -9.484 30.328 1 39.47 285 ASN B C 1
ATOM 4888 O O . ASN B 1 285 ? -0.846 -9.773 31.281 1 39.47 285 ASN B O 1
ATOM 4892 N N . LEU B 1 286 ? 1.172 -9.258 30.391 1 35.56 286 LEU B N 1
ATOM 4893 C CA . LEU B 1 286 ? 1.626 -9.094 31.766 1 35.56 286 LEU B CA 1
ATOM 4894 C C . LEU B 1 286 ? 1.195 -7.738 32.312 1 35.56 286 LEU B C 1
ATOM 4896 O O . LEU B 1 286 ? 0.854 -7.625 33.5 1 35.56 286 LEU B O 1
ATOM 4900 N N . ASN B 1 287 ? 1.447 -6.605 31.5 1 35.72 287 ASN B N 1
ATOM 4901 C CA . ASN B 1 287 ? 1.261 -5.277 32.062 1 35.72 287 ASN B CA 1
ATOM 4902 C C . ASN B 1 287 ? -0.211 -4.875 32.094 1 35.72 287 ASN B C 1
ATOM 4904 O O . ASN B 1 287 ? -0.546 -3.746 32.469 1 35.72 287 ASN B O 1
ATOM 4908 N N . TYR B 1 288 ? -1.144 -5.512 31.438 1 32.72 288 TYR B N 1
ATOM 4909 C CA . TYR B 1 288 ? -2.516 -5.051 31.641 1 32.72 288 TYR B CA 1
ATOM 4910 C C . TYR B 1 288 ? -2.865 -4.973 33.125 1 32.72 288 TYR B C 1
ATOM 4912 O O . TYR B 1 288 ? -3.871 -4.363 33.5 1 32.72 288 TYR B O 1
ATOM 4920 N N . ASP B 1 289 ? -2.33 -5.859 33.875 1 31.3 289 ASP B N 1
ATOM 4921 C CA . ASP B 1 289 ? -2.639 -5.641 35.281 1 31.3 289 ASP B CA 1
ATOM 4922 C C . ASP B 1 289 ? -1.929 -4.395 35.812 1 31.3 289 ASP B C 1
ATOM 4924 O O . ASP B 1 289 ? -2.266 -3.893 36.875 1 31.3 289 ASP B O 1
ATOM 4928 N N . LYS B 1 290 ? -0.53 -4.277 35.562 1 29.53 290 LYS B N 1
ATOM 4929 C CA . LYS B 1 290 ? 0.157 -3.238 36.344 1 29.53 290 LYS B CA 1
ATOM 4930 C C . LYS B 1 290 ? -0.055 -1.864 35.719 1 29.53 290 LYS B C 1
ATOM 4932 O O . LYS B 1 290 ? -0.126 -1.741 34.469 1 29.53 290 LYS B O 1
ATOM 4937 N N . GLU B 1 291 ? -0.505 -0.681 36.406 1 29.05 291 GLU B N 1
ATOM 4938 C CA . GLU B 1 291 ? -0.792 0.74 36.219 1 29.05 291 GLU B CA 1
ATOM 4939 C C . GLU B 1 291 ? 0.26 1.411 35.344 1 29.05 291 GLU B C 1
ATOM 4941 O O . GLU B 1 291 ? 1.432 1.493 35.719 1 29.05 291 GLU B O 1
ATOM 4946 N N . LEU B 1 292 ? 0.405 1.278 34.031 1 32.34 292 LEU B N 1
ATOM 4947 C CA . LEU B 1 292 ? 1.24 1.967 33.062 1 32.34 292 LEU B CA 1
ATOM 4948 C C . LEU B 1 292 ? 1.249 3.471 33.312 1 32.34 292 LEU B C 1
ATOM 4950 O O . LEU B 1 292 ? 1.602 4.25 32.438 1 32.34 292 LEU B O 1
ATOM 4954 N N . HIS B 1 293 ? 0.984 4.039 34.438 1 28.45 293 HIS B N 1
ATOM 4955 C CA . HIS B 1 293 ? 0.971 5.492 34.562 1 28.45 293 HIS B CA 1
ATOM 4956 C C . HIS B 1 293 ? 2.285 6.102 34.094 1 28.45 293 HIS B C 1
ATOM 4958 O O . HIS B 1 293 ? 2.285 7.059 33.312 1 28.45 293 HIS B O 1
ATOM 4964 N N . SER B 1 294 ? 3.438 6.227 34.938 1 29.12 294 SER B N 1
ATOM 4965 C CA . SER B 1 294 ? 4.262 7.387 35.25 1 29.12 294 SER B CA 1
ATOM 4966 C C . SER B 1 294 ? 5.406 7.535 34.25 1 29.12 294 SER B C 1
ATOM 4968 O O . SER B 1 294 ? 5.684 8.641 33.781 1 29.12 294 SER B O 1
ATOM 4970 N N . GLN B 1 295 ? 6.469 6.609 34.094 1 28.67 295 GLN B N 1
ATOM 4971 C CA . GLN B 1 295 ? 7.879 6.984 34.062 1 28.67 295 GLN B CA 1
ATOM 4972 C C . GLN B 1 295 ? 8.383 7.062 32.625 1 28.67 295 GLN B C 1
ATOM 4974 O O . GLN B 1 295 ? 9.414 7.68 32.344 1 28.67 295 GLN B O 1
ATOM 4979 N N . THR B 1 296 ? 7.855 6.461 31.672 1 31.09 296 THR B N 1
ATOM 4980 C CA . THR B 1 296 ? 8.773 6.156 30.578 1 31.09 296 THR B CA 1
ATOM 4981 C C . THR B 1 296 ? 8.805 7.297 29.562 1 31.09 296 THR B C 1
ATOM 4983 O O . THR B 1 296 ? 9.672 7.332 28.688 1 31.09 296 THR B O 1
ATOM 4986 N N . GLN B 1 297 ? 7.871 8.18 29.516 1 30.38 297 GLN B N 1
ATOM 4987 C CA . GLN B 1 297 ? 7.918 9.234 28.5 1 30.38 297 GLN B CA 1
ATOM 4988 C C . GLN B 1 297 ? 9.094 10.18 28.75 1 30.38 297 GLN B C 1
ATOM 4990 O O . GLN B 1 297 ? 9.5 10.914 27.844 1 30.38 297 GLN B O 1
ATOM 4995 N N . GLN B 1 298 ? 9.648 10.352 29.938 1 31.78 298 GLN B N 1
ATOM 4996 C CA . GLN B 1 298 ? 10.641 11.344 30.328 1 31.78 298 GLN B CA 1
ATOM 4997 C C . GLN B 1 298 ? 11.992 11.039 29.703 1 31.78 298 GLN B C 1
ATOM 4999 O O . GLN B 1 298 ? 12.766 11.961 29.391 1 31.78 298 GLN B O 1
ATOM 5004 N N . THR B 1 299 ? 12.242 9.828 29.344 1 34.47 299 THR B N 1
ATOM 5005 C CA . THR B 1 299 ? 13.648 9.508 29.141 1 34.47 299 THR B CA 1
ATOM 5006 C C . THR B 1 299 ? 14.078 9.852 27.719 1 34.47 299 THR B C 1
ATOM 5008 O O . THR B 1 299 ? 15.242 10.164 27.469 1 34.47 299 THR B O 1
ATOM 5011 N N . LEU B 1 300 ? 13.188 9.805 26.75 1 32.56 300 LEU B N 1
ATOM 5012 C CA . LEU B 1 300 ? 13.711 10.023 25.406 1 32.56 300 LEU B CA 1
ATOM 5013 C C . LEU B 1 300 ? 13.969 11.508 25.156 1 32.56 300 LEU B C 1
ATOM 5015 O O . LEU B 1 300 ? 14.945 11.867 24.484 1 32.56 300 LEU B O 1
ATOM 5019 N N . PHE B 1 301 ? 13.188 12.422 25.734 1 31.83 301 PHE B N 1
ATOM 5020 C CA . PHE B 1 301 ? 13.438 13.852 25.609 1 31.83 301 PHE B CA 1
ATOM 5021 C C . PHE B 1 301 ? 14.695 14.25 26.359 1 31.83 301 PHE B C 1
ATOM 5023 O O . PHE B 1 301 ? 15.43 15.141 25.938 1 31.83 301 PHE B O 1
ATOM 5030 N N . GLU B 1 302 ? 15.016 13.664 27.453 1 31.36 302 GLU B N 1
ATOM 5031 C CA . GLU B 1 302 ? 16.188 14.016 28.25 1 31.36 302 GLU B CA 1
ATOM 5032 C C . GLU B 1 302 ? 17.484 13.562 27.594 1 31.36 302 GLU B C 1
ATOM 5034 O O . GLU B 1 302 ? 18.516 14.195 27.75 1 31.36 302 GLU B O 1
ATOM 5039 N N . LYS B 1 303 ? 17.422 12.477 26.875 1 34.41 303 LYS B N 1
ATOM 5040 C CA . LYS B 1 303 ? 18.656 12.047 26.234 1 34.41 303 LYS B CA 1
ATOM 5041 C C . LYS B 1 303 ? 18.969 12.898 25 1 34.41 303 LYS B C 1
ATOM 5043 O O . LYS B 1 303 ? 20.109 12.914 24.531 1 34.41 303 LYS B O 1
ATOM 5048 N N . LYS B 1 304 ? 18.031 13.531 24.484 1 35.03 304 LYS B N 1
ATOM 5049 C CA . LYS B 1 304 ? 18.266 14.469 23.391 1 35.03 304 LYS B CA 1
ATOM 5050 C C . LYS B 1 304 ? 18.984 15.727 23.891 1 35.03 304 LYS B C 1
ATOM 5052 O O . LYS B 1 304 ? 19.703 16.375 23.125 1 35.03 304 LYS B O 1
ATOM 5057 N N . ARG B 1 305 ? 18.719 16.172 25 1 32.34 305 ARG B N 1
ATOM 5058 C CA . ARG B 1 305 ? 19.422 17.344 25.516 1 32.34 305 ARG B CA 1
ATOM 5059 C C . ARG B 1 305 ? 20.906 17.078 25.672 1 32.34 305 ARG B C 1
ATOM 5061 O O . ARG B 1 305 ? 21.734 17.984 25.531 1 32.34 305 ARG B O 1
ATOM 5068 N N . LYS B 1 306 ? 21.234 15.875 25.953 1 36.59 306 LYS B N 1
ATOM 5069 C CA . LYS B 1 306 ? 22.641 15.664 26.297 1 36.59 306 LYS B CA 1
ATOM 5070 C C . LYS B 1 306 ? 23.5 15.555 25.031 1 36.59 306 LYS B C 1
ATOM 5072 O O . LYS B 1 306 ? 24.656 15.977 25.031 1 36.59 306 LYS B O 1
ATOM 5077 N N . TYR B 1 307 ? 23.016 15.086 23.938 1 33.97 307 TYR B N 1
ATOM 5078 C CA . TYR B 1 307 ? 23.906 14.938 22.797 1 33.97 307 TYR B CA 1
ATOM 5079 C C . TYR B 1 307 ? 24.172 16.281 22.125 1 33.97 307 TYR B C 1
ATOM 5081 O O . TYR B 1 307 ? 25.156 16.453 21.406 1 33.97 307 TYR B O 1
ATOM 5089 N N . GLU B 1 308 ? 23.266 17.219 22.125 1 34.16 308 GLU B N 1
ATOM 5090 C CA . GLU B 1 308 ? 23.594 18.516 21.531 1 34.16 308 GLU B CA 1
ATOM 5091 C C . GLU B 1 308 ? 24.734 19.188 22.297 1 34.16 308 GLU B C 1
ATOM 5093 O O . GLU B 1 308 ? 25.5 19.953 21.719 1 34.16 308 GLU B O 1
ATOM 5098 N N . VAL B 1 309 ? 24.891 18.969 23.562 1 35.34 309 VAL B N 1
ATOM 5099 C CA . VAL B 1 309 ? 25.953 19.656 24.312 1 35.34 309 VAL B CA 1
ATOM 5100 C C . VAL B 1 309 ? 27.312 19.109 23.891 1 35.34 309 VAL B C 1
ATOM 5102 O O . VAL B 1 309 ? 28.312 19.828 23.953 1 35.34 309 VAL B O 1
ATOM 5105 N N . ILE B 1 310 ? 27.422 17.859 23.406 1 36.81 310 ILE B N 1
ATOM 5106 C CA . ILE B 1 310 ? 28.781 17.375 23.203 1 36.81 310 ILE B CA 1
ATOM 5107 C C . ILE B 1 310 ? 29.359 17.984 21.922 1 36.81 310 ILE B C 1
ATOM 5109 O O . ILE B 1 310 ? 30.578 18.125 21.797 1 36.81 310 ILE B O 1
ATOM 5113 N N . ASN B 1 311 ? 28.562 18.328 20.922 1 33.69 311 ASN B N 1
ATOM 5114 C CA . ASN B 1 311 ? 29.266 18.781 19.719 1 33.69 311 ASN B CA 1
ATOM 5115 C C . ASN B 1 311 ? 29.734 20.234 19.859 1 33.69 311 ASN B C 1
ATOM 5117 O O . ASN B 1 311 ? 30.266 20.812 18.906 1 33.69 311 ASN B O 1
ATOM 5121 N N . GLU B 1 312 ? 29.219 20.984 20.875 1 31.73 312 GLU B N 1
ATOM 5122 C CA . GLU B 1 312 ? 29.766 22.344 20.906 1 31.73 312 GLU B CA 1
ATOM 5123 C C . GLU B 1 312 ? 31.25 22.328 21.297 1 31.73 312 GLU B C 1
ATOM 5125 O O . GLU B 1 312 ? 31.938 23.328 21.125 1 31.73 312 GLU B O 1
ATOM 5130 N N . ASN B 1 313 ? 31.75 21.406 22.141 1 30.08 313 ASN B N 1
ATOM 5131 C CA . ASN B 1 313 ? 33.125 21.641 22.594 1 30.08 313 ASN B CA 1
ATOM 5132 C C . ASN B 1 313 ? 34.125 21.234 21.531 1 30.08 313 ASN B C 1
ATOM 5134 O O . ASN B 1 313 ? 35.344 21.25 21.781 1 30.08 313 ASN B O 1
ATOM 5138 N N . ARG B 1 314 ? 33.844 20.609 20.359 1 24.75 314 ARG B N 1
ATOM 5139 C CA . ARG B 1 314 ? 35.031 20.625 19.5 1 24.75 314 ARG B CA 1
ATOM 5140 C C . ARG B 1 314 ? 35.031 21.875 18.625 1 24.75 314 ARG B C 1
ATOM 5142 O O . ARG B 1 314 ? 33.969 22.344 18.188 1 24.75 314 ARG B O 1
#

Secondary structure (DSSP, 8-state):
---EESS--TT-SEEEESS-HHHHGGGSPTT-EEEEEE-------SSS-HHHHHHHHHHHHHHHHHHHHHHEEEEEEEEEEE-EEEETTEEEEHHHHHHHHHHHTT-EEEEEEEEE-S-----SSSPPP-EEEEEEEESSS-----GGGG-B--SSTT-BB-SSTTBTSB-S-TT-B---SEEE-----TT-TT--S-TTPPPHHHHHHHHHHH--TT-EEEETT-TTTHHHHHHHHTTPEEEEE-SSHHHHHHHHHHHHHHHHT----PPTTPPPP-TT-HHHHHHTSS---SSTTHHHHHHHHHHHHHTT--/---EESS--TT-SEEEESS-HHHHGGGSPTT-EEEEEE-------SSS-HHHHHHHHHHHHHHHHHHHHHHEEEEEEEEEEE-EEEETTEEEEHHHHHHHHHHHTT-EEEEEEEEE-S-----SSSPPP-EEEEEEEESSS-----GGGG-B--SSTT-BB-SSTTBTSB-S-TT-B---SEEE-----TT-TT--S-TTPPPHHHHHHHHHHH--TT-EEEETT-TTTHHHHHHHHTTPEEEEE-SSHHHHHHHHHHHHHHHHT----PPTTPPPP-TT-HHHHHHTSS---SSTTHHHHHHHHHHHHHTT--

Solvent-accessible surface area (backbone atoms only — not comparable to full-atom values): 34211 Å² total; per-residue (Å²): 133,88,42,75,38,64,53,90,55,93,85,39,42,25,29,55,26,76,32,57,34,81,63,52,57,72,68,52,60,68,46,62,26,29,29,37,47,39,49,69,81,79,78,58,61,83,82,60,65,62,63,62,27,50,52,51,44,50,52,54,49,44,55,52,50,53,53,50,58,50,22,33,24,69,41,15,37,39,34,49,34,41,48,66,50,74,57,95,74,27,47,44,54,43,59,59,70,49,43,59,60,46,47,73,70,56,37,40,34,50,44,72,29,36,45,30,29,90,69,63,68,85,52,79,84,48,58,17,60,37,60,34,38,32,42,31,29,24,64,54,93,63,52,55,60,36,54,80,70,50,33,32,79,51,74,60,75,78,40,44,29,85,61,70,97,52,45,71,37,69,65,58,60,90,75,26,33,76,59,36,32,59,44,79,50,67,66,43,41,96,88,33,78,64,52,66,88,63,82,76,52,68,42,42,46,66,47,32,51,50,49,45,22,34,49,56,75,66,35,33,35,36,16,59,50,29,48,55,16,40,59,35,16,33,24,32,55,62,52,19,21,13,33,34,14,17,64,50,63,73,37,30,54,43,13,54,51,41,25,52,27,23,55,71,69,67,51,66,64,69,62,78,84,61,75,75,89,46,82,74,38,66,68,51,68,59,45,71,74,51,85,83,74,84,73,75,79,60,56,65,67,55,56,58,60,55,59,64,57,61,66,63,77,108,133,87,41,75,38,63,52,90,55,93,85,39,42,26,27,56,26,78,32,58,35,81,63,53,57,72,69,50,59,66,47,62,26,28,28,37,45,40,50,70,82,80,78,57,62,84,81,64,64,61,63,62,27,50,51,50,45,51,52,57,50,44,55,52,51,53,51,50,57,49,22,34,24,71,40,14,38,40,34,50,34,40,46,65,50,73,57,95,74,26,47,44,53,43,60,59,70,50,45,59,62,46,48,74,70,58,38,37,34,51,43,70,28,36,44,30,30,90,70,64,66,85,51,77,84,48,59,18,61,37,62,35,38,30,43,30,30,24,63,55,92,64,52,54,59,35,55,80,72,51,34,32,80,50,74,62,75,78,40,44,28,86,62,68,98,53,46,70,37,70,64,60,61,89,75,26,34,74,57,36,31,58,43,80,52,68,64,44,42,95,87,34,78,64,52,66,90,61,83,77,52,67,41,42,46,68,46,34,50,49,50,46,23,33,48,57,74,66,34,31,34,37,16,61,51,29,48,56,16,39,59,36,16,33,25,32,55,61,52,19,21,11,33,32,14,18,63,50,63,72,37,31,53,42,13,52,51,42,24,52,28,23,56,71,68,68,50,66,65,69,62,76,85,61,76,75,89,45,82,76,37,64,69,50,70,59,45,73,73,54,86,81,75,84,71,74,76,60,54,65,64,56,55,55,59,54,60,62,59,61,65,65,77,107

Radius of gyration: 26.17 Å; Cα contacts (8 Å, |Δi|>4): 1225; chains: 2; bounding box: 65×75×65 Å